Protein 2GSL (pdb70)

Sequence (722 aa):
DFSKDIRDYSGLELAFLGDAIWELEIRKYYLQFGYNIPTLNKYVKAKVNAKYQSLIYKKIINDLDEEFKVIGKRAKNIKTFPRSCTVEYKEATALEAIIGAYLLKKEEEIKKIINIVIKGELSKDIRDYSGLELAFLGDAIWELEIRKYYLQFGYNIPTLNKYVKAKVNAKYQSLIYKKIINDLDEEFKVIGKRAKNTFPRSCTVEYKEATALEAIIGAYLLKKEEEIKKIINIVIKGESKDIRDYSGLELAFLGDAIWELEIRKYYLQFGYNIPTLNKYVKAKVNAKYQSLIYKKIINDLDEEFKVIGKRAKNIKTFPRSCTVEYKEATALEAIIGAYLLKKEEEIKKIINIVIKGELFSKDIRDYSGLELAFLGDAIWELEIRKYYLQFGYNIPTLNKYVKAKVNAKYQSLIYKKIINDLDEEFKVIGKRAKNSNIKPRSCTVEYKEATALEAIIGAYLLKKEEEIKKIINIVIKGSKDIRDYSGLELAFLGDAIWELEIRKYYLQFGYNIPTLNKYVKAKVNAKYQSLIYKKIINDLDEEFKVIGKRAKNSNKTFPRSCTVEYKEATALEAIIGAYLLKKEEEIKKIINIVIKGSKDIRDYSGLELAFLGDAIWELEIRKYYLQFGYNIPTLNKYVKAKVNAKYQSLIYKKIINDLDEEFKVIGKRAKNSNTFPRSCTVEYKEATALEAIIGAYLLKKEEEIKKIINIVIKGELEHHHH

Foldseek 3Di:
DDDACVRDNALQNLLVQLLVVLLVLLLVVLVPPPDDVVVSVVSSCVCSDLLNLLVLLVVPLVPDDPVLVVQLVSQLVDVDADDPDGNSNSNSSSSSSSSSSVVVVVVVVVVVSSCVVCVVVD/DDQVPPDDLQNLLVQLLVVLLVLLLVVLVPPPDDPVVSCVSSVVCSDLLNLLVLQVVPLVPDDPVLVVSLVVQLPPADDPDGNSNSSSSSSSSSSSSVVVVVVPVVVVSSVVVVVVD/DACVPPPALQNLLVQLLVVLLCLLLVVLVPPPDPPVVSVVSSCVCSDLLNLLVLLVVCLVVDDPVLVVSLVSQLVDDPQDDPDDNSNSSSSSSSSSRSNVVVVVVVVVVVSSVVVVVVVD/DADLPRPPALQNLLVQLLVVLLCVLLVLLVPVPDDDVVSVVRSCVCNDLLNLLVLLVPCLVVDDPVLVVSLVRQLVRDDDDDVDHNSNSSNSSSSSSSSSVVVVVVPVNCVSCVVVVPD/DDLVPPCALLNLLVQLLVVLLVLQLVQLVPVPDDDVVSCVSSCVCNDLLNLLVLLVVCLVVDPPVLVVSLVRSLVDDDDADDPDHVSNSSNSSSSSSSSSVVVVCVPVVVVSVVVVNVD/DACVPDQALQNQLVQLLVVLLVLLLVVLVVPDDDVVVSCVRSVVCSDLLNLLVLQVVCLVVDDPVLNCSLVRQLDDDDQDPPDHNSNSNNSSSSSSNSNVVVVVVVVVVVSSCVVCCVPCVVVDD

B-factor: mean 40.02, std 18.58, range [3.84, 97.1]

Structure (mmCIF, N/CA/C/O backbone):
data_2GSL
#
_entry.id   2GSL
#
_cell.length_a   61.304
_cell.length_b   108.751
_cell.length_c   80.495
_cell.angle_alpha   90.00
_cell.angle_beta   108.59
_cell.angle_gamma   90.00
#
_symmetry.space_group_name_H-M   'P 1 21 1'
#
loop_
_entity.id
_entity.type
_entity.pdbx_description
1 polymer 'Hypothetical protein'
2 non-polymer 'MAGNESIUM ION'
3 water water
#
loop_
_atom_site.group_PDB
_atom_site.id
_atom_site.type_symbol
_atom_site.label_atom_id
_atom_site.label_alt_id
_atom_site.label_comp_id
_atom_site.label_asym_id
_atom_site.label_entity_id
_atom_site.label_seq_id
_atom_site.pdbx_PDB_ins_code
_atom_site.Cartn_x
_atom_site.Cartn_y
_atom_site.Cartn_z
_atom_site.occupancy
_atom_site.B_iso_or_equiv
_atom_site.auth_seq_id
_atom_site.auth_comp_id
_atom_site.auth_asym_id
_atom_site.auth_atom_id
_atom_site.pdbx_PDB_model_num
ATOM 1 N N . ASP A 1 5 ? 28.269 110.199 37.437 1.00 89.67 5 ASP A N 1
ATOM 2 C CA . ASP A 1 5 ? 26.868 110.702 37.547 1.00 89.79 5 ASP A CA 1
ATOM 3 C C . ASP A 1 5 ? 26.580 111.634 36.380 1.00 89.97 5 ASP A C 1
ATOM 4 O O . ASP A 1 5 ? 27.498 112.152 35.748 1.00 90.31 5 ASP A O 1
ATOM 9 N N . PHE A 1 6 ? 25.301 111.847 36.098 1.00 90.05 6 PHE A N 1
ATOM 10 C CA . PHE A 1 6 ? 24.899 112.707 34.993 1.00 89.99 6 PHE A CA 1
ATOM 11 C C . PHE A 1 6 ? 24.629 114.134 35.483 1.00 89.35 6 PHE A C 1
ATOM 12 O O . PHE A 1 6 ? 25.100 114.532 36.553 1.00 89.54 6 PHE A O 1
ATOM 20 N N . SER A 1 7 ? 23.872 114.892 34.690 1.00 88.17 7 SER A N 1
ATOM 21 C CA . SER A 1 7 ? 23.508 116.273 35.013 1.00 87.00 7 SER A CA 1
ATOM 22 C C . SER A 1 7 ? 21.988 116.403 35.086 1.00 86.44 7 SER A C 1
ATOM 23 O O . SER A 1 7 ? 21.268 115.436 34.841 1.00 87.08 7 SER A O 1
ATOM 26 N N . LYS A 1 8 ? 21.501 117.597 35.418 1.00 85.48 8 LYS A N 1
ATOM 27 C CA . LYS A 1 8 ? 20.058 117.833 35.517 1.00 84.61 8 LYS A CA 1
ATOM 28 C C . LYS A 1 8 ? 19.394 117.711 34.146 1.00 83.58 8 LYS A C 1
ATOM 29 O O . LYS A 1 8 ? 20.055 117.832 33.114 1.00 83.48 8 LYS A O 1
ATOM 35 N N . ASP A 1 9 ? 18.085 117.468 34.148 1.00 82.70 9 ASP A N 1
ATOM 36 C CA . ASP A 1 9 ? 17.317 117.321 32.915 1.00 81.91 9 ASP A CA 1
ATOM 37 C C . ASP A 1 9 ? 17.402 118.573 32.067 1.00 80.80 9 ASP A C 1
ATOM 38 O O . ASP A 1 9 ? 17.096 118.552 30.874 1.00 80.90 9 ASP A O 1
ATOM 43 N N . ILE A 1 10 ? 17.799 119.670 32.695 1.00 79.70 10 ILE A N 1
ATOM 44 C CA . ILE A 1 10 ? 17.935 120.930 31.990 1.00 78.35 10 ILE A CA 1
ATOM 45 C C . ILE A 1 10 ? 19.381 121.375 32.080 1.00 77.57 10 ILE A C 1
ATOM 46 O O . ILE A 1 10 ? 19.817 122.220 31.304 1.00 79.01 10 ILE A O 1
ATOM 51 N N . ARG A 1 11 ? 20.121 120.796 33.026 1.00 75.86 11 ARG A N 1
ATOM 52 C CA . ARG A 1 11 ? 21.528 121.145 33.230 1.00 73.30 11 ARG A CA 1
ATOM 53 C C . ARG A 1 11 ? 22.286 121.101 31.915 1.00 70.30 11 ARG A C 1
ATOM 54 O O . ARG A 1 11 ? 23.122 121.963 31.639 1.00 69.88 11 ARG A O 1
ATOM 62 N N . ASP A 1 12 ? 21.997 120.088 31.109 1.00 66.59 12 ASP A N 1
ATOM 63 C CA . ASP A 1 12 ? 22.653 119.956 29.818 1.00 63.01 12 ASP A CA 1
ATOM 64 C C . ASP A 1 12 ? 22.061 118.757 29.080 1.00 58.61 12 ASP A C 1
ATOM 65 O O . ASP A 1 12 ? 22.788 117.944 28.511 1.00 59.28 12 ASP A O 1
ATOM 70 N N . TYR A 1 13 ? 20.733 118.647 29.108 1.00 52.59 13 TYR A N 1
ATOM 71 C CA . TYR A 1 13 ? 20.033 117.561 28.415 1.00 46.67 13 TYR A CA 1
ATOM 72 C C . TYR A 1 13 ? 19.031 118.113 27.398 1.00 43.83 13 TYR A C 1
ATOM 73 O O . TYR A 1 13 ? 18.077 118.798 27.762 1.00 43.25 13 TYR A O 1
ATOM 82 N N . SER A 1 14 ? 19.248 117.819 26.121 1.00 40.10 14 SER A N 1
ATOM 83 C CA . SER A 1 14 ? 18.341 118.292 25.082 1.00 37.98 14 SER A CA 1
ATOM 84 C C . SER A 1 14 ? 17.135 117.361 25.029 1.00 38.23 14 SER A C 1
ATOM 85 O O . SER A 1 14 ? 17.213 116.196 25.433 1.00 40.09 14 SER A O 1
ATOM 88 N N . GLY A 1 15 ? 16.020 117.871 24.520 1.00 36.85 15 GLY A N 1
ATOM 89 C CA . GLY A 1 15 ? 14.821 117.057 24.429 1.00 34.05 15 GLY A CA 1
ATOM 90 C C . GLY A 1 15 ? 15.019 115.867 23.512 1.00 31.73 15 GLY A C 1
ATOM 91 O O . GLY A 1 15 ? 14.291 114.880 23.593 1.00 32.43 15 GLY A O 1
ATOM 92 N N . LEU A 1 16 ? 16.022 115.964 22.650 1.00 29.14 16 LEU A N 1
ATOM 93 C CA . LEU A 1 16 ? 16.323 114.914 21.699 1.00 26.48 16 LEU A CA 1
ATOM 94 C C . LEU A 1 16 ? 17.128 113.817 22.355 1.00 25.00 16 LEU A C 1
ATOM 95 O O . LEU A 1 16 ? 17.092 112.665 21.934 1.00 23.10 16 LEU A O 1
ATOM 100 N N . GLU A 1 17 ? 17.887 114.183 23.375 1.00 24.87 17 GLU A N 1
ATOM 101 C CA . GLU A 1 17 ? 18.684 113.195 24.076 1.00 25.69 17 GLU A CA 1
ATOM 102 C C . GLU A 1 17 ? 17.806 112.365 24.988 1.00 24.73 17 GLU A C 1
ATOM 103 O O . GLU A 1 17 ? 17.986 111.155 25.102 1.00 21.45 17 GLU A O 1
ATOM 109 N N . LEU A 1 18 ? 16.851 113.025 25.633 1.00 24.90 18 LEU A N 1
ATOM 110 C CA . LEU A 1 18 ? 15.937 112.333 26.522 1.00 26.07 18 LEU A CA 1
ATOM 111 C C . LEU A 1 18 ? 15.051 111.403 25.705 1.00 25.15 18 LEU A C 1
ATOM 112 O O . LEU A 1 18 ? 14.883 110.233 26.041 1.00 28.13 18 LEU A O 1
ATOM 117 N N . ALA A 1 19 ? 14.487 111.929 24.626 1.00 24.86 19 ALA A N 1
ATOM 118 C CA . ALA A 1 19 ? 13.610 111.150 23.752 1.00 24.59 19 ALA A CA 1
ATOM 119 C C . ALA A 1 19 ? 14.308 109.889 23.242 1.00 22.87 19 ALA A C 1
ATOM 120 O O . ALA A 1 19 ? 13.660 108.888 22.933 1.00 22.81 19 ALA A O 1
ATOM 122 N N . PHE A 1 20 ? 15.633 109.959 23.143 1.00 20.71 20 PHE A N 1
ATOM 123 C CA . PHE A 1 20 ? 16.449 108.844 22.674 1.00 20.19 20 PHE A CA 1
ATOM 124 C C . PHE A 1 20 ? 16.426 107.758 23.740 1.00 20.42 20 PHE A C 1
ATOM 125 O O . PHE A 1 20 ? 16.249 106.571 23.452 1.00 21.89 20 PHE A O 1
ATOM 133 N N . LEU A 1 21 ? 16.618 108.184 24.978 1.00 19.59 21 LEU A N 1
ATOM 134 C CA . LEU A 1 21 ? 16.610 107.280 26.103 1.00 20.05 21 LEU A CA 1
ATOM 135 C C . LEU A 1 21 ? 15.166 106.827 26.319 1.00 18.32 21 LEU A C 1
ATOM 136 O O . LEU A 1 21 ? 14.896 105.635 26.462 1.00 17.30 21 LEU A O 1
ATOM 141 N N . GLY A 1 22 ? 14.244 107.789 26.324 1.00 17.22 22 GLY A N 1
ATOM 142 C CA . GLY A 1 22 ? 12.834 107.481 26.516 1.00 16.64 22 GLY A CA 1
ATOM 143 C C . GLY A 1 22 ? 12.309 106.411 25.574 1.00 15.12 22 GLY A C 1
ATOM 144 O O . GLY A 1 22 ? 11.519 105.565 25.972 1.00 12.11 22 GLY A O 1
ATOM 145 N N . ASP A 1 23 ? 12.757 106.459 24.323 1.00 18.21 23 ASP A N 1
ATOM 146 C CA . ASP A 1 23 ? 12.357 105.508 23.290 1.00 22.12 23 ASP A CA 1
ATOM 147 C C . ASP A 1 23 ? 12.691 104.078 23.714 1.00 22.94 23 ASP A C 1
ATOM 148 O O . ASP A 1 23 ? 11.833 103.189 23.652 1.00 25.65 23 ASP A O 1
ATOM 153 N N . ALA A 1 24 ? 13.936 103.866 24.141 1.00 21.55 24 ALA A N 1
ATOM 154 C CA . ALA A 1 24 ? 14.392 102.555 24.596 1.00 20.95 24 ALA A CA 1
ATOM 155 C C . ALA A 1 24 ? 13.604 102.111 25.826 1.00 20.74 24 ALA A C 1
ATOM 156 O O . ALA A 1 24 ? 13.271 100.925 25.972 1.00 20.78 24 ALA A O 1
ATOM 158 N N . ILE A 1 25 ? 13.291 103.069 26.698 1.00 18.40 25 ILE A N 1
ATOM 159 C CA . ILE A 1 25 ? 12.548 102.788 27.929 1.00 17.11 25 ILE A CA 1
ATOM 160 C C . ILE A 1 25 ? 11.133 102.336 27.583 1.00 17.29 25 ILE A C 1
ATOM 161 O O . ILE A 1 25 ? 10.586 101.414 28.205 1.00 14.48 25 ILE A O 1
ATOM 166 N N . TRP A 1 26 ? 10.545 103.001 26.587 1.00 16.59 26 TRP A N 1
ATOM 167 C CA . TRP A 1 26 ? 9.185 102.695 26.135 1.00 14.65 26 TRP A CA 1
ATOM 168 C C . TRP A 1 26 ? 9.147 101.298 25.538 1.00 13.87 26 TRP A C 1
ATOM 169 O O . TRP A 1 26 ? 8.296 100.489 25.925 1.00 12.69 26 TRP A O 1
ATOM 180 N N . GLU A 1 27 ? 10.063 100.996 24.617 1.00 12.74 27 GLU A N 1
ATOM 181 C CA . GLU A 1 27 ? 10.058 99.659 24.019 1.00 15.09 27 GLU A CA 1
ATOM 182 C C . GLU A 1 27 ? 10.074 98.614 25.118 1.00 16.11 27 GLU A C 1
ATOM 183 O O . GLU A 1 27 ? 9.177 97.774 25.194 1.00 18.06 27 GLU A O 1
ATOM 189 N N . LEU A 1 28 ? 11.081 98.687 25.986 1.00 17.75 28 LEU A N 1
ATOM 190 C CA . LEU A 1 28 ? 11.238 97.730 27.090 1.00 17.82 28 LEU A CA 1
ATOM 191 C C . LEU A 1 28 ? 9.946 97.440 27.834 1.00 17.28 28 LEU A C 1
ATOM 192 O O . LEU A 1 28 ? 9.552 96.287 27.962 1.00 21.02 28 LEU A O 1
ATOM 197 N N . GLU A 1 29 ? 9.298 98.484 28.331 1.00 17.44 29 GLU A N 1
ATOM 198 C CA . GLU A 1 29 ? 8.058 98.312 29.051 1.00 17.83 29 GLU A CA 1
ATOM 199 C C . GLU A 1 29 ? 6.999 97.630 28.185 1.00 19.12 29 GLU A C 1
ATOM 200 O O . GLU A 1 29 ? 6.326 96.709 28.650 1.00 20.74 29 GLU A O 1
ATOM 206 N N . ILE A 1 30 ? 6.858 98.055 26.926 1.00 19.32 30 ILE A N 1
ATOM 207 C CA . ILE A 1 30 ? 5.858 97.450 26.036 1.00 17.08 30 ILE A CA 1
ATOM 208 C C . ILE A 1 30 ? 6.166 95.978 25.762 1.00 17.66 30 ILE A C 1
ATOM 209 O O . ILE A 1 30 ? 5.280 95.130 25.850 1.00 15.99 30 ILE A O 1
ATOM 214 N N . ARG A 1 31 ? 7.413 95.655 25.448 1.00 16.57 31 ARG A N 1
ATOM 215 C CA . ARG A 1 31 ? 7.717 94.261 25.188 1.00 17.67 31 ARG A CA 1
ATOM 216 C C . ARG A 1 31 ? 7.463 93.426 26.435 1.00 20.58 31 ARG A C 1
ATOM 217 O O . ARG A 1 31 ? 6.934 92.309 26.348 1.00 19.35 31 ARG A O 1
ATOM 225 N N . LYS A 1 32 ? 7.814 93.971 27.600 1.00 22.43 32 LYS A N 1
ATOM 226 C CA . LYS A 1 32 ? 7.606 93.260 28.858 1.00 24.51 32 LYS A CA 1
ATOM 227 C C . LYS A 1 32 ? 6.166 92.803 29.052 1.00 25.91 32 LYS A C 1
ATOM 228 O O . LYS A 1 32 ? 5.908 91.624 29.296 1.00 27.04 32 LYS A O 1
ATOM 234 N N . TYR A 1 33 ? 5.237 93.753 28.969 1.00 26.46 33 TYR A N 1
ATOM 235 C CA . TYR A 1 33 ? 3.818 93.467 29.144 1.00 26.86 33 TYR A CA 1
ATOM 236 C C . TYR A 1 33 ? 3.292 92.458 28.136 1.00 26.10 33 TYR A C 1
ATOM 237 O O . TYR A 1 33 ? 2.470 91.625 28.474 1.00 26.14 33 TYR A O 1
ATOM 246 N N . TYR A 1 34 ? 3.753 92.531 26.897 1.00 25.34 34 TYR A N 1
ATOM 247 C CA . TYR A 1 34 ? 3.252 91.612 25.902 1.00 26.12 34 TYR A CA 1
ATOM 248 C C . TYR A 1 34 ? 3.992 90.300 25.907 1.00 26.67 34 TYR A C 1
ATOM 249 O O . TYR A 1 34 ? 3.491 89.312 25.397 1.00 27.83 34 TYR A O 1
ATOM 258 N N . LEU A 1 35 ? 5.173 90.278 26.507 1.00 28.03 35 LEU A N 1
ATOM 259 C CA . LEU A 1 35 ? 5.966 89.062 26.549 1.00 30.85 35 LEU A CA 1
ATOM 260 C C . LEU A 1 35 ? 5.505 88.132 27.662 1.00 33.08 35 LEU A C 1
ATOM 261 O O . LEU A 1 35 ? 6.236 87.229 28.073 1.00 36.17 35 LEU A O 1
ATOM 266 N N . GLN A 1 36 ? 4.289 88.334 28.146 1.00 32.17 36 GLN A N 1
ATOM 267 C CA . GLN A 1 36 ? 3.802 87.512 29.241 1.00 32.61 36 GLN A CA 1
ATOM 268 C C . GLN A 1 36 ? 2.565 86.719 28.861 1.00 33.53 36 GLN A C 1
ATOM 269 O O . GLN A 1 36 ? 2.005 85.985 29.680 1.00 32.78 36 GLN A O 1
ATOM 275 N N . PHE A 1 37 ? 2.136 86.862 27.615 1.00 32.58 37 PHE A N 1
ATOM 276 C CA . PHE A 1 37 ? 0.946 86.172 27.173 1.00 29.99 37 PHE A CA 1
ATOM 277 C C . PHE A 1 37 ? 1.201 84.862 26.469 1.00 29.39 37 PHE A C 1
ATOM 278 O O . PHE A 1 37 ? 0.359 83.976 26.514 1.00 30.72 37 PHE A O 1
ATOM 286 N N . GLY A 1 38 ? 2.355 84.727 25.828 1.00 27.10 38 GLY A N 1
ATOM 287 C CA . GLY A 1 38 ? 2.645 83.486 25.139 1.00 25.42 38 GLY A CA 1
ATOM 288 C C . GLY A 1 38 ? 2.516 83.584 23.628 1.00 25.46 38 GLY A C 1
ATOM 289 O O . GLY A 1 38 ? 2.603 82.581 22.919 1.00 25.89 38 GLY A O 1
ATOM 290 N N . TYR A 1 39 ? 2.310 84.791 23.122 1.00 25.20 39 TYR A N 1
ATOM 291 C CA . TYR A 1 39 ? 2.184 84.981 21.689 1.00 25.19 39 TYR A CA 1
ATOM 292 C C . TYR A 1 39 ? 3.445 84.465 21.010 1.00 27.80 39 TYR A C 1
ATOM 293 O O . TYR A 1 39 ? 4.458 84.214 21.672 1.00 28.89 39 TYR A O 1
ATOM 302 N N . ASN A 1 40 ? 3.365 84.280 19.693 1.00 29.37 40 ASN A N 1
ATOM 303 C CA . ASN A 1 40 ? 4.502 83.832 18.892 1.00 29.89 40 ASN A CA 1
ATOM 304 C C . ASN A 1 40 ? 5.164 85.100 18.378 1.00 29.86 40 ASN A C 1
ATOM 305 O O . ASN A 1 40 ? 4.554 86.168 18.381 1.00 29.37 40 ASN A O 1
ATOM 310 N N . ILE A 1 41 ? 6.401 84.986 17.921 1.00 30.51 41 ILE A N 1
ATOM 311 C CA . ILE A 1 41 ? 7.124 86.165 17.463 1.00 30.93 41 ILE A CA 1
ATOM 312 C C . ILE A 1 41 ? 6.330 87.101 16.559 1.00 29.62 41 ILE A C 1
ATOM 313 O O . ILE A 1 41 ? 6.141 88.274 16.893 1.00 29.44 41 ILE A O 1
ATOM 318 N N . PRO A 1 42 ? 5.841 86.599 15.415 1.00 29.78 42 PRO A N 1
ATOM 319 C CA . PRO A 1 42 ? 5.073 87.457 14.510 1.00 27.55 42 PRO A CA 1
ATOM 320 C C . PRO A 1 42 ? 3.968 88.229 15.221 1.00 26.19 42 PRO A C 1
ATOM 321 O O . PRO A 1 42 ? 3.850 89.440 15.065 1.00 27.76 42 PRO A O 1
ATOM 325 N N . THR A 1 43 ? 3.170 87.534 16.020 1.00 24.79 43 THR A N 1
ATOM 326 C CA . THR A 1 43 ? 2.078 88.178 16.751 1.00 22.99 43 THR A CA 1
ATOM 327 C C . THR A 1 43 ? 2.591 89.157 17.807 1.00 23.56 43 THR A C 1
ATOM 328 O O . THR A 1 43 ? 2.130 90.295 17.894 1.00 23.67 43 THR A O 1
ATOM 332 N N . LEU A 1 44 ? 3.530 88.688 18.623 1.00 24.05 44 LEU A N 1
ATOM 333 C CA . LEU A 1 44 ? 4.144 89.499 19.665 1.00 24.61 44 LEU A CA 1
ATOM 334 C C . LEU A 1 44 ? 4.611 90.837 19.090 1.00 26.31 44 LEU A C 1
ATOM 335 O O . LEU A 1 44 ? 4.250 91.900 19.591 1.00 24.13 44 LEU A O 1
ATOM 340 N N . ASN A 1 45 ? 5.420 90.758 18.036 1.00 28.45 45 ASN A N 1
ATOM 341 C CA . ASN A 1 45 ? 5.958 91.927 17.359 1.00 32.24 45 ASN A CA 1
ATOM 342 C C . ASN A 1 45 ? 4.840 92.853 16.889 1.00 33.54 45 ASN A C 1
ATOM 343 O O . ASN A 1 45 ? 4.930 94.073 17.032 1.00 34.29 45 ASN A O 1
ATOM 348 N N . LYS A 1 46 ? 3.784 92.268 16.334 1.00 35.01 46 LYS A N 1
ATOM 349 C CA . LYS A 1 46 ? 2.640 93.036 15.854 1.00 35.81 46 LYS A CA 1
ATOM 350 C C . LYS A 1 46 ? 2.004 93.891 16.952 1.00 35.08 46 LYS A C 1
ATOM 351 O O . LYS A 1 46 ? 1.681 95.057 16.717 1.00 36.14 46 LYS A O 1
ATOM 357 N N . TYR A 1 47 ? 1.814 93.312 18.137 1.00 34.87 47 TYR A N 1
ATOM 358 C CA . TYR A 1 47 ? 1.219 94.044 19.268 1.00 36.20 47 TYR A CA 1
ATOM 359 C C . TYR A 1 47 ? 2.157 95.123 19.817 1.00 34.09 47 TYR A C 1
ATOM 360 O O . TYR A 1 47 ? 1.704 96.154 20.325 1.00 31.45 47 TYR A O 1
ATOM 369 N N . VAL A 1 48 ? 3.460 94.866 19.725 1.00 31.61 48 VAL A N 1
ATOM 370 C CA . VAL A 1 48 ? 4.459 95.803 20.208 1.00 29.69 48 VAL A CA 1
ATOM 371 C C . VAL A 1 48 ? 4.489 97.043 19.325 1.00 30.26 48 VAL A C 1
ATOM 372 O O . VAL A 1 48 ? 4.399 98.169 19.826 1.00 30.68 48 VAL A O 1
ATOM 376 N N . LYS A 1 49 ? 4.602 96.829 18.014 1.00 28.64 49 LYS A N 1
ATOM 377 C CA . LYS A 1 49 ? 4.650 97.926 17.053 1.00 27.84 49 LYS A CA 1
ATOM 378 C C . LYS A 1 49 ? 3.417 98.801 17.137 1.00 27.60 49 LYS A C 1
ATOM 379 O O . LYS A 1 49 ? 3.456 100.001 16.841 1.00 27.77 49 LYS A O 1
ATOM 385 N N . ALA A 1 50 ? 2.314 98.193 17.540 1.00 25.51 50 ALA A N 1
ATOM 386 C CA . ALA A 1 50 ? 1.073 98.918 17.648 1.00 24.06 50 ALA A CA 1
ATOM 387 C C . ALA A 1 50 ? 1.157 100.008 18.695 1.00 23.58 50 ALA A C 1
ATOM 388 O O . ALA A 1 50 ? 0.618 101.085 18.486 1.00 26.46 50 ALA A O 1
ATOM 390 N N . LYS A 1 51 ? 1.825 99.759 19.817 1.00 23.05 51 LYS A N 1
ATOM 391 C CA . LYS A 1 51 ? 1.889 100.800 20.847 1.00 24.31 51 LYS A CA 1
ATOM 392 C C . LYS A 1 51 ? 3.246 101.463 20.941 1.00 23.18 51 LYS A C 1
ATOM 393 O O . LYS A 1 51 ? 3.524 102.179 21.895 1.00 23.74 51 LYS A O 1
ATOM 399 N N . VAL A 1 52 ? 4.080 101.232 19.945 1.00 23.17 52 VAL A N 1
ATOM 400 C CA . VAL A 1 52 ? 5.410 101.796 19.926 1.00 23.36 52 VAL A CA 1
ATOM 401 C C . VAL A 1 52 ? 5.562 102.886 18.839 1.00 25.16 52 VAL A C 1
ATOM 402 O O . VAL A 1 52 ? 6.579 103.579 18.790 1.00 25.38 52 VAL A O 1
ATOM 406 N N . ASN A 1 53 ? 4.549 103.060 17.989 1.00 25.90 53 ASN A N 1
ATOM 407 C CA . ASN A 1 53 ? 4.625 104.046 16.901 1.00 26.73 53 ASN A CA 1
ATOM 408 C C . ASN A 1 53 ? 4.259 105.469 17.311 1.00 26.89 53 ASN A C 1
ATOM 409 O O . ASN A 1 53 ? 3.593 105.681 18.331 1.00 28.96 53 ASN A O 1
ATOM 414 N N . ALA A 1 54 ? 4.686 106.444 16.508 1.00 26.67 54 ALA A N 1
ATOM 415 C CA . ALA A 1 54 ? 4.417 107.851 16.815 1.00 26.23 54 ALA A CA 1
ATOM 416 C C . ALA A 1 54 ? 2.935 108.173 17.005 1.00 25.71 54 ALA A C 1
ATOM 417 O O . ALA A 1 54 ? 2.576 108.903 17.938 1.00 24.61 54 ALA A O 1
ATOM 419 N N . LYS A 1 55 ? 2.072 107.632 16.148 1.00 25.23 55 LYS A N 1
ATOM 420 C CA . LYS A 1 55 ? 0.641 107.912 16.286 1.00 26.52 55 LYS A CA 1
ATOM 421 C C . LYS A 1 55 ? 0.117 107.548 17.671 1.00 25.31 55 LYS A C 1
ATOM 422 O O . LYS A 1 55 ? -0.635 108.322 18.277 1.00 25.02 55 LYS A O 1
ATOM 428 N N . TYR A 1 56 ? 0.512 106.382 18.179 1.00 23.71 56 TYR A N 1
ATOM 429 C CA . TYR A 1 56 ? 0.047 105.963 19.497 1.00 22.63 56 TYR A CA 1
ATOM 430 C C . TYR A 1 56 ? 0.663 106.802 20.623 1.00 21.72 56 TYR A C 1
ATOM 431 O O . TYR A 1 56 ? -0.058 107.381 21.436 1.00 19.76 56 TYR A O 1
ATOM 440 N N . GLN A 1 57 ? 1.985 106.892 20.682 1.00 22.22 57 GLN A N 1
ATOM 441 C CA . GLN A 1 57 ? 2.582 107.689 21.747 1.00 23.27 57 GLN A CA 1
ATOM 442 C C . GLN A 1 57 ? 1.911 109.066 21.792 1.00 26.45 57 GLN A C 1
ATOM 443 O O . GLN A 1 57 ? 1.732 109.642 22.870 1.00 29.60 57 GLN A O 1
ATOM 449 N N . SER A 1 58 ? 1.524 109.579 20.622 1.00 28.15 58 SER A N 1
ATOM 450 C CA . SER A 1 58 ? 0.864 110.883 20.516 1.00 27.96 58 SER A CA 1
ATOM 451 C C . SER A 1 58 ? -0.475 110.907 21.256 1.00 29.20 58 SER A C 1
ATOM 452 O O . SER A 1 58 ? -0.839 111.912 21.873 1.00 29.16 58 SER A O 1
ATOM 455 N N . LEU A 1 59 ? -1.217 109.809 21.184 1.00 29.84 59 LEU A N 1
ATOM 456 C CA . LEU A 1 59 ? -2.488 109.752 21.885 1.00 31.75 59 LEU A CA 1
ATOM 457 C C . LEU A 1 59 ? -2.169 109.759 23.360 1.00 32.71 59 LEU A C 1
ATOM 458 O O . LEU A 1 59 ? -2.853 110.414 24.146 1.00 33.35 59 LEU A O 1
ATOM 463 N N . ILE A 1 60 ? -1.121 109.031 23.733 1.00 31.35 60 ILE A N 1
ATOM 464 C CA . ILE A 1 60 ? -0.726 108.977 25.125 1.00 32.23 60 ILE A CA 1
ATOM 465 C C . ILE A 1 60 ? -0.423 110.379 25.619 1.00 32.20 60 ILE A C 1
ATOM 466 O O . ILE A 1 60 ? -1.053 110.868 26.557 1.00 32.46 60 ILE A O 1
ATOM 471 N N . TYR A 1 61 ? 0.536 111.035 24.975 1.00 32.64 61 TYR A N 1
ATOM 472 C CA . TYR A 1 61 ? 0.913 112.385 25.376 1.00 32.54 61 TYR A CA 1
ATOM 473 C C . TYR A 1 61 ? -0.319 113.274 25.562 1.00 32.32 61 TYR A C 1
ATOM 474 O O . TYR A 1 61 ? -0.523 113.833 26.630 1.00 30.48 61 TYR A O 1
ATOM 483 N N . LYS A 1 62 ? -1.159 113.374 24.543 1.00 34.09 62 LYS A N 1
ATOM 484 C CA . LYS A 1 62 ? -2.340 114.213 24.651 1.00 36.84 62 LYS A CA 1
ATOM 485 C C . LYS A 1 62 ? -3.315 113.810 25.753 1.00 38.59 62 LYS A C 1
ATOM 486 O O . LYS A 1 62 ? -4.103 114.639 26.211 1.00 40.51 62 LYS A O 1
ATOM 492 N N . LYS A 1 63 ? -3.252 112.558 26.200 1.00 40.02 63 LYS A N 1
ATOM 493 C CA . LYS A 1 63 ? -4.144 112.099 27.262 1.00 41.20 63 LYS A CA 1
ATOM 494 C C . LYS A 1 63 ? -3.569 112.293 28.661 1.00 40.27 63 LYS A C 1
ATOM 495 O O . LYS A 1 63 ? -4.303 112.202 29.644 1.00 41.25 63 LYS A O 1
ATOM 501 N N . ILE A 1 64 ? -2.269 112.566 28.762 1.00 38.57 64 ILE A N 1
ATOM 502 C CA . ILE A 1 64 ? -1.662 112.758 30.077 1.00 36.67 64 ILE A CA 1
ATOM 503 C C . ILE A 1 64 ? -1.111 114.156 30.324 1.00 36.92 64 ILE A C 1
ATOM 504 O O . ILE A 1 64 ? -1.284 114.703 31.406 1.00 38.08 64 ILE A O 1
ATOM 509 N N . ILE A 1 65 ? -0.458 114.721 29.313 1.00 38.05 65 ILE A N 1
ATOM 510 C CA . ILE A 1 65 ? 0.159 116.054 29.366 1.00 39.00 65 ILE A CA 1
ATOM 511 C C . ILE A 1 65 ? -0.435 117.076 30.359 1.00 41.15 65 ILE A C 1
ATOM 512 O O . ILE A 1 65 ? 0.308 117.745 31.088 1.00 41.17 65 ILE A O 1
ATOM 517 N N . ASN A 1 66 ? -1.761 117.196 30.386 1.00 41.72 66 ASN A N 1
ATOM 518 C CA . ASN A 1 66 ? -2.430 118.142 31.275 1.00 42.23 66 ASN A CA 1
ATOM 519 C C . ASN A 1 66 ? -2.433 117.723 32.744 1.00 42.06 66 ASN A C 1
ATOM 520 O O . ASN A 1 66 ? -2.771 118.521 33.614 1.00 42.15 66 ASN A O 1
ATOM 525 N N . ASP A 1 67 ? -2.066 116.482 33.034 1.00 41.72 67 ASP A N 1
ATOM 526 C CA . ASP A 1 67 ? -2.049 116.053 34.423 1.00 42.31 67 ASP A CA 1
ATOM 527 C C . ASP A 1 67 ? -0.647 115.804 34.993 1.00 43.16 67 ASP A C 1
ATOM 528 O O . ASP A 1 67 ? -0.516 115.445 36.160 1.00 44.25 67 ASP A O 1
ATOM 533 N N . LEU A 1 68 ? 0.397 115.999 34.186 1.00 44.88 68 LEU A N 1
ATOM 534 C CA . LEU A 1 68 ? 1.779 115.787 34.641 1.00 46.09 68 LEU A CA 1
ATOM 535 C C . LEU A 1 68 ? 2.334 116.969 35.451 1.00 47.39 68 LEU A C 1
ATOM 536 O O . LEU A 1 68 ? 2.001 118.124 35.187 1.00 47.60 68 LEU A O 1
ATOM 541 N N . ASP A 1 69 ? 3.180 116.679 36.436 1.00 48.73 69 ASP A N 1
ATOM 542 C CA . ASP A 1 69 ? 3.763 117.735 37.256 1.00 51.08 69 ASP A CA 1
ATOM 543 C C . ASP A 1 69 ? 4.366 118.816 36.363 1.00 51.72 69 ASP A C 1
ATOM 544 O O . ASP A 1 69 ? 4.711 118.562 35.206 1.00 52.07 69 ASP A O 1
ATOM 549 N N . GLU A 1 70 ? 4.492 120.019 36.915 1.00 52.13 70 GLU A N 1
ATOM 550 C CA . GLU A 1 70 ? 5.049 121.165 36.202 1.00 52.11 70 GLU A CA 1
ATOM 551 C C . GLU A 1 70 ? 6.370 120.859 35.497 1.00 51.06 70 GLU A C 1
ATOM 552 O O . GLU A 1 70 ? 6.523 121.113 34.296 1.00 49.91 70 GLU A O 1
ATOM 558 N N . GLU A 1 71 ? 7.322 120.326 36.259 1.00 49.25 71 GLU A N 1
ATOM 559 C CA . GLU A 1 71 ? 8.649 119.988 35.743 1.00 47.75 71 GLU A CA 1
ATOM 560 C C . GLU A 1 71 ? 8.611 119.200 34.430 1.00 44.89 71 GLU A C 1
ATOM 561 O O . GLU A 1 71 ? 9.447 119.401 33.543 1.00 44.76 71 GLU A O 1
ATOM 567 N N . PHE A 1 72 ? 7.633 118.310 34.313 1.00 41.30 72 PHE A N 1
ATOM 568 C CA . PHE A 1 72 ? 7.485 117.484 33.130 1.00 36.73 72 PHE A CA 1
ATOM 569 C C . PHE A 1 72 ? 6.789 118.213 32.002 1.00 34.52 72 PHE A C 1
ATOM 570 O O . PHE A 1 72 ? 7.166 118.078 30.838 1.00 33.52 72 PHE A O 1
ATOM 578 N N . LYS A 1 73 ? 5.765 118.982 32.346 1.00 32.77 73 LYS A N 1
ATOM 579 C CA . LYS A 1 73 ? 5.027 119.736 31.347 1.00 32.65 73 LYS A CA 1
ATOM 580 C C . LYS A 1 73 ? 5.996 120.596 30.527 1.00 32.73 73 LYS A C 1
ATOM 581 O O . LYS A 1 73 ? 5.838 120.739 29.311 1.00 32.00 73 LYS A O 1
ATOM 587 N N . VAL A 1 74 ? 7.000 121.157 31.208 1.00 32.56 74 VAL A N 1
ATOM 588 C CA . VAL A 1 74 ? 8.023 121.999 30.584 1.00 31.71 74 VAL A CA 1
ATOM 589 C C . VAL A 1 74 ? 8.810 121.183 29.557 1.00 32.89 74 VAL A C 1
ATOM 590 O O . VAL A 1 74 ? 8.909 121.561 28.382 1.00 31.70 74 VAL A O 1
ATOM 594 N N . ILE A 1 75 ? 9.367 120.063 30.016 1.00 33.62 75 ILE A N 1
ATOM 595 C CA . ILE A 1 75 ? 10.145 119.174 29.163 1.00 34.78 75 ILE A CA 1
ATOM 596 C C . ILE A 1 75 ? 9.325 118.774 27.946 1.00 37.32 75 ILE A C 1
ATOM 597 O O . ILE A 1 75 ? 9.801 118.838 26.808 1.00 38.52 75 ILE A O 1
ATOM 602 N N . GLY A 1 76 ? 8.083 118.375 28.191 1.00 38.37 76 GLY A N 1
ATOM 603 C CA . GLY A 1 76 ? 7.218 117.984 27.100 1.00 39.82 76 GLY A CA 1
ATOM 604 C C . GLY A 1 76 ? 7.074 119.085 26.070 1.00 41.05 76 GLY A C 1
ATOM 605 O O . GLY A 1 76 ? 7.237 118.848 24.873 1.00 40.41 76 GLY A O 1
ATOM 606 N N . LYS A 1 77 ? 6.791 120.298 26.538 1.00 43.12 77 LYS A N 1
ATOM 607 C CA . LYS A 1 77 ? 6.594 121.447 25.653 1.00 44.10 77 LYS A CA 1
ATOM 608 C C . LYS A 1 77 ? 7.806 121.801 24.800 1.00 43.51 77 LYS A C 1
ATOM 609 O O . LYS A 1 77 ? 7.691 121.868 23.577 1.00 43.29 77 LYS A O 1
ATOM 615 N N . ARG A 1 78 ? 8.957 122.034 25.432 1.00 43.33 78 ARG A N 1
ATOM 616 C CA . ARG A 1 78 ? 10.158 122.394 24.682 1.00 43.57 78 ARG A CA 1
ATOM 617 C C . ARG A 1 78 ? 10.517 121.306 23.696 1.00 43.61 78 ARG A C 1
ATOM 618 O O . ARG A 1 78 ? 11.117 121.571 22.656 1.00 43.43 78 ARG A O 1
ATOM 626 N N . ALA A 1 79 ? 10.137 120.077 24.034 1.00 44.75 79 ALA A N 1
ATOM 627 C CA . ALA A 1 79 ? 10.405 118.916 23.189 1.00 44.73 79 ALA A CA 1
ATOM 628 C C . ALA A 1 79 ? 9.536 118.926 21.927 1.00 44.50 79 ALA A C 1
ATOM 629 O O . ALA A 1 79 ? 9.971 118.467 20.875 1.00 43.62 79 ALA A O 1
ATOM 631 N N . LYS A 1 80 ? 8.315 119.450 22.032 1.00 44.72 80 LYS A N 1
ATOM 632 C CA . LYS A 1 80 ? 7.423 119.505 20.882 1.00 46.04 80 LYS A CA 1
ATOM 633 C C . LYS A 1 80 ? 7.987 120.404 19.795 1.00 46.68 80 LYS A C 1
ATOM 634 O O . LYS A 1 80 ? 8.136 119.978 18.648 1.00 47.16 80 LYS A O 1
ATOM 640 N N . ASN A 1 81 ? 8.304 121.645 20.153 1.00 46.83 81 ASN A N 1
ATOM 641 C CA . ASN A 1 81 ? 8.854 122.594 19.185 1.00 45.99 81 ASN A CA 1
ATOM 642 C C . ASN A 1 81 ? 10.376 122.625 19.192 1.00 44.37 81 ASN A C 1
ATOM 643 O O . ASN A 1 81 ? 11.021 121.921 18.414 1.00 42.76 81 ASN A O 1
ATOM 648 N N . ILE A 1 84 ? 10.958 120.314 12.539 1.00 77.02 84 ILE A N 1
ATOM 649 C CA . ILE A 1 84 ? 11.795 119.119 12.496 1.00 77.14 84 ILE A CA 1
ATOM 650 C C . ILE A 1 84 ? 12.440 118.942 11.114 1.00 77.02 84 ILE A C 1
ATOM 651 O O . ILE A 1 84 ? 13.413 118.201 10.965 1.00 77.41 84 ILE A O 1
ATOM 656 N N . LYS A 1 85 ? 11.900 119.630 10.111 1.00 76.40 85 LYS A N 1
ATOM 657 C CA . LYS A 1 85 ? 12.432 119.563 8.749 1.00 76.12 85 LYS A CA 1
ATOM 658 C C . LYS A 1 85 ? 12.531 118.119 8.239 1.00 76.00 85 LYS A C 1
ATOM 659 O O . LYS A 1 85 ? 13.278 117.828 7.302 1.00 75.08 85 LYS A O 1
ATOM 665 N N . THR A 1 86 ? 11.770 117.222 8.863 1.00 76.73 86 THR A N 1
ATOM 666 C CA . THR A 1 86 ? 11.755 115.801 8.502 1.00 76.97 86 THR A CA 1
ATOM 667 C C . THR A 1 86 ? 10.312 115.284 8.410 1.00 76.16 86 THR A C 1
ATOM 668 O O . THR A 1 86 ? 9.826 114.639 9.344 1.00 77.18 86 THR A O 1
ATOM 672 N N . PHE A 1 87 ? 9.630 115.563 7.298 1.00 73.86 87 PHE A N 1
ATOM 673 C CA . PHE A 1 87 ? 8.245 115.115 7.113 1.00 71.94 87 PHE A CA 1
ATOM 674 C C . PHE A 1 87 ? 8.073 113.654 7.523 1.00 71.08 87 PHE A C 1
ATOM 675 O O . PHE A 1 87 ? 8.580 112.752 6.855 1.00 70.94 87 PHE A O 1
ATOM 683 N N . PRO A 1 88 ? 7.348 113.404 8.629 1.00 70.34 88 PRO A N 1
ATOM 684 C CA . PRO A 1 88 ? 7.118 112.040 9.116 1.00 69.34 88 PRO A CA 1
ATOM 685 C C . PRO A 1 88 ? 6.419 111.192 8.065 1.00 68.94 88 PRO A C 1
ATOM 686 O O . PRO A 1 88 ? 5.762 111.722 7.169 1.00 69.06 88 PRO A O 1
ATOM 690 N N . ARG A 1 89 ? 6.561 109.877 8.174 1.00 68.94 89 ARG A N 1
ATOM 691 C CA . ARG A 1 89 ? 5.940 108.981 7.210 1.00 68.66 89 ARG A CA 1
ATOM 692 C C . ARG A 1 89 ? 4.522 108.561 7.592 1.00 67.24 89 ARG A C 1
ATOM 693 O O . ARG A 1 89 ? 3.548 108.983 6.962 1.00 67.92 89 ARG A O 1
ATOM 701 N N . SER A 1 90 ? 4.413 107.738 8.632 1.00 64.33 90 SER A N 1
ATOM 702 C CA . SER A 1 90 ? 3.121 107.216 9.071 1.00 61.37 90 SER A CA 1
ATOM 703 C C . SER A 1 90 ? 2.254 108.189 9.847 1.00 58.78 90 SER A C 1
ATOM 704 O O . SER A 1 90 ? 1.079 107.912 10.090 1.00 58.61 90 SER A O 1
ATOM 707 N N . CYS A 1 91 ? 2.820 109.321 10.242 1.00 55.07 91 CYS A N 1
ATOM 708 C CA . CYS A 1 91 ? 2.053 110.291 11.007 1.00 51.71 91 CYS A CA 1
ATOM 709 C C . CYS A 1 91 ? 2.264 111.716 10.514 1.00 51.04 91 CYS A C 1
ATOM 710 O O . CYS A 1 91 ? 2.825 111.929 9.442 1.00 50.79 91 CYS A O 1
ATOM 713 N N . THR A 1 92 ? 1.800 112.688 11.297 1.00 50.70 92 THR A N 1
ATOM 714 C CA . THR A 1 92 ? 1.941 114.098 10.946 1.00 51.14 92 THR A CA 1
ATOM 715 C C . THR A 1 92 ? 3.031 114.758 11.779 1.00 51.55 92 THR A C 1
ATOM 716 O O . THR A 1 92 ? 3.518 114.186 12.756 1.00 51.27 92 THR A O 1
ATOM 720 N N . VAL A 1 93 ? 3.402 115.973 11.394 1.00 51.75 93 VAL A N 1
ATOM 721 C CA . VAL A 1 93 ? 4.424 116.709 12.120 1.00 52.35 93 VAL A CA 1
ATOM 722 C C . VAL A 1 93 ? 4.053 116.803 13.601 1.00 53.20 93 VAL A C 1
ATOM 723 O O . VAL A 1 93 ? 4.846 116.443 14.470 1.00 52.95 93 VAL A O 1
ATOM 735 N N . GLU A 1 95 ? 2.022 115.005 15.460 1.00 46.85 95 GLU A N 1
ATOM 736 C CA . GLU A 1 95 ? 2.040 113.707 16.122 1.00 42.80 95 GLU A CA 1
ATOM 737 C C . GLU A 1 95 ? 3.456 113.227 16.409 1.00 40.16 95 GLU A C 1
ATOM 738 O O . GLU A 1 95 ? 3.744 112.687 17.484 1.00 37.98 95 GLU A O 1
ATOM 744 N N . TYR A 1 96 ? 4.341 113.435 15.445 1.00 37.03 96 TYR A N 1
ATOM 745 C CA . TYR A 1 96 ? 5.725 113.024 15.594 1.00 34.55 96 TYR A CA 1
ATOM 746 C C . TYR A 1 96 ? 6.346 113.803 16.757 1.00 34.49 96 TYR A C 1
ATOM 747 O O . TYR A 1 96 ? 7.019 113.231 17.615 1.00 33.27 96 TYR A O 1
ATOM 756 N N . LYS A 1 97 ? 6.100 115.109 16.786 1.00 33.15 97 LYS A N 1
ATOM 757 C CA . LYS A 1 97 ? 6.624 115.950 17.844 1.00 33.14 97 LYS A CA 1
ATOM 758 C C . LYS A 1 97 ? 6.117 115.461 19.204 1.00 33.09 97 LYS A C 1
ATOM 759 O O . LYS A 1 97 ? 6.908 115.211 20.115 1.00 34.03 97 LYS A O 1
ATOM 765 N N . GLU A 1 98 ? 4.807 115.305 19.341 1.00 32.10 98 GLU A N 1
ATOM 766 C CA . GLU A 1 98 ? 4.242 114.839 20.598 1.00 32.10 98 GLU A CA 1
ATOM 767 C C . GLU A 1 98 ? 4.771 113.455 20.950 1.00 31.83 98 GLU A C 1
ATOM 768 O O . GLU A 1 98 ? 4.803 113.073 22.116 1.00 31.62 98 GLU A O 1
ATOM 774 N N . ALA A 1 99 ? 5.206 112.715 19.937 1.00 30.61 99 ALA A N 1
ATOM 775 C CA . ALA A 1 99 ? 5.752 111.388 20.161 1.00 29.40 99 ALA A CA 1
ATOM 776 C C . ALA A 1 99 ? 7.123 111.513 20.819 1.00 28.85 99 ALA A C 1
ATOM 777 O O . ALA A 1 99 ? 7.520 110.693 21.657 1.00 28.85 99 ALA A O 1
ATOM 779 N N . THR A 1 100 ? 7.849 112.546 20.414 1.00 29.05 100 THR A N 1
ATOM 780 C CA . THR A 1 100 ? 9.175 112.833 20.946 1.00 27.03 100 THR A CA 1
ATOM 781 C C . THR A 1 100 ? 9.041 113.458 22.327 1.00 25.47 100 THR A C 1
ATOM 782 O O . THR A 1 100 ? 9.812 113.170 23.234 1.00 24.15 100 THR A O 1
ATOM 786 N N . ALA A 1 101 ? 8.052 114.326 22.470 1.00 24.22 101 ALA A N 1
ATOM 787 C CA . ALA A 1 101 ? 7.821 114.980 23.736 1.00 24.57 101 ALA A CA 1
ATOM 788 C C . ALA A 1 101 ? 7.495 113.904 24.766 1.00 24.47 101 ALA A C 1
ATOM 789 O O . ALA A 1 101 ? 7.941 113.969 25.916 1.00 23.56 101 ALA A O 1
ATOM 791 N N . LEU A 1 102 ? 6.711 112.914 24.345 1.00 22.83 102 LEU A N 1
ATOM 792 C CA . LEU A 1 102 ? 6.337 111.819 25.229 1.00 21.62 102 LEU A CA 1
ATOM 793 C C . LEU A 1 102 ? 7.587 111.016 25.602 1.00 21.34 102 LEU A C 1
ATOM 794 O O . LEU A 1 102 ? 7.808 110.727 26.777 1.00 23.13 102 LEU A O 1
ATOM 799 N N . GLU A 1 103 ? 8.421 110.675 24.624 1.00 19.56 103 GLU A N 1
ATOM 800 C CA . GLU A 1 103 ? 9.631 109.911 24.933 1.00 20.35 103 GLU A CA 1
ATOM 801 C C . GLU A 1 103 ? 10.632 110.758 25.719 1.00 21.42 103 GLU A C 1
ATOM 802 O O . GLU A 1 103 ? 11.539 110.230 26.360 1.00 23.43 103 GLU A O 1
ATOM 808 N N . ALA A 1 104 ? 10.465 112.072 25.662 1.00 20.92 104 ALA A N 1
ATOM 809 C CA . ALA A 1 104 ? 11.357 112.970 26.365 1.00 20.79 104 ALA A CA 1
ATOM 810 C C . ALA A 1 104 ? 10.977 112.944 27.833 1.00 20.37 104 ALA A C 1
ATOM 811 O O . ALA A 1 104 ? 11.836 112.863 28.708 1.00 19.03 104 ALA A O 1
ATOM 813 N N . ILE A 1 105 ? 9.680 113.014 28.100 1.00 22.21 105 ILE A N 1
ATOM 814 C CA . ILE A 1 105 ? 9.189 112.972 29.469 1.00 23.15 105 ILE A CA 1
ATOM 815 C C . ILE A 1 105 ? 9.535 111.618 30.099 1.00 24.74 105 ILE A C 1
ATOM 816 O O . ILE A 1 105 ? 10.061 111.570 31.204 1.00 26.34 105 ILE A O 1
ATOM 821 N N . ILE A 1 106 ? 9.247 110.529 29.391 1.00 24.19 106 ILE A N 1
ATOM 822 C CA . ILE A 1 106 ? 9.554 109.201 29.899 1.00 24.87 106 ILE A CA 1
ATOM 823 C C . ILE A 1 106 ? 11.053 109.145 30.195 1.00 25.10 106 ILE A C 1
ATOM 824 O O . ILE A 1 106 ? 11.469 108.683 31.255 1.00 25.45 106 ILE A O 1
ATOM 829 N N . GLY A 1 107 ? 11.864 109.619 29.258 1.00 25.48 107 GLY A N 1
ATOM 830 C CA . GLY A 1 107 ? 13.300 109.600 29.460 1.00 26.73 107 GLY A CA 1
ATOM 831 C C . GLY A 1 107 ? 13.708 110.363 30.705 1.00 29.37 107 GLY A C 1
ATOM 832 O O . GLY A 1 107 ? 14.589 109.925 31.453 1.00 32.21 107 GLY A O 1
ATOM 833 N N . ALA A 1 108 ? 13.059 111.500 30.938 1.00 28.79 108 ALA A N 1
ATOM 834 C CA . ALA A 1 108 ? 13.368 112.336 32.089 1.00 29.18 108 ALA A CA 1
ATOM 835 C C . ALA A 1 108 ? 12.996 111.666 33.413 1.00 30.75 108 ALA A C 1
ATOM 836 O O . ALA A 1 108 ? 13.802 111.614 34.334 1.00 30.40 108 ALA A O 1
ATOM 846 N N . TYR A 1 110 ? 12.800 108.670 34.190 1.00 33.11 110 TYR A N 1
ATOM 847 C CA . TYR A 1 110 ? 13.757 107.626 34.498 1.00 32.02 110 TYR A CA 1
ATOM 848 C C . TYR A 1 110 ? 14.996 108.230 35.179 1.00 33.10 110 TYR A C 1
ATOM 849 O O . TYR A 1 110 ? 15.306 107.901 36.324 1.00 34.45 110 TYR A O 1
ATOM 858 N N . LEU A 1 111 ? 15.696 109.116 34.474 1.00 34.30 111 LEU A N 1
ATOM 859 C CA . LEU A 1 111 ? 16.884 109.773 35.018 1.00 34.38 111 LEU A CA 1
ATOM 860 C C . LEU A 1 111 ? 16.651 110.385 36.408 1.00 36.44 111 LEU A C 1
ATOM 861 O O . LEU A 1 111 ? 17.596 110.573 37.174 1.00 36.62 111 LEU A O 1
ATOM 866 N N . LEU A 1 112 ? 15.399 110.700 36.727 1.00 37.86 112 LEU A N 1
ATOM 867 C CA . LEU A 1 112 ? 15.071 111.266 38.030 1.00 39.82 112 LEU A CA 1
ATOM 868 C C . LEU A 1 112 ? 14.547 110.196 38.964 1.00 41.68 112 LEU A C 1
ATOM 869 O O . LEU A 1 112 ? 13.752 110.484 39.856 1.00 42.55 112 LEU A O 1
ATOM 874 N N . LYS A 1 113 ? 14.978 108.959 38.755 1.00 43.81 113 LYS A N 1
ATOM 875 C CA . LYS A 1 113 ? 14.534 107.857 39.601 1.00 46.40 113 LYS A CA 1
ATOM 876 C C . LYS A 1 113 ? 13.015 107.811 39.809 1.00 47.38 113 LYS A C 1
ATOM 877 O O . LYS A 1 113 ? 12.535 107.147 40.728 1.00 48.75 113 LYS A O 1
ATOM 883 N N . LYS A 1 114 ? 12.263 108.511 38.961 1.00 47.42 114 LYS A N 1
ATOM 884 C CA . LYS A 1 114 ? 10.809 108.521 39.068 1.00 47.10 114 LYS A CA 1
ATOM 885 C C . LYS A 1 114 ? 10.167 107.382 38.265 1.00 48.12 114 LYS A C 1
ATOM 886 O O . LYS A 1 114 ? 9.143 107.565 37.601 1.00 48.47 114 LYS A O 1
ATOM 892 N N . GLU A 1 115 ? 10.771 106.200 38.354 1.00 48.56 115 GLU A N 1
ATOM 893 C CA . GLU A 1 115 ? 10.287 105.026 37.644 1.00 50.14 115 GLU A CA 1
ATOM 894 C C . GLU A 1 115 ? 8.863 104.659 38.060 1.00 50.11 115 GLU A C 1
ATOM 895 O O . GLU A 1 115 ? 8.201 103.858 37.399 1.00 50.95 115 GLU A O 1
ATOM 901 N N . GLU A 1 116 ? 8.379 105.237 39.151 1.00 49.68 116 GLU A N 1
ATOM 902 C CA . GLU A 1 116 ? 7.020 104.931 39.586 1.00 49.67 116 GLU A CA 1
ATOM 903 C C . GLU A 1 116 ? 6.026 105.759 38.783 1.00 48.10 116 GLU A C 1
ATOM 904 O O . GLU A 1 116 ? 4.856 105.399 38.651 1.00 47.44 116 GLU A O 1
ATOM 910 N N . GLU A 1 117 ? 6.507 106.880 38.257 1.00 47.62 117 GLU A N 1
ATOM 911 C CA . GLU A 1 117 ? 5.682 107.776 37.458 1.00 46.64 117 GLU A CA 1
ATOM 912 C C . GLU A 1 117 ? 5.530 107.181 36.060 1.00 45.12 117 GLU A C 1
ATOM 913 O O . GLU A 1 117 ? 4.537 107.420 35.371 1.00 44.87 117 GLU A O 1
ATOM 919 N N . ILE A 1 118 ? 6.523 106.395 35.655 1.00 42.71 118 ILE A N 1
ATOM 920 C CA . ILE A 1 118 ? 6.505 105.750 34.353 1.00 41.10 118 ILE A CA 1
ATOM 921 C C . ILE A 1 118 ? 5.473 104.627 34.337 1.00 43.37 118 ILE A C 1
ATOM 922 O O . ILE A 1 118 ? 4.721 104.478 33.367 1.00 44.24 118 ILE A O 1
ATOM 927 N N . LYS A 1 119 ? 5.430 103.846 35.418 1.00 43.58 119 LYS A N 1
ATOM 928 C CA . LYS A 1 119 ? 4.484 102.737 35.529 1.00 42.83 119 LYS A CA 1
ATOM 929 C C . LYS A 1 119 ? 3.039 103.216 35.459 1.00 42.02 119 LYS A C 1
ATOM 930 O O . LYS A 1 119 ? 2.168 102.520 34.941 1.00 41.20 119 LYS A O 1
ATOM 936 N N . LYS A 1 120 ? 2.779 104.410 35.968 1.00 41.39 120 LYS A N 1
ATOM 937 C CA . LYS A 1 120 ? 1.418 104.917 35.954 1.00 41.63 120 LYS A CA 1
ATOM 938 C C . LYS A 1 120 ? 0.971 105.230 34.522 1.00 41.53 120 LYS A C 1
ATOM 939 O O . LYS A 1 120 ? -0.194 105.048 34.173 1.00 41.27 120 LYS A O 1
ATOM 945 N N . ILE A 1 121 ? 1.908 105.691 33.697 1.00 40.57 121 ILE A N 1
ATOM 946 C CA . ILE A 1 121 ? 1.629 106.009 32.299 1.00 38.95 121 ILE A CA 1
ATOM 947 C C . ILE A 1 121 ? 1.506 104.698 31.527 1.00 38.11 121 ILE A C 1
ATOM 948 O O . ILE A 1 121 ? 0.642 104.543 30.666 1.00 36.67 121 ILE A O 1
ATOM 953 N N . ILE A 1 122 ? 2.383 103.752 31.838 1.00 37.88 122 ILE A N 1
ATOM 954 C CA . ILE A 1 122 ? 2.338 102.465 31.171 1.00 37.70 122 ILE A CA 1
ATOM 955 C C . ILE A 1 122 ? 1.025 101.760 31.517 1.00 39.11 122 ILE A C 1
ATOM 956 O O . ILE A 1 122 ? 0.493 101.016 30.702 1.00 38.46 122 ILE A O 1
ATOM 961 N N . ASN A 1 123 ? 0.500 102.001 32.716 1.00 40.69 123 ASN A N 1
ATOM 962 C CA . ASN A 1 123 ? -0.754 101.383 33.119 1.00 42.77 123 ASN A CA 1
ATOM 963 C C . ASN A 1 123 ? -1.938 101.915 32.323 1.00 45.44 123 ASN A C 1
ATOM 964 O O . ASN A 1 123 ? -2.964 101.242 32.208 1.00 46.88 123 ASN A O 1
ATOM 969 N N . ILE A 1 124 ? -1.816 103.118 31.773 1.00 47.21 124 ILE A N 1
ATOM 970 C CA . ILE A 1 124 ? -2.918 103.662 30.991 1.00 48.74 124 ILE A CA 1
ATOM 971 C C . ILE A 1 124 ? -2.777 103.190 29.544 1.00 49.26 124 ILE A C 1
ATOM 972 O O . ILE A 1 124 ? -3.653 103.416 28.712 1.00 49.13 124 ILE A O 1
ATOM 977 N N . VAL A 1 125 ? -1.670 102.514 29.256 1.00 50.19 125 VAL A N 1
ATOM 978 C CA . VAL A 1 125 ? -1.427 101.997 27.918 1.00 52.26 125 VAL A CA 1
ATOM 979 C C . VAL A 1 125 ? -2.094 100.632 27.777 1.00 55.15 125 VAL A C 1
ATOM 980 O O . VAL A 1 125 ? -2.608 100.297 26.712 1.00 54.72 125 VAL A O 1
ATOM 984 N N . ILE A 1 126 ? -2.095 99.847 28.852 1.00 58.16 126 ILE A N 1
ATOM 985 C CA . ILE A 1 126 ? -2.710 98.530 28.793 1.00 62.37 126 ILE A CA 1
ATOM 986 C C . ILE A 1 126 ? -4.109 98.528 29.395 1.00 64.90 126 ILE A C 1
ATOM 987 O O . ILE A 1 126 ? -4.889 97.612 29.137 1.00 65.98 126 ILE A O 1
ATOM 992 N N . LYS A 1 127 ? -4.430 99.539 30.202 1.00 66.87 127 LYS A N 1
ATOM 993 C CA . LYS A 1 127 ? -5.760 99.614 30.797 1.00 68.31 127 LYS A CA 1
ATOM 994 C C . LYS A 1 127 ? -6.719 99.937 29.671 1.00 68.79 127 LYS A C 1
ATOM 995 O O . LYS A 1 127 ? -7.849 99.459 29.646 1.00 68.92 127 LYS A O 1
ATOM 1001 N N . GLY A 1 128 ? -6.253 100.759 28.738 1.00 69.88 128 GLY A N 1
ATOM 1002 C CA . GLY A 1 128 ? -7.076 101.127 27.605 1.00 71.96 128 GLY A CA 1
ATOM 1003 C C . GLY A 1 128 ? -6.963 100.049 26.548 1.00 73.33 128 GLY A C 1
ATOM 1004 O O . GLY A 1 128 ? -7.431 100.214 25.421 1.00 73.12 128 GLY A O 1
ATOM 1005 N N . GLU A 1 129 ? -6.336 98.937 26.925 1.00 74.77 129 GLU A N 1
ATOM 1006 C CA . GLU A 1 129 ? -6.143 97.807 26.023 1.00 77.13 129 GLU A CA 1
ATOM 1007 C C . GLU A 1 129 ? -6.999 96.620 26.469 1.00 77.86 129 GLU A C 1
ATOM 1008 O O . GLU A 1 129 ? -7.121 95.624 25.750 1.00 78.06 129 GLU A O 1
ATOM 1014 N N . LEU A 1 130 ? -7.580 96.739 27.665 1.00 78.25 130 LEU A N 1
ATOM 1015 C CA . LEU A 1 130 ? -8.442 95.703 28.242 1.00 78.27 130 LEU A CA 1
ATOM 1016 C C . LEU A 1 130 ? -9.610 96.338 29.029 1.00 78.32 130 LEU A C 1
ATOM 1017 O O . LEU A 1 130 ? -9.801 95.988 30.216 1.00 78.38 130 LEU A O 1
ATOM 1022 N N . SER B 1 7 ? 5.252 81.413 36.032 1.00 88.32 7 SER B N 1
ATOM 1023 C CA . SER B 1 7 ? 6.061 82.487 35.385 1.00 87.99 7 SER B CA 1
ATOM 1024 C C . SER B 1 7 ? 7.542 82.206 35.577 1.00 87.92 7 SER B C 1
ATOM 1025 O O . SER B 1 7 ? 8.376 83.084 35.363 1.00 87.89 7 SER B O 1
ATOM 1028 N N . LYS B 1 8 ? 7.866 80.981 35.982 1.00 88.03 8 LYS B N 1
ATOM 1029 C CA . LYS B 1 8 ? 9.256 80.605 36.212 1.00 88.33 8 LYS B CA 1
ATOM 1030 C C . LYS B 1 8 ? 10.094 80.780 34.946 1.00 88.14 8 LYS B C 1
ATOM 1031 O O . LYS B 1 8 ? 9.556 80.925 33.846 1.00 88.01 8 LYS B O 1
ATOM 1037 N N . ASP B 1 9 ? 11.412 80.769 35.123 1.00 87.52 9 ASP B N 1
ATOM 1038 C CA . ASP B 1 9 ? 12.361 80.944 34.032 1.00 86.46 9 ASP B CA 1
ATOM 1039 C C . ASP B 1 9 ? 11.952 80.234 32.749 1.00 85.77 9 ASP B C 1
ATOM 1040 O O . ASP B 1 9 ? 11.145 80.748 31.974 1.00 85.78 9 ASP B O 1
ATOM 1045 N N . ILE B 1 10 ? 12.517 79.053 32.526 1.00 84.90 10 ILE B N 1
ATOM 1046 C CA . ILE B 1 10 ? 12.216 78.280 31.327 1.00 83.61 10 ILE B CA 1
ATOM 1047 C C . ILE B 1 10 ? 10.789 77.752 31.347 1.00 81.52 10 ILE B C 1
ATOM 1048 O O . ILE B 1 10 ? 10.352 77.086 30.408 1.00 80.06 10 ILE B O 1
ATOM 1053 N N . ARG B 1 11 ? 10.065 78.069 32.417 1.00 79.94 11 ARG B N 1
ATOM 1054 C CA . ARG B 1 11 ? 8.689 77.616 32.575 1.00 79.00 11 ARG B CA 1
ATOM 1055 C C . ARG B 1 11 ? 7.804 77.953 31.385 1.00 77.45 11 ARG B C 1
ATOM 1056 O O . ARG B 1 11 ? 7.166 77.070 30.803 1.00 77.09 11 ARG B O 1
ATOM 1064 N N . ASP B 1 12 ? 7.770 79.229 31.020 1.00 74.80 12 ASP B N 1
ATOM 1065 C CA . ASP B 1 12 ? 6.936 79.665 29.908 1.00 71.59 12 ASP B CA 1
ATOM 1066 C C . ASP B 1 12 ? 7.713 80.502 28.881 1.00 68.08 12 ASP B C 1
ATOM 1067 O O . ASP B 1 12 ? 7.177 80.877 27.831 1.00 68.32 12 ASP B O 1
ATOM 1072 N N . TYR B 1 13 ? 8.985 80.766 29.177 1.00 62.05 13 TYR B N 1
ATOM 1073 C CA . TYR B 1 13 ? 9.827 81.569 28.298 1.00 55.45 13 TYR B CA 1
ATOM 1074 C C . TYR B 1 13 ? 10.776 80.776 27.415 1.00 52.96 13 TYR B C 1
ATOM 1075 O O . TYR B 1 13 ? 11.542 79.942 27.893 1.00 53.77 13 TYR B O 1
ATOM 1084 N N . SER B 1 14 ? 10.732 81.042 26.116 1.00 48.70 14 SER B N 1
ATOM 1085 C CA . SER B 1 14 ? 11.601 80.340 25.186 1.00 45.86 14 SER B CA 1
ATOM 1086 C C . SER B 1 14 ? 12.838 81.161 24.884 1.00 44.04 14 SER B C 1
ATOM 1087 O O . SER B 1 14 ? 12.981 82.292 25.348 1.00 44.26 14 SER B O 1
ATOM 1090 N N . GLY B 1 15 ? 13.730 80.584 24.093 1.00 42.92 15 GLY B N 1
ATOM 1091 C CA . GLY B 1 15 ? 14.951 81.278 23.741 1.00 40.64 15 GLY B CA 1
ATOM 1092 C C . GLY B 1 15 ? 14.686 82.633 23.129 1.00 38.11 15 GLY B C 1
ATOM 1093 O O . GLY B 1 15 ? 15.174 83.653 23.615 1.00 38.79 15 GLY B O 1
ATOM 1094 N N . LEU B 1 16 ? 13.904 82.640 22.059 1.00 36.03 16 LEU B N 1
ATOM 1095 C CA . LEU B 1 16 ? 13.586 83.872 21.381 1.00 34.51 16 LEU B CA 1
ATOM 1096 C C . LEU B 1 16 ? 12.820 84.849 22.253 1.00 32.62 16 LEU B C 1
ATOM 1097 O O . LEU B 1 16 ? 13.057 86.048 22.187 1.00 32.12 16 LEU B O 1
ATOM 1102 N N . GLU B 1 17 ? 11.898 84.357 23.067 1.00 31.74 17 GLU B N 1
ATOM 1103 C CA . GLU B 1 17 ? 11.143 85.270 23.916 1.00 32.78 17 GLU B CA 1
ATOM 1104 C C . GLU B 1 17 ? 12.073 85.936 24.924 1.00 32.25 17 GLU B C 1
ATOM 1105 O O . GLU B 1 17 ? 11.896 87.105 25.267 1.00 31.91 17 GLU B O 1
ATOM 1111 N N . LEU B 1 18 ? 13.064 85.197 25.400 1.00 30.38 18 LEU B N 1
ATOM 1112 C CA . LEU B 1 18 ? 13.988 85.761 26.368 1.00 29.12 18 LEU B CA 1
ATOM 1113 C C . LEU B 1 18 ? 14.905 86.769 25.675 1.00 27.42 18 LEU B C 1
ATOM 1114 O O . LEU B 1 18 ? 15.251 87.812 26.236 1.00 27.25 18 LEU B O 1
ATOM 1119 N N . ALA B 1 19 ? 15.281 86.456 24.443 1.00 24.94 19 ALA B N 1
ATOM 1120 C CA . ALA B 1 19 ? 16.162 87.318 23.670 1.00 23.10 19 ALA B CA 1
ATOM 1121 C C . ALA B 1 19 ? 15.447 88.624 23.335 1.00 23.08 19 ALA B C 1
ATOM 1122 O O . ALA B 1 19 ? 16.055 89.692 23.331 1.00 25.25 19 ALA B O 1
ATOM 1124 N N . PHE B 1 20 ? 14.151 88.525 23.052 1.00 21.66 20 PHE B N 1
ATOM 1125 C CA . PHE B 1 20 ? 13.332 89.683 22.719 1.00 18.35 20 PHE B CA 1
ATOM 1126 C C . PHE B 1 20 ? 13.443 90.705 23.866 1.00 18.26 20 PHE B C 1
ATOM 1127 O O . PHE B 1 20 ? 13.711 91.890 23.651 1.00 18.86 20 PHE B O 1
ATOM 1135 N N . LEU B 1 21 ? 13.248 90.242 25.089 1.00 17.97 21 LEU B N 1
ATOM 1136 C CA . LEU B 1 21 ? 13.343 91.131 26.230 1.00 19.55 21 LEU B CA 1
ATOM 1137 C C . LEU B 1 21 ? 14.789 91.629 26.429 1.00 18.91 21 LEU B C 1
ATOM 1138 O O . LEU B 1 21 ? 15.024 92.831 26.572 1.00 18.43 21 LEU B O 1
ATOM 1143 N N . GLY B 1 22 ? 15.750 90.706 26.401 1.00 17.08 22 GLY B N 1
ATOM 1144 C CA . GLY B 1 22 ? 17.147 91.066 26.587 1.00 17.21 22 GLY B CA 1
ATOM 1145 C C . GLY B 1 22 ? 17.709 92.110 25.635 1.00 19.55 22 GLY B C 1
ATOM 1146 O O . GLY B 1 22 ? 18.572 92.919 26.013 1.00 18.45 22 GLY B O 1
ATOM 1147 N N . ASP B 1 23 ? 17.234 92.077 24.389 1.00 20.46 23 ASP B N 1
ATOM 1148 C CA . ASP B 1 23 ? 17.654 93.018 23.339 1.00 19.96 23 ASP B CA 1
ATOM 1149 C C . ASP B 1 23 ? 17.242 94.422 23.758 1.00 19.05 23 ASP B C 1
ATOM 1150 O O . ASP B 1 23 ? 18.009 95.369 23.657 1.00 19.34 23 ASP B O 1
ATOM 1155 N N . ALA B 1 24 ? 16.023 94.547 24.250 1.00 19.04 24 ALA B N 1
ATOM 1156 C CA . ALA B 1 24 ? 15.549 95.847 24.643 1.00 19.25 24 ALA B CA 1
ATOM 1157 C C . ALA B 1 24 ? 16.325 96.338 25.866 1.00 20.52 24 ALA B C 1
ATOM 1158 O O . ALA B 1 24 ? 16.686 97.518 25.943 1.00 18.83 24 ALA B O 1
ATOM 1160 N N . ILE B 1 25 ? 16.588 95.435 26.812 1.00 21.03 25 ILE B N 1
ATOM 1161 C CA . ILE B 1 25 ? 17.333 95.757 28.042 1.00 20.68 25 ILE B CA 1
ATOM 1162 C C . ILE B 1 25 ? 18.728 96.238 27.639 1.00 19.77 25 ILE B C 1
ATOM 1163 O O . ILE B 1 25 ? 19.162 97.340 27.991 1.00 19.54 25 ILE B O 1
ATOM 1168 N N . TRP B 1 26 ? 19.418 95.416 26.868 1.00 19.02 26 TRP B N 1
ATOM 1169 C CA . TRP B 1 26 ? 20.740 95.784 26.395 1.00 20.17 26 TRP B CA 1
ATOM 1170 C C . TRP B 1 26 ? 20.738 97.178 25.759 1.00 20.67 26 TRP B C 1
ATOM 1171 O O . TRP B 1 26 ? 21.536 98.031 26.145 1.00 21.54 26 TRP B O 1
ATOM 1182 N N . GLU B 1 27 ? 19.849 97.429 24.800 1.00 19.90 27 GLU B N 1
ATOM 1183 C CA . GLU B 1 27 ? 19.819 98.752 24.171 1.00 20.99 27 GLU B CA 1
ATOM 1184 C C . GLU B 1 27 ? 19.678 99.880 25.174 1.00 19.25 27 GLU B C 1
ATOM 1185 O O . GLU B 1 27 ? 20.374 100.887 25.072 1.00 19.46 27 GLU B O 1
ATOM 1191 N N . LEU B 1 28 ? 18.779 99.716 26.140 1.00 18.94 28 LEU B N 1
ATOM 1192 C CA . LEU B 1 28 ? 18.563 100.747 27.159 1.00 20.80 28 LEU B CA 1
ATOM 1193 C C . LEU B 1 28 ? 19.863 101.076 27.908 1.00 22.28 28 LEU B C 1
ATOM 1194 O O . LEU B 1 28 ? 20.195 102.249 28.071 1.00 21.51 28 LEU B O 1
ATOM 1199 N N . GLU B 1 29 ? 20.593 100.039 28.339 1.00 22.86 29 GLU B N 1
ATOM 1200 C CA . GLU B 1 29 ? 21.860 100.223 29.050 1.00 22.57 29 GLU B CA 1
ATOM 1201 C C . GLU B 1 29 ? 22.892 100.907 28.151 1.00 23.11 29 GLU B C 1
ATOM 1202 O O . GLU B 1 29 ? 23.538 101.874 28.565 1.00 25.49 29 GLU B O 1
ATOM 1208 N N . ILE B 1 30 ? 23.066 100.417 26.927 1.00 22.04 30 ILE B N 1
ATOM 1209 C CA . ILE B 1 30 ? 24.052 101.042 26.059 1.00 21.35 30 ILE B CA 1
ATOM 1210 C C . ILE B 1 30 ? 23.674 102.486 25.802 1.00 21.02 30 ILE B C 1
ATOM 1211 O O . ILE B 1 30 ? 24.534 103.355 25.745 1.00 22.03 30 ILE B O 1
ATOM 1216 N N . ARG B 1 31 ? 22.385 102.759 25.680 1.00 21.96 31 ARG B N 1
ATOM 1217 C CA . ARG B 1 31 ? 21.951 104.129 25.432 1.00 22.95 31 ARG B CA 1
ATOM 1218 C C . ARG B 1 31 ? 22.166 105.023 26.635 1.00 23.76 31 ARG B C 1
ATOM 1219 O O . ARG B 1 31 ? 22.586 106.168 26.488 1.00 23.79 31 ARG B O 1
ATOM 1227 N N . LYS B 1 32 ? 21.872 104.506 27.823 1.00 24.07 32 LYS B N 1
ATOM 1228 C CA . LYS B 1 32 ? 22.069 105.277 29.042 1.00 23.79 32 LYS B CA 1
ATOM 1229 C C . LYS B 1 32 ? 23.528 105.679 29.194 1.00 23.96 32 LYS B C 1
ATOM 1230 O O . LYS B 1 32 ? 23.829 106.826 29.521 1.00 24.16 32 LYS B O 1
ATOM 1236 N N . TYR B 1 33 ? 24.431 104.734 28.954 1.00 23.03 33 TYR B N 1
ATOM 1237 C CA . TYR B 1 33 ? 25.853 105.015 29.092 1.00 24.80 33 TYR B CA 1
ATOM 1238 C C . TYR B 1 33 ? 26.406 106.062 28.126 1.00 24.76 33 TYR B C 1
ATOM 1239 O O . TYR B 1 33 ? 27.150 106.937 28.548 1.00 26.56 33 TYR B O 1
ATOM 1248 N N . TYR B 1 34 ? 26.061 105.991 26.845 1.00 23.40 34 TYR B N 1
ATOM 1249 C CA . TYR B 1 34 ? 26.604 106.968 25.910 1.00 22.99 34 TYR B CA 1
ATOM 1250 C C . TYR B 1 34 ? 25.846 108.269 25.904 1.00 23.75 34 TYR B C 1
ATOM 1251 O O . TYR B 1 34 ? 26.332 109.273 25.387 1.00 26.32 34 TYR B O 1
ATOM 1260 N N . LEU B 1 35 ? 24.661 108.264 26.491 1.00 24.30 35 LEU B N 1
ATOM 1261 C CA . LEU B 1 35 ? 23.855 109.466 26.510 1.00 27.53 35 LEU B CA 1
ATOM 1262 C C . LEU B 1 35 ? 24.246 110.381 27.661 1.00 29.63 35 LEU B C 1
ATOM 1263 O O . LEU B 1 35 ? 23.418 111.131 28.185 1.00 32.98 35 LEU B O 1
ATOM 1268 N N . GLN B 1 36 ? 25.510 110.338 28.056 1.00 29.64 36 GLN B N 1
ATOM 1269 C CA . GLN B 1 36 ? 25.947 111.172 29.168 1.00 30.13 36 GLN B CA 1
ATOM 1270 C C . GLN B 1 36 ? 27.212 111.957 28.833 1.00 28.64 36 GLN B C 1
ATOM 1271 O O . GLN B 1 36 ? 27.679 112.746 29.640 1.00 26.78 36 GLN B O 1
ATOM 1277 N N . PHE B 1 37 ? 27.742 111.744 27.632 1.00 27.56 37 PHE B N 1
ATOM 1278 C CA . PHE B 1 37 ? 28.942 112.424 27.192 1.00 25.85 37 PHE B CA 1
ATOM 1279 C C . PHE B 1 37 ? 28.645 113.603 26.273 1.00 24.51 37 PHE B C 1
ATOM 1280 O O . PHE B 1 37 ? 29.539 114.125 25.613 1.00 24.85 37 PHE B O 1
ATOM 1288 N N . GLY B 1 38 ? 27.393 114.028 26.225 1.00 22.56 38 GLY B N 1
ATOM 1289 C CA . GLY B 1 38 ? 27.055 115.150 25.373 1.00 22.87 38 GLY B CA 1
ATOM 1290 C C . GLY B 1 38 ? 27.406 114.957 23.907 1.00 24.20 38 GLY B C 1
ATOM 1291 O O . GLY B 1 38 ? 27.653 115.933 23.184 1.00 23.49 38 GLY B O 1
ATOM 1292 N N . TYR B 1 39 ? 27.458 113.705 23.457 1.00 23.04 39 TYR B N 1
ATOM 1293 C CA . TYR B 1 39 ? 27.744 113.454 22.048 1.00 22.35 39 TYR B CA 1
ATOM 1294 C C . TYR B 1 39 ? 26.568 113.947 21.223 1.00 21.81 39 TYR B C 1
ATOM 1295 O O . TYR B 1 39 ? 25.454 114.050 21.724 1.00 22.33 39 TYR B O 1
ATOM 1304 N N . ASN B 1 40 ? 26.820 114.271 19.962 1.00 22.65 40 ASN B N 1
ATOM 1305 C CA . ASN B 1 40 ? 25.763 114.731 19.076 1.00 21.01 40 ASN B CA 1
ATOM 1306 C C . ASN B 1 40 ? 25.039 113.498 18.507 1.00 21.86 40 ASN B C 1
ATOM 1307 O O . ASN B 1 40 ? 25.588 112.391 18.476 1.00 19.95 40 ASN B O 1
ATOM 1312 N N . ILE B 1 41 ? 23.800 113.692 18.080 1.00 23.80 41 ILE B N 1
ATOM 1313 C CA . ILE B 1 41 ? 22.989 112.614 17.522 1.00 23.42 41 ILE B CA 1
ATOM 1314 C C . ILE B 1 41 ? 23.772 111.698 16.577 1.00 24.55 41 ILE B C 1
ATOM 1315 O O . ILE B 1 41 ? 23.860 110.494 16.800 1.00 25.94 41 ILE B O 1
ATOM 1320 N N . PRO B 1 42 ? 24.362 112.246 15.514 1.00 24.51 42 PRO B N 1
ATOM 1321 C CA . PRO B 1 42 ? 25.092 111.327 14.643 1.00 25.39 42 PRO B CA 1
ATOM 1322 C C . PRO B 1 42 ? 26.169 110.477 15.330 1.00 24.86 42 PRO B C 1
ATOM 1323 O O . PRO B 1 42 ? 26.282 109.287 15.051 1.00 28.15 42 PRO B O 1
ATOM 1327 N N . THR B 1 43 ? 26.951 111.064 16.229 1.00 23.54 43 THR B N 1
ATOM 1328 C CA . THR B 1 43 ? 28.013 110.315 16.915 1.00 20.93 43 THR B CA 1
ATOM 1329 C C . THR B 1 43 ? 27.424 109.398 17.979 1.00 19.03 43 THR B C 1
ATOM 1330 O O . THR B 1 43 ? 27.867 108.276 18.151 1.00 18.31 43 THR B O 1
ATOM 1334 N N . LEU B 1 44 ? 26.419 109.888 18.692 1.00 19.78 44 LEU B N 1
ATOM 1335 C CA . LEU B 1 44 ? 25.752 109.093 19.711 1.00 22.02 44 LEU B CA 1
ATOM 1336 C C . LEU B 1 44 ? 25.265 107.773 19.104 1.00 25.48 44 LEU B C 1
ATOM 1337 O O . LEU B 1 44 ? 25.358 106.729 19.733 1.00 27.23 44 LEU B O 1
ATOM 1342 N N . ASN B 1 45 ? 24.753 107.826 17.877 1.00 28.58 45 ASN B N 1
ATOM 1343 C CA . ASN B 1 45 ? 24.259 106.634 17.209 1.00 29.80 45 ASN B CA 1
ATOM 1344 C C . ASN B 1 45 ? 25.380 105.697 16.819 1.00 29.20 45 ASN B C 1
ATOM 1345 O O . ASN B 1 45 ? 25.234 104.481 16.894 1.00 30.48 45 ASN B O 1
ATOM 1350 N N . LYS B 1 46 ? 26.503 106.255 16.394 1.00 27.69 46 LYS B N 1
ATOM 1351 C CA . LYS B 1 46 ? 27.629 105.424 15.979 1.00 27.80 46 LYS B CA 1
ATOM 1352 C C . LYS B 1 46 ? 28.221 104.597 17.133 1.00 28.56 46 LYS B C 1
ATOM 1353 O O . LYS B 1 46 ? 28.526 103.406 16.978 1.00 28.67 46 LYS B O 1
ATOM 1359 N N . TYR B 1 47 ? 28.365 105.229 18.291 1.00 28.25 47 TYR B N 1
ATOM 1360 C CA . TYR B 1 47 ? 28.920 104.567 19.459 1.00 28.57 47 TYR B CA 1
ATOM 1361 C C . TYR B 1 47 ? 28.023 103.481 20.008 1.00 27.89 47 TYR B C 1
ATOM 1362 O O . TYR B 1 47 ? 28.508 102.438 20.453 1.00 27.72 47 TYR B O 1
ATOM 1371 N N . VAL B 1 48 ? 26.718 103.734 19.985 1.00 28.20 48 VAL B N 1
ATOM 1372 C CA . VAL B 1 48 ? 25.749 102.763 20.481 1.00 28.12 48 VAL B CA 1
ATOM 1373 C C . VAL B 1 48 ? 25.629 101.600 19.515 1.00 27.64 48 VAL B C 1
ATOM 1374 O O . VAL B 1 48 ? 25.632 100.439 19.927 1.00 25.98 48 VAL B O 1
ATOM 1378 N N . LYS B 1 49 ? 25.546 101.924 18.228 1.00 27.93 49 LYS B N 1
ATOM 1379 C CA . LYS B 1 49 ? 25.432 100.915 17.194 1.00 28.02 49 LYS B CA 1
ATOM 1380 C C . LYS B 1 49 ? 26.636 99.983 17.148 1.00 28.58 49 LYS B C 1
ATOM 1381 O O . LYS B 1 49 ? 26.537 98.862 16.645 1.00 31.67 49 LYS B O 1
ATOM 1387 N N . ALA B 1 50 ? 27.763 100.420 17.698 1.00 26.81 50 ALA B N 1
ATOM 1388 C CA . ALA B 1 50 ? 28.970 99.594 17.699 1.00 25.16 50 ALA B CA 1
ATOM 1389 C C . ALA B 1 50 ? 28.946 98.594 18.844 1.00 24.85 50 ALA B C 1
ATOM 1390 O O . ALA B 1 50 ? 29.740 97.666 18.882 1.00 24.73 50 ALA B O 1
ATOM 1392 N N . LYS B 1 51 ? 28.033 98.785 19.783 1.00 27.35 51 LYS B N 1
ATOM 1393 C CA . LYS B 1 51 ? 27.942 97.888 20.926 1.00 29.80 51 LYS B CA 1
ATOM 1394 C C . LYS B 1 51 ? 26.616 97.113 20.959 1.00 31.10 51 LYS B C 1
ATOM 1395 O O . LYS B 1 51 ? 26.449 96.186 21.752 1.00 32.25 51 LYS B O 1
ATOM 1401 N N . VAL B 1 52 ? 25.687 97.485 20.081 1.00 31.41 52 VAL B N 1
ATOM 1402 C CA . VAL B 1 52 ? 24.375 96.851 20.022 1.00 30.31 52 VAL B CA 1
ATOM 1403 C C . VAL B 1 52 ? 24.313 95.720 18.976 1.00 30.66 52 VAL B C 1
ATOM 1404 O O . VAL B 1 52 ? 23.397 94.893 18.999 1.00 28.84 52 VAL B O 1
ATOM 1408 N N . ASN B 1 53 ? 25.304 95.657 18.083 1.00 31.23 53 ASN B N 1
ATOM 1409 C CA . ASN B 1 53 ? 25.325 94.628 17.028 1.00 32.50 53 ASN B CA 1
ATOM 1410 C C . ASN B 1 53 ? 25.689 93.236 17.517 1.00 33.84 53 ASN B C 1
ATOM 1411 O O . ASN B 1 53 ? 26.353 93.073 18.536 1.00 36.05 53 ASN B O 1
ATOM 1416 N N . ALA B 1 54 ? 25.272 92.225 16.771 1.00 35.40 54 ALA B N 1
ATOM 1417 C CA . ALA B 1 54 ? 25.549 90.854 17.171 1.00 36.73 54 ALA B CA 1
ATOM 1418 C C . ALA B 1 54 ? 27.034 90.482 17.159 1.00 38.04 54 ALA B C 1
ATOM 1419 O O . ALA B 1 54 ? 27.492 89.725 18.014 1.00 38.78 54 ALA B O 1
ATOM 1421 N N . LYS B 1 55 ? 27.785 91.008 16.197 1.00 38.65 55 LYS B N 1
ATOM 1422 C CA . LYS B 1 55 ? 29.208 90.703 16.099 1.00 38.93 55 LYS B CA 1
ATOM 1423 C C . LYS B 1 55 ? 29.920 91.028 17.416 1.00 39.40 55 LYS B C 1
ATOM 1424 O O . LYS B 1 55 ? 30.770 90.263 17.877 1.00 41.34 55 LYS B O 1
ATOM 1430 N N . TYR B 1 56 ? 29.559 92.153 18.024 1.00 37.93 56 TYR B N 1
ATOM 1431 C CA . TYR B 1 56 ? 30.155 92.575 19.287 1.00 37.37 56 TYR B CA 1
ATOM 1432 C C . TYR B 1 56 ? 29.521 91.843 20.455 1.00 38.38 56 TYR B C 1
ATOM 1433 O O . TYR B 1 56 ? 30.203 91.448 21.406 1.00 37.91 56 TYR B O 1
ATOM 1442 N N . GLN B 1 57 ? 28.203 91.686 20.391 1.00 39.14 57 GLN B N 1
ATOM 1443 C CA . GLN B 1 57 ? 27.471 90.981 21.437 1.00 39.12 57 GLN B CA 1
ATOM 1444 C C . GLN B 1 57 ? 28.089 89.593 21.658 1.00 40.94 57 GLN B C 1
ATOM 1445 O O . GLN B 1 57 ? 28.142 89.101 22.787 1.00 40.78 57 GLN B O 1
ATOM 1451 N N . SER B 1 58 ? 28.570 88.980 20.576 1.00 42.07 58 SER B N 1
ATOM 14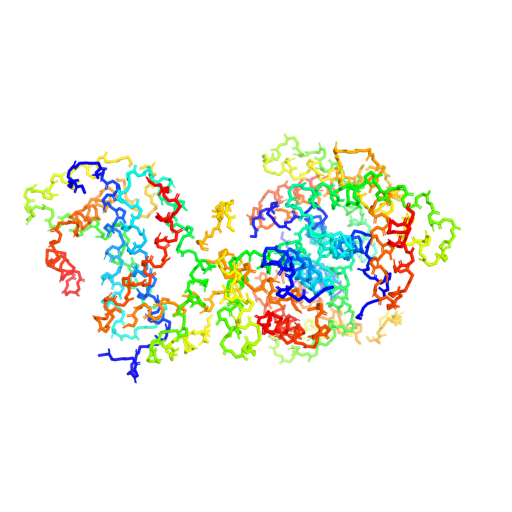52 C CA . SER B 1 58 ? 29.188 87.654 20.638 1.00 43.11 58 SER B CA 1
ATOM 1453 C C . SER B 1 58 ? 30.416 87.604 21.544 1.00 43.89 58 SER B C 1
ATOM 1454 O O . SER B 1 58 ? 30.527 86.717 22.400 1.00 44.31 58 SER B O 1
ATOM 1457 N N . LEU B 1 59 ? 31.335 88.550 21.353 1.00 42.89 59 LEU B N 1
ATOM 1458 C CA . LEU B 1 59 ? 32.553 88.581 22.147 1.00 43.06 59 LEU B CA 1
ATOM 1459 C C . LEU B 1 59 ? 32.247 88.785 23.634 1.00 43.73 59 LEU B C 1
ATOM 1460 O O . LEU B 1 59 ? 32.935 88.240 24.500 1.00 45.31 59 LEU B O 1
ATOM 1465 N N . ILE B 1 60 ? 31.202 89.552 23.921 1.00 43.28 60 ILE B N 1
ATOM 1466 C CA . ILE B 1 60 ? 30.779 89.807 25.292 1.00 43.75 60 ILE B CA 1
ATOM 1467 C C . ILE B 1 60 ? 30.339 88.485 25.913 1.00 44.11 60 ILE B C 1
ATOM 1468 O O . ILE B 1 60 ? 30.506 88.261 27.110 1.00 44.75 60 ILE B O 1
ATOM 1473 N N . TYR B 1 61 ? 29.762 87.615 25.093 1.00 45.12 61 TYR B N 1
ATOM 1474 C CA . TYR B 1 61 ? 29.287 86.318 25.570 1.00 45.73 61 TYR B CA 1
ATOM 1475 C C . TYR B 1 61 ? 30.471 85.406 25.865 1.00 46.68 61 TYR B C 1
ATOM 1476 O O . TYR B 1 61 ? 30.633 84.938 26.993 1.00 46.04 61 TYR B O 1
ATOM 1485 N N . LYS B 1 62 ? 31.304 85.179 24.853 1.00 47.11 62 LYS B N 1
ATOM 1486 C CA . LYS B 1 62 ? 32.483 84.329 24.984 1.00 47.59 62 LYS B CA 1
ATOM 1487 C C . LYS B 1 62 ? 33.389 84.864 26.086 1.00 49.09 62 LYS B C 1
ATOM 1488 O O . LYS B 1 62 ? 34.335 84.200 26.512 1.00 49.86 62 LYS B O 1
ATOM 1494 N N . LYS B 1 63 ? 33.077 86.070 26.541 1.00 50.57 63 LYS B N 1
ATOM 1495 C CA . LYS B 1 63 ? 33.845 86.754 27.573 1.00 52.48 63 LYS B CA 1
ATOM 1496 C C . LYS B 1 63 ? 33.288 86.537 28.983 1.00 53.57 63 LYS B C 1
ATOM 1497 O O . LYS B 1 63 ? 33.922 86.918 29.964 1.00 54.43 63 LYS B O 1
ATOM 1503 N N . ILE B 1 64 ? 32.110 85.933 29.098 1.00 53.64 64 ILE B N 1
ATOM 1504 C CA . ILE B 1 64 ? 31.533 85.733 30.420 1.00 54.18 64 ILE B CA 1
ATOM 1505 C C . ILE B 1 64 ? 30.810 84.406 30.620 1.00 55.41 64 ILE B C 1
ATOM 1506 O O . ILE B 1 64 ? 30.605 83.974 31.753 1.00 57.05 64 ILE B O 1
ATOM 1511 N N . ILE B 1 65 ? 30.427 83.764 29.523 1.00 55.95 65 ILE B N 1
ATOM 1512 C CA . ILE B 1 65 ? 29.704 82.495 29.571 1.00 55.63 65 ILE B CA 1
ATOM 1513 C C . ILE B 1 65 ? 30.296 81.470 30.542 1.00 57.04 65 ILE B C 1
ATOM 1514 O O . ILE B 1 65 ? 29.564 80.830 31.300 1.00 56.48 65 ILE B O 1
ATOM 1519 N N . ASN B 1 66 ? 31.618 81.332 30.525 1.00 58.51 66 ASN B N 1
ATOM 1520 C CA . ASN B 1 66 ? 32.312 80.370 31.376 1.00 59.15 66 ASN B CA 1
ATOM 1521 C C . ASN B 1 66 ? 32.310 80.715 32.873 1.00 59.13 66 ASN B C 1
ATOM 1522 O O . ASN B 1 66 ? 32.856 79.969 33.682 1.00 58.94 66 ASN B O 1
ATOM 1527 N N . ASP B 1 67 ? 31.688 81.826 33.250 1.00 59.74 67 ASP B N 1
ATOM 1528 C CA . ASP B 1 67 ? 31.661 82.209 34.659 1.00 61.40 67 ASP B CA 1
ATOM 1529 C C . ASP B 1 67 ? 30.264 82.367 35.243 1.00 62.02 67 ASP B C 1
ATOM 1530 O O . ASP B 1 67 ? 30.063 82.164 36.441 1.00 62.20 67 ASP B O 1
ATOM 1535 N N . LEU B 1 68 ? 29.306 82.738 34.399 1.00 62.10 68 LEU B N 1
ATOM 1536 C CA . LEU B 1 68 ? 27.924 82.934 34.832 1.00 61.77 68 LEU B CA 1
ATOM 1537 C C . LEU B 1 68 ? 27.329 81.710 35.546 1.00 61.75 68 LEU B C 1
ATOM 1538 O O . LEU B 1 68 ? 27.779 80.581 35.347 1.00 61.48 68 LEU B O 1
ATOM 1543 N N . ASP B 1 69 ? 26.325 81.950 36.386 1.00 61.11 69 ASP B N 1
ATOM 1544 C CA . ASP B 1 69 ? 25.658 80.888 37.136 1.00 60.86 69 ASP B CA 1
ATOM 1545 C C . ASP B 1 69 ? 25.144 79.789 36.211 1.00 60.97 69 ASP B C 1
ATOM 1546 O O . ASP B 1 69 ? 24.859 80.032 35.035 1.00 61.31 69 ASP B O 1
ATOM 1551 N N . GLU B 1 70 ? 25.012 78.585 36.762 1.00 60.48 70 GLU B N 1
ATOM 1552 C CA . GLU B 1 70 ? 24.523 77.426 36.019 1.00 59.80 70 GLU B CA 1
ATOM 1553 C C . GLU B 1 70 ? 23.270 77.757 35.207 1.00 58.47 70 GLU B C 1
ATOM 1554 O O . GLU B 1 70 ? 23.272 77.662 33.977 1.00 59.14 70 GLU B O 1
ATOM 1560 N N . GLU B 1 71 ? 22.199 78.129 35.905 1.00 55.76 71 GLU B N 1
ATOM 1561 C CA . GLU B 1 71 ? 20.925 78.466 35.265 1.00 53.77 71 GLU B CA 1
ATOM 1562 C C . GLU B 1 71 ? 21.120 79.283 33.993 1.00 50.87 71 GLU B C 1
ATOM 1563 O O . GLU B 1 71 ? 20.525 78.997 32.955 1.00 50.75 71 GLU B O 1
ATOM 1569 N N . PHE B 1 72 ? 21.973 80.290 34.087 1.00 46.76 72 PHE B N 1
ATOM 1570 C CA . PHE B 1 72 ? 22.249 81.166 32.970 1.00 43.53 72 PHE B CA 1
ATOM 1571 C C . PHE B 1 72 ? 23.085 80.479 31.910 1.00 42.77 72 PHE B C 1
ATOM 1572 O O . PHE B 1 72 ? 22.977 80.788 30.721 1.00 42.32 72 PHE B O 1
ATOM 1580 N N . LYS B 1 73 ? 23.925 79.545 32.336 1.00 41.67 73 LYS B N 1
ATOM 1581 C CA . LYS B 1 73 ? 24.767 78.827 31.391 1.00 40.95 73 LYS B CA 1
ATOM 1582 C C . LYS B 1 73 ? 23.888 77.937 30.522 1.00 39.88 73 LYS B C 1
ATOM 1583 O O . LYS B 1 73 ? 24.185 77.721 29.349 1.00 39.05 73 LYS B O 1
ATOM 1589 N N . VAL B 1 74 ? 22.803 77.427 31.104 1.00 39.61 74 VAL B N 1
ATOM 1590 C CA . VAL B 1 74 ? 21.871 76.568 30.374 1.00 40.17 74 VAL B CA 1
ATOM 1591 C C . VAL B 1 74 ? 21.061 77.401 29.390 1.00 41.50 74 VAL B C 1
ATOM 1592 O O . VAL B 1 74 ? 20.844 76.993 28.242 1.00 42.19 74 VAL B O 1
ATOM 1596 N N . ILE B 1 75 ? 20.601 78.564 29.853 1.00 40.96 75 ILE B N 1
ATOM 1597 C CA . ILE B 1 75 ? 19.826 79.462 29.008 1.00 41.16 75 ILE B CA 1
ATOM 1598 C C . ILE B 1 75 ? 20.621 79.793 27.758 1.00 42.37 75 ILE B C 1
ATOM 1599 O O . ILE B 1 75 ? 20.131 79.648 26.639 1.00 43.36 75 ILE B O 1
ATOM 1604 N N . GLY B 1 76 ? 21.854 80.240 27.953 1.00 42.12 76 GLY B N 1
ATOM 1605 C CA . GLY B 1 76 ? 22.680 80.575 26.814 1.00 44.30 76 GLY B CA 1
ATOM 1606 C C . GLY B 1 76 ? 22.894 79.383 25.906 1.00 45.78 76 GLY B C 1
ATOM 1607 O O . GLY B 1 76 ? 22.804 79.500 24.684 1.00 45.52 76 GLY B O 1
ATOM 1608 N N . LYS B 1 77 ? 23.174 78.232 26.513 1.00 48.10 77 LYS B N 1
ATOM 1609 C CA . LYS B 1 77 ? 23.423 77.002 25.770 1.00 49.71 77 LYS B CA 1
ATOM 1610 C C . LYS B 1 77 ? 22.364 76.735 24.710 1.00 50.40 77 LYS B C 1
ATOM 1611 O O . LYS B 1 77 ? 22.654 76.761 23.508 1.00 50.43 77 LYS B O 1
ATOM 1617 N N . ARG B 1 78 ? 21.141 76.466 25.156 1.00 50.51 78 ARG B N 1
ATOM 1618 C CA . ARG B 1 78 ? 20.057 76.186 24.228 1.00 51.61 78 ARG B CA 1
ATOM 1619 C C . ARG B 1 78 ? 19.821 77.340 23.266 1.00 52.72 78 ARG B C 1
ATOM 1620 O O . ARG B 1 78 ? 19.370 77.132 22.139 1.00 52.53 78 ARG B O 1
ATOM 1628 N N . ALA B 1 79 ? 20.151 78.554 23.705 1.00 54.04 79 ALA B N 1
ATOM 1629 C CA . ALA B 1 79 ? 19.979 79.743 22.873 1.00 54.23 79 ALA B CA 1
ATOM 1630 C C . ALA B 1 79 ? 20.808 79.665 21.583 1.00 54.29 79 ALA B C 1
ATOM 1631 O O . ALA B 1 79 ? 20.465 80.297 20.586 1.00 54.66 79 ALA B O 1
ATOM 1633 N N . LYS B 1 80 ? 21.891 78.891 21.598 1.00 54.51 80 LYS B N 1
ATOM 1634 C CA . LYS B 1 80 ? 22.723 78.749 20.409 1.00 55.76 80 LYS B CA 1
ATOM 1635 C C . LYS B 1 80 ? 22.195 77.635 19.503 1.00 57.30 80 LYS B C 1
ATOM 1636 O O . LYS B 1 80 ? 22.963 76.795 19.029 1.00 58.30 80 LYS B O 1
ATOM 1642 N N . ASN B 1 81 ? 20.882 77.638 19.271 1.00 58.26 81 ASN B N 1
ATOM 1643 C CA . ASN B 1 81 ? 20.212 76.643 18.427 1.00 57.41 81 ASN B CA 1
ATOM 1644 C C . ASN B 1 81 ? 18.864 77.159 17.960 1.00 56.29 81 ASN B C 1
ATOM 1645 O O . ASN B 1 81 ? 18.075 77.643 18.770 1.00 54.20 81 ASN B O 1
ATOM 1650 N N . THR B 1 86 ? 18.553 80.942 7.897 1.00 68.28 86 THR B N 1
ATOM 1651 C CA . THR B 1 86 ? 18.556 82.371 7.610 1.00 68.84 86 THR B CA 1
ATOM 1652 C C . THR B 1 86 ? 19.921 82.983 7.908 1.00 69.11 86 THR B C 1
ATOM 1653 O O . THR B 1 86 ? 20.096 83.638 8.936 1.00 69.95 86 THR B O 1
ATOM 1657 N N . PHE B 1 87 ? 20.881 82.771 7.009 1.00 69.24 87 PHE B N 1
ATOM 1658 C CA . PHE B 1 87 ? 22.238 83.297 7.176 1.00 69.49 87 PHE B CA 1
ATOM 1659 C C . PHE B 1 87 ? 22.264 84.751 7.643 1.00 70.15 87 PHE B C 1
ATOM 1660 O O . PHE B 1 87 ? 21.555 85.603 7.107 1.00 69.65 87 PHE B O 1
ATOM 1668 N N . PRO B 1 88 ? 23.098 85.051 8.654 1.00 71.06 88 PRO B N 1
ATOM 1669 C CA . PRO B 1 88 ? 23.222 86.407 9.198 1.00 70.81 88 PRO B CA 1
ATOM 1670 C C . PRO B 1 88 ? 23.749 87.385 8.152 1.00 70.42 88 PRO B C 1
ATOM 1671 O O . PRO B 1 88 ? 24.560 87.027 7.296 1.00 70.34 88 PRO B O 1
ATOM 1675 N N . ARG B 1 89 ? 23.276 88.622 8.232 1.00 70.26 89 ARG B N 1
ATOM 1676 C CA . ARG B 1 89 ? 23.655 89.668 7.296 1.00 69.60 89 ARG B CA 1
ATOM 1677 C C . ARG B 1 89 ? 25.104 90.097 7.460 1.00 68.57 89 ARG B C 1
ATOM 1678 O O . ARG B 1 89 ? 25.897 89.989 6.526 1.00 68.53 89 ARG B O 1
ATOM 1686 N N . SER B 1 90 ? 25.459 90.577 8.646 1.00 66.96 90 SER B N 1
ATOM 1687 C CA . SER B 1 90 ? 26.827 91.011 8.868 1.00 65.46 90 SER B CA 1
ATOM 1688 C C . SER B 1 90 ? 27.535 90.345 10.040 1.00 64.09 90 SER B C 1
ATOM 1689 O O . SER B 1 90 ? 28.014 91.026 10.949 1.00 64.88 90 SER B O 1
ATOM 1692 N N . CYS B 1 91 ? 27.586 89.017 10.020 1.00 61.58 91 CYS B N 1
ATOM 1693 C CA . CYS B 1 91 ? 28.278 88.246 11.052 1.00 59.04 91 CYS B CA 1
ATOM 1694 C C . CYS B 1 91 ? 28.209 86.748 10.762 1.00 58.74 91 CYS B C 1
ATOM 1695 O O . CYS B 1 91 ? 27.568 86.319 9.801 1.00 57.53 91 CYS B O 1
ATOM 1698 N N . THR B 1 92 ? 28.894 85.956 11.577 1.00 58.16 92 THR B N 1
ATOM 1699 C CA . THR B 1 92 ? 28.892 84.517 11.387 1.00 57.87 92 THR B CA 1
ATOM 1700 C C . THR B 1 92 ? 27.661 83.931 12.035 1.00 58.08 92 THR B C 1
ATOM 1701 O O . THR B 1 92 ? 27.141 84.477 13.006 1.00 58.90 92 THR B O 1
ATOM 1705 N N . VAL B 1 93 ? 27.191 82.816 11.491 1.00 58.15 93 VAL B N 1
ATOM 1706 C CA . VAL B 1 93 ? 26.025 82.150 12.041 1.00 58.16 93 VAL B CA 1
ATOM 1707 C C . VAL B 1 93 ? 26.314 81.907 13.520 1.00 58.45 93 VAL B C 1
ATOM 1708 O O . VAL B 1 93 ? 25.423 82.001 14.364 1.00 56.78 93 VAL B O 1
ATOM 1720 N N . GLU B 1 95 ? 28.136 83.750 15.544 1.00 57.50 95 GLU B N 1
ATOM 1721 C CA . GLU B 1 95 ? 28.059 84.989 16.299 1.00 54.15 95 GLU B CA 1
ATOM 1722 C C . GLU B 1 95 ? 26.621 85.418 16.535 1.00 51.64 95 GLU B C 1
ATOM 1723 O O . GLU B 1 95 ? 26.282 85.907 17.614 1.00 50.39 95 GLU B O 1
ATOM 1729 N N . TYR B 1 96 ? 25.770 85.229 15.535 1.00 48.40 96 TYR B N 1
ATOM 1730 C CA . TYR B 1 96 ? 24.379 85.617 15.685 1.00 46.62 96 TYR B CA 1
ATOM 1731 C C . TYR B 1 96 ? 23.718 84.803 16.798 1.00 45.02 96 TYR B C 1
ATOM 1732 O O . TYR B 1 96 ? 22.904 85.330 17.560 1.00 43.62 96 TYR B O 1
ATOM 1741 N N . LYS B 1 97 ? 24.075 83.524 16.891 1.00 43.52 97 LYS B N 1
ATOM 1742 C CA . LYS B 1 97 ? 23.523 82.643 17.920 1.00 43.17 97 LYS B CA 1
ATOM 1743 C C . LYS B 1 97 ? 23.987 83.053 19.318 1.00 42.22 97 LYS B C 1
ATOM 1744 O O . LYS B 1 97 ? 23.181 83.186 20.241 1.00 42.20 97 LYS B O 1
ATOM 1750 N N . GLU B 1 98 ? 25.289 83.241 19.482 1.00 42.06 98 GLU B N 1
ATOM 1751 C CA . GLU B 1 98 ? 25.814 83.643 20.777 1.00 42.09 98 GLU B CA 1
ATOM 1752 C C . GLU B 1 98 ? 25.192 84.984 21.155 1.00 40.62 98 GLU B C 1
ATOM 1753 O O . GLU B 1 98 ? 24.876 85.220 22.321 1.00 41.28 98 GLU B O 1
ATOM 1759 N N . ALA B 1 99 ? 24.996 85.856 20.168 1.00 38.25 99 ALA B N 1
ATOM 1760 C CA . ALA B 1 99 ? 24.388 87.157 20.439 1.00 36.83 99 ALA B CA 1
ATOM 1761 C C . ALA B 1 99 ? 23.001 86.971 21.057 1.00 36.04 99 ALA B C 1
ATOM 1762 O O . ALA B 1 99 ? 22.619 87.685 21.988 1.00 37.80 99 ALA B O 1
ATOM 1764 N N . THR B 1 100 ? 22.257 86.000 20.536 1.00 33.71 100 THR B N 1
ATOM 1765 C CA . THR B 1 100 ? 20.919 85.688 21.028 1.00 29.30 100 THR B CA 1
ATOM 1766 C C . THR B 1 100 ? 21.055 85.142 22.440 1.00 27.83 100 THR B C 1
ATOM 1767 O O . THR B 1 100 ? 20.267 85.459 23.335 1.00 25.61 100 THR B O 1
ATOM 1771 N N . ALA B 1 101 ? 22.081 84.319 22.612 1.00 27.82 101 ALA B N 1
ATOM 1772 C CA . ALA B 1 101 ? 22.396 83.696 23.886 1.00 29.12 101 ALA B CA 1
ATOM 1773 C C . ALA B 1 101 ? 22.611 84.782 24.912 1.00 28.59 101 ALA B C 1
ATOM 1774 O O . ALA B 1 101 ? 22.153 84.682 26.050 1.00 28.35 101 ALA B O 1
ATOM 1776 N N . LEU B 1 102 ? 23.318 85.822 24.497 1.00 28.62 102 LEU B N 1
ATOM 1777 C CA . LEU B 1 102 ? 23.592 86.943 25.375 1.00 29.83 102 LEU B CA 1
ATOM 1778 C C . LEU B 1 102 ? 22.289 87.666 25.720 1.00 30.06 102 LEU B C 1
ATOM 1779 O O . LEU B 1 102 ? 21.986 87.858 26.895 1.00 31.55 102 LEU B O 1
ATOM 1784 N N . GLU B 1 103 ? 21.502 88.053 24.716 1.00 30.88 103 GLU B N 1
ATOM 1785 C CA . GLU B 1 103 ? 20.254 88.786 24.987 1.00 30.95 103 GLU B CA 1
ATOM 1786 C C . GLU B 1 103 ? 19.280 87.931 25.791 1.00 30.29 103 GLU B C 1
ATOM 1787 O O . GLU B 1 103 ? 18.577 88.424 26.678 1.00 29.57 103 GLU B O 1
ATOM 1793 N N . ALA B 1 104 ? 19.257 86.641 25.476 1.00 30.38 104 ALA B N 1
ATOM 1794 C CA . ALA B 1 104 ? 18.396 85.701 26.166 1.00 29.43 104 ALA B CA 1
ATOM 1795 C C . ALA B 1 104 ? 18.782 85.642 27.645 1.00 29.06 104 ALA B C 1
ATOM 1796 O O . ALA B 1 104 ? 17.919 85.666 28.525 1.00 29.21 104 ALA B O 1
ATOM 1798 N N . ILE B 1 105 ? 20.080 85.585 27.925 1.00 28.66 105 ILE B N 1
ATOM 1799 C CA . ILE B 1 105 ? 20.551 85.538 29.312 1.00 29.46 105 ILE B CA 1
ATOM 1800 C C . ILE B 1 105 ? 20.192 86.818 30.078 1.00 28.88 105 ILE B C 1
ATOM 1801 O O . ILE B 1 105 ? 19.675 86.753 31.200 1.00 28.17 105 ILE B O 1
ATOM 1806 N N . ILE B 1 106 ? 20.480 87.971 29.465 1.00 28.35 106 ILE B N 1
ATOM 1807 C CA . ILE B 1 106 ? 20.181 89.291 30.041 1.00 26.52 106 ILE B CA 1
ATOM 1808 C C . ILE B 1 106 ? 18.693 89.319 30.372 1.00 27.73 106 ILE B C 1
ATOM 1809 O O . ILE B 1 106 ? 18.295 89.628 31.500 1.00 27.19 106 ILE B O 1
ATOM 1814 N N . GLY B 1 107 ? 17.874 88.981 29.377 1.00 28.01 107 GLY B N 1
ATOM 1815 C CA . GLY B 1 107 ? 16.439 88.967 29.576 1.00 28.78 107 GLY B CA 1
ATOM 1816 C C . GLY B 1 107 ? 16.058 88.155 30.795 1.00 29.28 107 GLY B C 1
ATOM 1817 O O . GLY B 1 107 ? 15.165 88.547 31.545 1.00 29.17 107 GLY B O 1
ATOM 1818 N N . ALA B 1 108 ? 16.736 87.023 30.989 1.00 30.70 108 ALA B N 1
ATOM 1819 C CA . ALA B 1 108 ? 16.479 86.135 32.127 1.00 32.44 108 ALA B CA 1
ATOM 1820 C C . ALA B 1 108 ? 16.864 86.770 33.466 1.00 33.47 108 ALA B C 1
ATOM 1821 O O . ALA B 1 108 ? 16.074 86.772 34.416 1.00 33.35 108 ALA B O 1
ATOM 1831 N N . TYR B 1 110 ? 17.128 89.822 34.241 1.00 38.28 110 TYR B N 1
ATOM 1832 C CA . TYR B 1 110 ? 16.160 90.884 34.503 1.00 38.83 110 TYR B CA 1
ATOM 1833 C C . TYR B 1 110 ? 14.887 90.328 35.139 1.00 38.74 110 TYR B C 1
ATOM 1834 O O . TYR B 1 110 ? 14.433 90.834 36.162 1.00 40.41 110 TYR B O 1
ATOM 1843 N N . LEU B 1 111 ? 14.321 89.286 34.535 1.00 39.55 111 LEU B N 1
ATOM 1844 C CA . LEU B 1 111 ? 13.096 88.666 35.039 1.00 40.51 111 LEU B CA 1
ATOM 1845 C C . LEU B 1 111 ? 13.252 88.095 36.441 1.00 41.89 111 LEU B C 1
ATOM 1846 O O . LEU B 1 111 ? 12.334 88.177 37.257 1.00 41.84 111 LEU B O 1
ATOM 1851 N N . LEU B 1 112 ? 14.416 87.506 36.702 1.00 43.55 112 LEU B N 1
ATOM 1852 C CA . LEU B 1 112 ? 14.718 86.918 37.997 1.00 44.75 112 LEU B CA 1
ATOM 1853 C C . LEU B 1 112 ? 15.147 88.004 38.983 1.00 46.84 112 LEU B C 1
ATOM 1854 O O . LEU B 1 112 ? 15.684 87.706 40.050 1.00 47.98 112 LEU B O 1
ATOM 1859 N N . LYS B 1 113 ? 14.913 89.261 38.623 1.00 48.09 113 LYS B N 1
ATOM 1860 C CA . LYS B 1 113 ? 15.285 90.384 39.474 1.00 50.11 113 LYS B CA 1
ATOM 1861 C C . LYS B 1 113 ? 16.787 90.383 39.735 1.00 51.26 113 LYS B C 1
ATOM 1862 O O . LYS B 1 113 ? 17.310 91.273 40.408 1.00 52.07 113 LYS B O 1
ATOM 1868 N N . LYS B 1 114 ? 17.482 89.386 39.197 1.00 52.13 114 LYS B N 1
ATOM 1869 C CA . LYS B 1 114 ? 18.928 89.272 39.365 1.00 52.98 114 LYS B CA 1
ATOM 1870 C C . LYS B 1 114 ? 19.604 90.419 38.623 1.00 53.58 114 LYS B C 1
ATOM 1871 O O . LYS B 1 114 ? 20.601 90.220 37.930 1.00 52.60 114 LYS B O 1
ATOM 1877 N N . GLU B 1 115 ? 19.054 91.620 38.780 1.00 55.46 115 GLU B N 1
ATOM 1878 C CA . GLU B 1 115 ? 19.572 92.809 38.113 1.00 57.60 115 GLU B CA 1
ATOM 1879 C C . GLU B 1 115 ? 20.877 93.331 38.695 1.00 57.85 115 GLU B C 1
ATOM 1880 O O . GLU B 1 115 ? 21.027 94.527 38.939 1.00 58.34 115 GLU B O 1
ATOM 1886 N N . GLU B 1 116 ? 21.827 92.429 38.908 1.00 58.25 116 GLU B N 1
ATOM 1887 C CA . GLU B 1 116 ? 23.120 92.812 39.448 1.00 57.79 116 GLU B CA 1
ATOM 1888 C C . GLU B 1 116 ? 24.189 92.130 38.618 1.00 56.72 116 GLU B C 1
ATOM 1889 O O . GLU B 1 116 ? 25.298 92.644 38.466 1.00 57.18 116 GLU B O 1
ATOM 1895 N N . GLU B 1 117 ? 23.844 90.960 38.087 1.00 55.25 117 GLU B N 1
ATOM 1896 C CA . GLU B 1 117 ? 24.755 90.202 37.236 1.00 52.81 117 GLU B CA 1
ATOM 1897 C C . GLU B 1 117 ? 24.782 90.914 35.900 1.00 49.68 117 GLU B C 1
ATOM 1898 O O . GLU B 1 117 ? 25.645 90.666 35.062 1.00 48.57 117 GLU B O 1
ATOM 1904 N N . ILE B 1 118 ? 23.809 91.800 35.722 1.00 46.92 118 ILE B N 1
ATOM 1905 C CA . ILE B 1 118 ? 23.683 92.582 34.509 1.00 44.71 118 ILE B CA 1
ATOM 1906 C C . ILE B 1 118 ? 24.659 93.744 34.600 1.00 44.89 118 ILE B C 1
ATOM 1907 O O . ILE B 1 118 ? 25.488 93.952 33.706 1.00 44.27 118 ILE B O 1
ATOM 1912 N N . LYS B 1 119 ? 24.581 94.489 35.697 1.00 43.95 119 LYS B N 1
ATOM 1913 C CA . LYS B 1 119 ? 25.482 95.614 35.879 1.00 43.24 119 LYS B CA 1
ATOM 1914 C C . LYS B 1 119 ? 26.923 95.154 35.759 1.00 42.69 119 LYS B C 1
ATOM 1915 O O . LYS B 1 119 ? 27.784 95.906 35.314 1.00 44.07 119 LYS B O 1
ATOM 1921 N N . LYS B 1 120 ? 27.183 93.912 36.146 1.00 42.58 120 LYS B N 1
ATOM 1922 C CA . LYS B 1 120 ? 28.534 93.371 36.071 1.00 42.58 120 LYS B CA 1
ATOM 1923 C C . LYS B 1 120 ? 28.925 93.045 34.628 1.00 42.28 120 LYS B C 1
ATOM 1924 O O . LYS B 1 120 ? 30.108 92.996 34.298 1.00 40.88 120 LYS B O 1
ATOM 1930 N N . ILE B 1 121 ? 27.929 92.817 33.772 1.00 42.74 121 ILE B N 1
ATOM 1931 C CA . ILE B 1 121 ? 28.180 92.522 32.361 1.00 42.96 121 ILE B CA 1
ATOM 1932 C C . ILE B 1 121 ? 28.326 93.850 31.614 1.00 43.11 121 ILE B C 1
ATOM 1933 O O . ILE B 1 121 ? 29.143 93.985 30.694 1.00 41.55 121 ILE B O 1
ATOM 1938 N N . ILE B 1 122 ? 27.529 94.832 32.024 1.00 42.84 122 ILE B N 1
ATOM 1939 C CA . ILE B 1 122 ? 27.579 96.148 31.406 1.00 44.16 122 ILE B CA 1
ATOM 1940 C C . ILE B 1 122 ? 28.922 96.810 31.716 1.00 44.36 122 ILE B C 1
ATOM 1941 O O . ILE B 1 122 ? 29.537 97.408 30.836 1.00 42.26 122 ILE B O 1
ATOM 1946 N N . ASN B 1 123 ? 29.378 96.687 32.964 1.00 45.77 123 ASN B N 1
ATOM 1947 C CA . ASN B 1 123 ? 30.652 97.274 33.371 1.00 46.80 123 ASN B CA 1
ATOM 1948 C C . ASN B 1 123 ? 31.803 96.754 32.518 1.00 47.67 123 ASN B C 1
ATOM 1949 O O . ASN B 1 123 ? 32.786 97.462 32.295 1.00 49.00 123 ASN B O 1
ATOM 1954 N N . ILE B 1 124 ? 31.678 95.521 32.036 1.00 48.67 124 ILE B N 1
ATOM 1955 C CA . ILE B 1 124 ? 32.710 94.929 31.187 1.00 49.71 124 ILE B CA 1
ATOM 1956 C C . ILE B 1 124 ? 32.643 95.567 29.799 1.00 50.80 124 ILE B C 1
ATOM 1957 O O . ILE B 1 124 ? 33.644 95.640 29.079 1.00 50.82 124 ILE B O 1
ATOM 1962 N N . VAL B 1 125 ? 31.460 96.042 29.431 1.00 51.92 125 VAL B N 1
ATOM 1963 C CA . VAL B 1 125 ? 31.294 96.669 28.130 1.00 53.71 125 VAL B CA 1
ATOM 1964 C C . VAL B 1 125 ? 31.837 98.095 28.159 1.00 55.14 125 VAL B C 1
ATOM 1965 O O . VAL B 1 125 ? 32.351 98.584 27.150 1.00 54.89 125 VAL B O 1
ATOM 1969 N N . ILE B 1 126 ? 31.729 98.756 29.313 1.00 56.01 126 ILE B N 1
ATOM 1970 C CA . ILE B 1 126 ? 32.216 100.123 29.437 1.00 57.65 126 ILE B CA 1
ATOM 1971 C C . ILE B 1 126 ? 33.734 100.169 29.591 1.00 59.56 126 ILE B C 1
ATOM 1972 O O . ILE B 1 126 ? 34.372 101.111 29.129 1.00 59.78 126 ILE B O 1
ATOM 1977 N N . LYS B 1 127 ? 34.311 99.149 30.226 1.00 61.66 127 LYS B N 1
ATOM 1978 C CA . LYS B 1 127 ? 35.761 99.089 30.429 1.00 63.45 127 LYS B CA 1
ATOM 1979 C C . LYS B 1 127 ? 36.491 98.646 29.160 1.00 64.76 127 LYS B C 1
ATOM 1980 O O . LYS B 1 127 ? 37.550 98.022 29.222 1.00 64.03 127 LYS B O 1
ATOM 1986 N N . GLY B 1 128 ? 35.912 98.974 28.010 1.00 66.81 128 GLY B N 1
ATOM 1987 C CA . GLY B 1 128 ? 36.517 98.618 26.739 1.00 68.85 128 GLY B CA 1
ATOM 1988 C C . GLY B 1 128 ? 36.356 99.727 25.706 1.00 70.63 128 GLY B C 1
ATOM 1989 O O . GLY B 1 128 ? 37.081 99.764 24.708 1.00 72.02 128 GLY B O 1
ATOM 1990 N N . GLU B 1 129 ? 35.408 100.635 25.949 1.00 70.42 129 GLU B N 1
ATOM 1991 C CA . GLU B 1 129 ? 35.134 101.754 25.042 1.00 69.97 129 GLU B CA 1
ATOM 1992 C C . GLU B 1 129 ? 34.072 102.702 25.625 1.00 70.34 129 GLU B C 1
ATOM 1993 O O . GLU B 1 129 ? 34.329 103.928 25.687 1.00 69.74 129 GLU B O 1
ATOM 1999 N N . SER C 1 7 ? -25.453 53.841 10.467 1.00 59.25 7 SER C N 1
ATOM 2000 C CA . SER C 1 7 ? -26.359 53.119 11.402 1.00 60.35 7 SER C CA 1
ATOM 2001 C C . SER C 1 7 ? -26.807 53.996 12.563 1.00 61.44 7 SER C C 1
ATOM 2002 O O . SER C 1 7 ? -26.120 54.946 12.938 1.00 61.95 7 SER C O 1
ATOM 2005 N N . LYS C 1 8 ? -27.962 53.666 13.133 1.00 63.16 8 LYS C N 1
ATOM 2006 C CA . LYS C 1 8 ? -28.512 54.422 14.254 1.00 65.59 8 LYS C CA 1
ATOM 2007 C C . LYS C 1 8 ? -27.562 54.390 15.454 1.00 66.67 8 LYS C C 1
ATOM 2008 O O . LYS C 1 8 ? -26.578 53.653 15.458 1.00 66.20 8 LYS C O 1
ATOM 2014 N N . ASP C 1 9 ? -27.857 55.196 16.469 1.00 68.15 9 ASP C N 1
ATOM 2015 C CA . ASP C 1 9 ? -27.025 55.247 17.663 1.00 70.43 9 ASP C CA 1
ATOM 2016 C C . ASP C 1 9 ? -27.194 53.998 18.502 1.00 71.93 9 ASP C C 1
ATOM 2017 O O . ASP C 1 9 ? -26.277 53.182 18.607 1.00 72.72 9 ASP C O 1
ATOM 2022 N N . ILE C 1 10 ? -28.372 53.845 19.095 1.00 73.21 10 ILE C N 1
ATOM 2023 C CA . ILE C 1 10 ? -28.651 52.676 19.918 1.00 74.29 10 ILE C CA 1
ATOM 2024 C C . ILE C 1 10 ? -28.512 51.382 19.107 1.00 74.70 10 ILE C C 1
ATOM 2025 O O . ILE C 1 10 ? -28.665 50.283 19.648 1.00 75.76 10 ILE C O 1
ATOM 2030 N N . ARG C 1 11 ? -28.226 51.517 17.811 1.00 74.31 11 ARG C N 1
ATOM 2031 C CA . ARG C 1 11 ? -28.068 50.363 16.923 1.00 72.72 11 ARG C CA 1
ATOM 2032 C C . ARG C 1 11 ? -26.910 49.514 17.417 1.00 71.03 11 ARG C C 1
ATOM 2033 O O . ARG C 1 11 ? -27.106 48.513 18.115 1.00 71.52 11 ARG C O 1
ATOM 2041 N N . ASP C 1 12 ? -25.700 49.923 17.032 1.00 67.59 12 ASP C N 1
ATOM 2042 C CA . ASP C 1 12 ? -24.470 49.239 17.434 1.00 63.02 12 ASP C CA 1
ATOM 2043 C C . ASP C 1 12 ? -23.420 50.250 17.911 1.00 58.02 12 ASP C C 1
ATOM 2044 O O . ASP C 1 12 ? -22.263 49.884 18.151 1.00 58.26 12 ASP C O 1
ATOM 2049 N N . TYR C 1 13 ? -23.833 51.515 18.045 1.00 51.23 13 TYR C N 1
ATOM 2050 C CA . TYR C 1 13 ? -22.954 52.594 18.521 1.00 42.86 13 TYR C CA 1
ATOM 2051 C C . TYR C 1 13 ? -22.987 52.653 20.044 1.00 38.73 13 TYR C C 1
ATOM 2052 O O . TYR C 1 13 ? -23.830 53.332 20.629 1.00 37.43 13 TYR C O 1
ATOM 2061 N N . SER C 1 14 ? -22.073 51.941 20.688 1.00 34.26 14 SER C N 1
ATOM 2062 C CA . SER C 1 14 ? -22.024 51.941 22.143 1.00 31.12 14 SER C CA 1
ATOM 2063 C C . SER C 1 14 ? -21.558 53.306 22.624 1.00 28.75 14 SER C C 1
ATOM 2064 O O . SER C 1 14 ? -21.131 54.140 21.825 1.00 27.32 14 SER C O 1
ATOM 2067 N N . GLY C 1 15 ? -21.633 53.518 23.935 1.00 27.94 15 GLY C N 1
ATOM 2068 C CA . GLY C 1 15 ? -21.217 54.784 24.518 1.00 25.93 15 GLY C CA 1
ATOM 2069 C C . GLY C 1 15 ? -19.725 55.005 24.368 1.00 24.90 15 GLY C C 1
ATOM 2070 O O . GLY C 1 15 ? -19.251 56.126 24.238 1.00 25.28 15 GLY C O 1
ATOM 2071 N N . LEU C 1 16 ? -18.970 53.924 24.370 1.00 24.07 16 LEU C N 1
ATOM 2072 C CA . LEU C 1 16 ? -17.548 54.062 24.236 1.00 25.66 16 LEU C CA 1
ATOM 2073 C C . LEU C 1 16 ? -17.156 54.440 22.814 1.00 26.53 16 LEU C C 1
ATOM 2074 O O . LEU C 1 16 ? -16.081 54.995 22.577 1.00 28.70 16 LEU C O 1
ATOM 2079 N N . GLU C 1 17 ? -18.017 54.138 21.854 1.00 26.82 17 GLU C N 1
ATOM 2080 C CA . GLU C 1 17 ? -17.714 54.484 20.471 1.00 25.18 17 GLU C CA 1
ATOM 2081 C C . GLU C 1 17 ? -18.136 55.917 20.171 1.00 22.53 17 GLU C C 1
A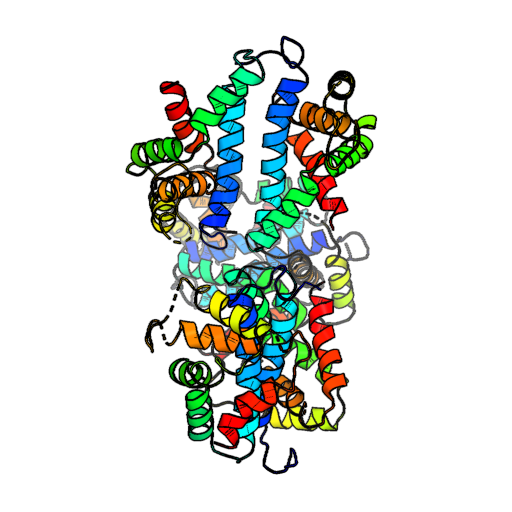TOM 2082 O O . GLU C 1 17 ? -17.431 56.650 19.482 1.00 20.68 17 GLU C O 1
ATOM 2088 N N . LEU C 1 18 ? -19.287 56.318 20.691 1.00 19.55 18 LEU C N 1
ATOM 2089 C CA . LEU C 1 18 ? -19.746 57.669 20.467 1.00 18.94 18 LEU C CA 1
ATOM 2090 C C . LEU C 1 18 ? -18.757 58.634 21.109 1.00 19.66 18 LEU C C 1
ATOM 2091 O O . LEU C 1 18 ? -18.427 59.669 20.520 1.00 20.63 18 LEU C O 1
ATOM 2096 N N . ALA C 1 19 ? -18.271 58.291 22.307 1.00 19.39 19 ALA C N 1
ATOM 2097 C CA . ALA C 1 19 ? -17.319 59.143 23.035 1.00 16.35 19 ALA C CA 1
ATOM 2098 C C . ALA C 1 19 ? -16.008 59.280 22.283 1.00 14.10 19 ALA C C 1
ATOM 2099 O O . ALA C 1 19 ? -15.401 60.349 22.270 1.00 11.95 19 ALA C O 1
ATOM 2101 N N . PHE C 1 20 ? -15.601 58.188 21.638 1.00 14.74 20 PHE C N 1
ATOM 2102 C CA . PHE C 1 20 ? -14.369 58.135 20.849 1.00 14.41 20 PHE C CA 1
ATOM 2103 C C . PHE C 1 20 ? -14.493 59.177 19.753 1.00 16.39 20 PHE C C 1
ATOM 2104 O O . PHE C 1 20 ? -13.534 59.896 19.446 1.00 16.80 20 PHE C O 1
ATOM 2112 N N . LEU C 1 21 ? -15.691 59.258 19.173 1.00 17.42 21 LEU C N 1
ATOM 2113 C CA . LEU C 1 21 ? -15.968 60.230 18.120 1.00 17.25 21 LEU C CA 1
ATOM 2114 C C . LEU C 1 21 ? -15.979 61.626 18.736 1.00 16.42 21 LEU C C 1
ATOM 2115 O O . LEU C 1 21 ? -15.422 62.575 18.174 1.00 16.65 21 LEU C O 1
ATOM 2120 N N . GLY C 1 22 ? -16.623 61.743 19.892 1.00 15.86 22 GLY C N 1
ATOM 2121 C CA . GLY C 1 22 ? -16.703 63.027 20.577 1.00 17.74 22 GLY C CA 1
ATOM 2122 C C . GLY C 1 22 ? -15.345 63.586 20.969 1.00 18.68 22 GLY C C 1
ATOM 2123 O O . GLY C 1 22 ? -15.081 64.786 20.823 1.00 16.75 22 GLY C O 1
ATOM 2124 N N . ASP C 1 23 ? -14.476 62.710 21.465 1.00 17.93 23 ASP C N 1
ATOM 2125 C CA . ASP C 1 23 ? -13.143 63.126 21.857 1.00 18.63 23 ASP C CA 1
ATOM 2126 C C . ASP C 1 23 ? -12.506 63.898 20.694 1.00 16.53 23 ASP C C 1
ATOM 2127 O O . ASP C 1 23 ? -11.866 64.928 20.897 1.00 17.48 23 ASP C O 1
ATOM 2132 N N . ALA C 1 24 ? -12.697 63.414 19.473 1.00 13.58 24 ALA C N 1
ATOM 2133 C CA . ALA C 1 24 ? -12.116 64.097 18.319 1.00 14.02 24 ALA C CA 1
ATOM 2134 C C . ALA C 1 24 ? -12.889 65.368 17.950 1.00 14.11 24 ALA C C 1
ATOM 2135 O O . ALA C 1 24 ? -12.297 66.342 17.496 1.00 14.23 24 ALA C O 1
ATOM 2137 N N . ILE C 1 25 ? -14.201 65.379 18.156 1.00 13.95 25 ILE C N 1
ATOM 2138 C CA . ILE C 1 25 ? -14.980 66.572 17.819 1.00 14.27 25 ILE C CA 1
ATOM 2139 C C . ILE C 1 25 ? -14.643 67.685 18.811 1.00 15.09 25 ILE C C 1
ATOM 2140 O O . ILE C 1 25 ? -14.559 68.854 18.440 1.00 14.68 25 ILE C O 1
ATOM 2145 N N . TRP C 1 26 ? -14.455 67.301 20.070 1.00 16.89 26 TRP C N 1
ATOM 2146 C CA . TRP C 1 26 ? -14.122 68.231 21.136 1.00 16.74 26 TRP C CA 1
ATOM 2147 C C . TRP C 1 26 ? -12.717 68.785 20.842 1.00 18.44 26 TRP C C 1
ATOM 2148 O O . TRP C 1 26 ? -12.512 70.004 20.858 1.00 20.27 26 TRP C O 1
ATOM 2159 N N . GLU C 1 27 ? -11.752 67.920 20.538 1.00 18.29 27 GLU C N 1
ATOM 2160 C CA . GLU C 1 27 ? -10.399 68.413 20.223 1.00 20.54 27 GLU C CA 1
ATOM 2161 C C . GLU C 1 27 ? -10.373 69.451 19.101 1.00 20.00 27 GLU C C 1
ATOM 2162 O O . GLU C 1 27 ? -9.643 70.440 19.176 1.00 18.67 27 GLU C O 1
ATOM 2168 N N . LEU C 1 28 ? -11.152 69.207 18.049 1.00 19.26 28 LEU C N 1
ATOM 2169 C CA . LEU C 1 28 ? -11.164 70.114 16.919 1.00 18.55 28 LEU C CA 1
ATOM 2170 C C . LEU C 1 28 ? -11.676 71.486 17.334 1.00 18.75 28 LEU C C 1
ATOM 2171 O O . LEU C 1 28 ? -11.052 72.503 17.039 1.00 18.39 28 LEU C O 1
ATOM 2176 N N . GLU C 1 29 ? -12.798 71.504 18.041 1.00 17.19 29 GLU C N 1
ATOM 2177 C CA . GLU C 1 29 ? -13.382 72.748 18.482 1.00 16.50 29 GLU C CA 1
ATOM 2178 C C . GLU C 1 29 ? -12.428 73.559 19.366 1.00 18.05 29 GLU C C 1
ATOM 2179 O O . GLU C 1 29 ? -12.146 74.716 19.063 1.00 18.47 29 GLU C O 1
ATOM 2185 N N . ILE C 1 30 ? -11.917 72.968 20.446 1.00 17.29 30 ILE C N 1
ATOM 2186 C CA . ILE C 1 30 ? -11.010 73.696 21.334 1.00 14.97 30 ILE C CA 1
ATOM 2187 C C . ILE C 1 30 ? -9.772 74.191 20.584 1.00 16.09 30 ILE C C 1
ATOM 2188 O O . ILE C 1 30 ? -9.363 75.342 20.762 1.00 16.15 30 ILE C O 1
ATOM 2193 N N . ARG C 1 31 ? -9.184 73.343 19.741 1.00 14.60 31 ARG C N 1
ATOM 2194 C CA . ARG C 1 31 ? -8.012 73.763 18.976 1.00 16.26 31 ARG C CA 1
ATOM 2195 C C . ARG C 1 31 ? -8.387 74.893 18.016 1.00 18.89 31 ARG C C 1
ATOM 2196 O O . ARG C 1 31 ? -7.674 75.890 17.897 1.00 18.35 31 ARG C O 1
ATOM 2204 N N . LYS C 1 32 ? -9.509 74.730 17.325 1.00 22.51 32 LYS C N 1
ATOM 2205 C CA . LYS C 1 32 ? -9.953 75.734 16.370 1.00 25.60 32 LYS C CA 1
ATOM 2206 C C . LYS C 1 32 ? -10.132 77.087 17.044 1.00 25.21 32 LYS C C 1
ATOM 2207 O O . LYS C 1 32 ? -9.818 78.115 16.456 1.00 27.21 32 LYS C O 1
ATOM 2213 N N . TYR C 1 33 ? -10.612 77.084 18.282 1.00 23.13 33 TYR C N 1
ATOM 2214 C CA . TYR C 1 33 ? -10.828 78.325 19.008 1.00 23.44 33 TYR C CA 1
ATOM 2215 C C . TYR C 1 33 ? -9.554 79.054 19.467 1.00 24.60 33 TYR C C 1
ATOM 2216 O O . TYR C 1 33 ? -9.398 80.249 19.219 1.00 25.07 33 TYR C O 1
ATOM 2225 N N . TYR C 1 34 ? -8.650 78.346 20.133 1.00 22.53 34 TYR C N 1
ATOM 2226 C CA . TYR C 1 34 ? -7.438 78.976 20.619 1.00 21.52 34 TYR C CA 1
ATOM 2227 C C . TYR C 1 34 ? -6.419 79.268 19.539 1.00 21.72 34 TYR C C 1
ATOM 2228 O O . TYR C 1 34 ? -5.434 79.974 19.770 1.00 22.93 34 TYR C O 1
ATOM 2237 N N . LEU C 1 35 ? -6.636 78.736 18.351 1.00 21.67 35 LEU C N 1
ATOM 2238 C CA . LEU C 1 35 ? -5.668 78.962 17.293 1.00 23.41 35 LEU C CA 1
ATOM 2239 C C . LEU C 1 35 ? -5.901 80.305 16.584 1.00 24.79 35 LEU C C 1
ATOM 2240 O O . LEU C 1 35 ? -5.328 80.562 15.528 1.00 26.83 35 LEU C O 1
ATOM 2245 N N . GLN C 1 36 ? -6.723 81.169 17.171 1.00 25.67 36 GLN C N 1
ATOM 2246 C CA . GLN C 1 36 ? -7.019 82.463 16.559 1.00 28.11 36 GLN C CA 1
ATOM 2247 C C . GLN C 1 36 ? -6.380 83.630 17.309 1.00 28.42 36 GLN C C 1
ATOM 2248 O O . GLN C 1 36 ? -6.603 84.802 16.984 1.00 28.10 36 GLN C O 1
ATOM 2254 N N . PHE C 1 37 ? -5.567 83.310 18.303 1.00 28.17 37 PHE C N 1
ATOM 2255 C CA . PHE C 1 37 ? -4.953 84.352 19.108 1.00 27.90 37 PHE C CA 1
ATOM 2256 C C . PHE C 1 37 ? -3.491 84.616 18.786 1.00 29.24 37 PHE C C 1
ATOM 2257 O O . PHE C 1 37 ? -2.968 85.685 19.105 1.00 32.34 37 PHE C O 1
ATOM 2265 N N . GLY C 1 38 ? -2.842 83.667 18.122 1.00 29.22 38 GLY C N 1
ATOM 2266 C CA . GLY C 1 38 ? -1.443 83.847 17.783 1.00 29.48 38 GLY C CA 1
ATOM 2267 C C . GLY C 1 38 ? -0.513 83.372 18.886 1.00 31.14 38 GLY C C 1
ATOM 2268 O O . GLY C 1 38 ? 0.600 83.887 19.031 1.00 30.54 38 GLY C O 1
ATOM 2269 N N . TYR C 1 39 ? -0.966 82.392 19.669 1.00 31.16 39 TYR C N 1
ATOM 2270 C CA . TYR C 1 39 ? -0.157 81.830 20.751 1.00 31.06 39 TYR C CA 1
ATOM 2271 C C . TYR C 1 39 ? 0.907 80.916 20.150 1.00 31.34 39 TYR C C 1
ATOM 2272 O O . TYR C 1 39 ? 0.685 80.318 19.096 1.00 31.33 39 TYR C O 1
ATOM 2281 N N . ASN C 1 40 ? 2.062 80.809 20.806 1.00 32.05 40 ASN C N 1
ATOM 2282 C CA . ASN C 1 40 ? 3.118 79.921 20.312 1.00 32.74 40 ASN C CA 1
ATOM 2283 C C . ASN C 1 40 ? 2.718 78.475 20.605 1.00 31.23 40 ASN C C 1
ATOM 2284 O O . ASN C 1 40 ? 1.966 78.212 21.538 1.00 30.33 40 ASN C O 1
ATOM 2289 N N . ILE C 1 41 ? 3.222 77.545 19.805 1.00 32.01 41 ILE C N 1
ATOM 2290 C CA . ILE C 1 41 ? 2.875 76.141 19.961 1.00 34.18 41 ILE C CA 1
ATOM 2291 C C . ILE C 1 41 ? 2.813 75.659 21.413 1.00 35.45 41 ILE C C 1
ATOM 2292 O O . ILE C 1 41 ? 1.838 75.017 21.816 1.00 36.91 41 ILE C O 1
ATOM 2297 N N . PRO C 1 42 ? 3.841 75.958 22.219 1.00 34.92 42 PRO C N 1
ATOM 2298 C CA . PRO C 1 42 ? 3.829 75.520 23.617 1.00 33.23 42 PRO C CA 1
ATOM 2299 C C . PRO C 1 42 ? 2.694 76.091 24.455 1.00 30.73 42 PRO C C 1
ATOM 2300 O O . PRO C 1 42 ? 2.141 75.402 25.302 1.00 32.92 42 PRO C O 1
ATOM 2304 N N . THR C 1 43 ? 2.344 77.347 24.228 1.00 27.08 43 THR C N 1
ATOM 2305 C CA . THR C 1 43 ? 1.271 77.954 25.004 1.00 24.73 43 THR C CA 1
ATOM 2306 C C . THR C 1 43 ? -0.089 77.471 24.486 1.00 25.68 43 THR C C 1
ATOM 2307 O O . THR C 1 43 ? -1.003 77.182 25.268 1.00 22.66 43 THR C O 1
ATOM 2311 N N . LEU C 1 44 ? -0.213 77.400 23.161 1.00 26.38 44 LEU C N 1
ATOM 2312 C CA . LEU C 1 44 ? -1.439 76.941 22.523 1.00 24.46 44 LEU C CA 1
ATOM 2313 C C . LEU C 1 44 ? -1.825 75.614 23.164 1.00 24.67 44 LEU C C 1
ATOM 2314 O O . LEU C 1 44 ? -2.970 75.394 23.542 1.00 23.46 44 LEU C O 1
ATOM 2319 N N . ASN C 1 45 ? -0.851 74.733 23.302 1.00 24.80 45 ASN C N 1
ATOM 2320 C CA . ASN C 1 45 ? -1.121 73.452 23.897 1.00 26.46 45 ASN C CA 1
ATOM 2321 C C . ASN C 1 45 ? -1.679 73.539 25.301 1.00 28.56 45 ASN C C 1
ATOM 2322 O O . ASN C 1 45 ? -2.666 72.878 25.615 1.00 31.53 45 ASN C O 1
ATOM 2327 N N . LYS C 1 46 ? -1.074 74.362 26.150 1.00 28.67 46 LYS C N 1
ATOM 2328 C CA . LYS C 1 46 ? -1.561 74.479 27.514 1.00 26.81 46 LYS C CA 1
ATOM 2329 C C . LYS C 1 46 ? -3.042 74.896 27.543 1.00 25.74 46 LYS C C 1
ATOM 2330 O O . LYS C 1 46 ? -3.831 74.296 28.267 1.00 24.74 46 LYS C O 1
ATOM 2336 N N . TYR C 1 47 ? -3.431 75.903 26.759 1.00 24.11 47 TYR C N 1
ATOM 2337 C CA . TYR C 1 47 ? -4.827 76.325 26.763 1.00 24.33 47 TYR C CA 1
ATOM 2338 C C . TYR C 1 47 ? -5.760 75.219 26.299 1.00 24.71 47 TYR C C 1
ATOM 2339 O O . TYR C 1 47 ? -6.814 75.000 26.896 1.00 24.32 47 TYR C O 1
ATOM 2348 N N . VAL C 1 48 ? -5.393 74.525 25.227 1.00 25.01 48 VAL C N 1
ATOM 2349 C CA . VAL C 1 48 ? -6.258 73.466 24.742 1.00 25.03 48 VAL C CA 1
ATOM 2350 C C . VAL C 1 48 ? -6.312 72.328 25.759 1.00 24.02 48 VAL C C 1
ATOM 2351 O O . VAL C 1 48 ? -7.394 71.891 26.132 1.00 22.70 48 VAL C O 1
ATOM 2355 N N . LYS C 1 49 ? -5.157 71.867 26.222 1.00 23.78 49 LYS C N 1
ATOM 2356 C CA . LYS C 1 49 ? -5.154 70.807 27.206 1.00 26.14 49 LYS C CA 1
ATOM 2357 C C . LYS C 1 49 ? -5.948 71.218 28.442 1.00 25.37 49 LYS C C 1
ATOM 2358 O O . LYS C 1 49 ? -6.529 70.385 29.132 1.00 27.85 49 LYS C O 1
ATOM 2364 N N . ALA C 1 50 ? -6.009 72.504 28.727 1.00 24.96 50 ALA C N 1
ATOM 2365 C CA . ALA C 1 50 ? -6.756 72.928 29.900 1.00 25.09 50 ALA C CA 1
ATOM 2366 C C . ALA C 1 50 ? -8.253 72.770 29.695 1.00 25.08 50 ALA C C 1
ATOM 2367 O O . ALA C 1 50 ? -9.017 72.874 30.645 1.00 26.07 50 ALA C O 1
ATOM 2369 N N . LYS C 1 51 ? -8.664 72.520 28.454 1.00 26.55 51 LYS C N 1
ATOM 2370 C CA . LYS C 1 51 ? -10.079 72.397 28.112 1.00 26.67 51 LYS C CA 1
ATOM 2371 C C . LYS C 1 51 ? -10.453 71.028 27.554 1.00 25.53 51 LYS C C 1
ATOM 2372 O O . LYS C 1 51 ? -11.608 70.767 27.209 1.00 26.25 51 LYS C O 1
ATOM 2378 N N . VAL C 1 52 ? -9.466 70.152 27.494 1.00 23.86 52 VAL C N 1
ATOM 2379 C CA . VAL C 1 52 ? -9.666 68.815 26.983 1.00 23.09 52 VAL C CA 1
ATOM 2380 C C . VAL C 1 52 ? -9.576 67.759 28.085 1.00 22.86 52 VAL C C 1
ATOM 2381 O O . VAL C 1 52 ? -10.017 66.630 27.895 1.00 23.25 52 VAL C O 1
ATOM 2385 N N . ASN C 1 53 ? -9.024 68.126 29.238 1.00 21.52 53 ASN C N 1
ATOM 2386 C CA . ASN C 1 53 ? -8.874 67.177 30.342 1.00 21.56 53 ASN C CA 1
ATOM 2387 C C . ASN C 1 53 ? -10.223 66.675 30.872 1.00 20.13 53 ASN C C 1
ATOM 2388 O O . ASN C 1 53 ? -11.215 67.399 30.846 1.00 19.46 53 ASN C O 1
ATOM 2393 N N . ALA C 1 54 ? -10.262 65.435 31.347 1.00 20.38 54 ALA C N 1
ATOM 2394 C CA . ALA C 1 54 ? -11.510 64.875 31.858 1.00 22.50 54 ALA C CA 1
ATOM 2395 C C . ALA C 1 54 ? -12.177 65.757 32.906 1.00 24.26 54 ALA C C 1
ATOM 2396 O O . ALA C 1 54 ? -13.409 65.835 32.962 1.00 24.70 54 ALA C O 1
ATOM 2398 N N . LYS C 1 55 ? -11.376 66.426 33.734 1.00 26.61 55 LYS C N 1
ATOM 2399 C CA . LYS C 1 55 ? -11.922 67.297 34.785 1.00 26.72 55 LYS C CA 1
ATOM 2400 C C . LYS C 1 55 ? -12.792 68.405 34.205 1.00 23.87 55 LYS C C 1
ATOM 2401 O O . LYS C 1 55 ? -13.902 68.620 34.674 1.00 21.57 55 LYS C O 1
ATOM 2407 N N . TYR C 1 56 ? -12.303 69.094 33.178 1.00 24.73 56 TYR C N 1
ATOM 2408 C CA . TYR C 1 56 ? -13.099 70.163 32.592 1.00 27.29 56 TYR C CA 1
ATOM 2409 C C . TYR C 1 56 ? -14.341 69.662 31.853 1.00 27.44 56 TYR C C 1
ATOM 2410 O O . TYR C 1 56 ? -15.379 70.327 31.861 1.00 27.85 56 TYR C O 1
ATOM 2419 N N . GLN C 1 57 ? -14.246 68.501 31.212 1.00 26.37 57 GLN C N 1
ATOM 2420 C CA . GLN C 1 57 ? -15.404 67.962 30.510 1.00 25.75 57 GLN C CA 1
ATOM 2421 C C . GLN C 1 57 ? -16.426 67.625 31.574 1.00 24.13 57 GLN C C 1
ATOM 2422 O O . GLN C 1 57 ? -17.627 67.816 31.388 1.00 25.46 57 GLN C O 1
ATOM 2428 N N . SER C 1 58 ? -15.938 67.129 32.703 1.00 22.87 58 SER C N 1
ATOM 2429 C CA . SER C 1 58 ? -16.822 66.766 33.798 1.00 23.42 58 SER C CA 1
ATOM 2430 C C . SER C 1 58 ? -17.737 67.933 34.134 1.00 24.14 58 SER C C 1
ATOM 2431 O O . SER C 1 58 ? -18.963 67.800 34.174 1.00 23.61 58 SER C O 1
ATOM 2434 N N . LEU C 1 59 ? -17.130 69.081 34.384 1.00 24.23 59 LEU C N 1
ATOM 2435 C CA . LEU C 1 59 ? -17.902 70.255 34.710 1.00 26.77 59 LEU C CA 1
ATOM 2436 C C . LEU C 1 59 ? -18.960 70.543 33.644 1.00 28.81 59 LEU C C 1
ATOM 2437 O O . LEU C 1 59 ? -20.152 70.550 33.950 1.00 30.89 59 LEU C O 1
ATOM 2442 N N . ILE C 1 60 ? -18.529 70.761 32.402 1.00 27.43 60 ILE C N 1
ATOM 2443 C CA . ILE C 1 60 ? -19.457 71.074 31.323 1.00 27.28 60 ILE C CA 1
ATOM 2444 C C . ILE C 1 60 ? -20.675 70.168 31.322 1.00 28.89 60 ILE C C 1
ATOM 2445 O O . ILE C 1 60 ? -21.819 70.625 31.130 1.00 28.05 60 ILE C O 1
ATOM 2450 N N . TYR C 1 61 ? -20.427 68.881 31.539 1.00 28.76 61 TYR C N 1
ATOM 2451 C CA . TYR C 1 61 ? -21.495 67.895 31.567 1.00 29.34 61 TYR C CA 1
ATOM 2452 C C . TYR C 1 61 ? -22.500 68.263 32.646 1.00 29.81 61 TYR C C 1
ATOM 2453 O O . TYR C 1 61 ? -23.664 68.509 32.358 1.00 30.96 61 TYR C O 1
ATOM 2462 N N . LYS C 1 62 ? -22.047 68.310 33.892 1.00 31.87 62 LYS C N 1
ATOM 2463 C CA . LYS C 1 62 ? -22.937 68.646 35.005 1.00 33.53 62 LYS C CA 1
ATOM 2464 C C . LYS C 1 62 ? -23.666 69.959 34.745 1.00 33.45 62 LYS C C 1
ATOM 2465 O O . LYS C 1 62 ? -24.783 70.182 35.226 1.00 33.59 62 LYS C O 1
ATOM 2471 N N . LYS C 1 63 ? -23.028 70.816 33.964 1.00 32.88 63 LYS C N 1
ATOM 2472 C CA . LYS C 1 63 ? -23.591 72.108 33.642 1.00 34.85 63 LYS C CA 1
ATOM 2473 C C . LYS C 1 63 ? -24.727 72.024 32.609 1.00 36.18 63 LYS C C 1
ATOM 2474 O O . LYS C 1 63 ? -25.780 72.643 32.782 1.00 35.08 63 LYS C O 1
ATOM 2480 N N . ILE C 1 64 ? -24.531 71.240 31.553 1.00 36.52 64 ILE C N 1
ATOM 2481 C CA . ILE C 1 64 ? -25.548 71.131 30.515 1.00 37.11 64 ILE C CA 1
ATOM 2482 C C . ILE C 1 64 ? -26.504 69.931 30.590 1.00 39.45 64 ILE C C 1
ATOM 2483 O O . ILE C 1 64 ? -27.659 70.032 30.173 1.00 39.58 64 ILE C O 1
ATOM 2488 N N . ILE C 1 65 ? -26.044 68.801 31.122 1.00 41.25 65 ILE C N 1
ATOM 2489 C CA . ILE C 1 65 ? -26.886 67.608 31.178 1.00 42.30 65 ILE C CA 1
ATOM 2490 C C . ILE C 1 65 ? -28.295 67.861 31.702 1.00 45.14 65 ILE C C 1
ATOM 2491 O O . ILE C 1 65 ? -29.240 67.171 31.329 1.00 46.88 65 ILE C O 1
ATOM 2496 N N . ASN C 1 66 ? -28.456 68.860 32.551 1.00 47.94 66 ASN C N 1
ATOM 2497 C CA . ASN C 1 66 ? -29.772 69.135 33.103 1.00 50.46 66 ASN C CA 1
ATOM 2498 C C . ASN C 1 66 ? -30.780 69.682 32.103 1.00 51.61 66 ASN C C 1
ATOM 2499 O O . ASN C 1 66 ? -31.948 69.298 32.126 1.00 51.22 66 ASN C O 1
ATOM 2504 N N . ASP C 1 67 ? -30.322 70.564 31.220 1.00 52.82 67 ASP C N 1
ATOM 2505 C CA . ASP C 1 67 ? -31.185 71.167 30.208 1.00 53.65 67 ASP C CA 1
ATOM 2506 C C . ASP C 1 67 ? -31.105 70.480 28.842 1.00 53.83 67 ASP C C 1
ATOM 2507 O O . ASP C 1 67 ? -31.730 70.930 27.890 1.00 54.00 67 ASP C O 1
ATOM 2512 N N . LEU C 1 68 ? -30.331 69.405 28.743 1.00 54.19 68 LEU C N 1
ATOM 2513 C CA . LEU C 1 68 ? -30.180 68.674 27.487 1.00 53.97 68 LEU C CA 1
ATOM 2514 C C . LEU C 1 68 ? -31.412 67.807 27.225 1.00 54.79 68 LEU C C 1
ATOM 2515 O O . LEU C 1 68 ? -31.990 67.258 28.159 1.00 56.38 68 LEU C O 1
ATOM 2520 N N . ASP C 1 69 ? -31.807 67.672 25.961 1.00 54.50 69 ASP C N 1
ATOM 2521 C CA . ASP C 1 69 ? -32.973 66.858 25.605 1.00 54.43 69 ASP C CA 1
ATOM 2522 C C . ASP C 1 69 ? -32.860 65.402 26.048 1.00 53.79 69 ASP C C 1
ATOM 2523 O O . ASP C 1 69 ? -31.786 64.801 25.959 1.00 54.20 69 ASP C O 1
ATOM 2528 N N . GLU C 1 70 ? -33.978 64.835 26.502 1.00 51.63 70 GLU C N 1
ATOM 2529 C CA . GLU C 1 70 ? -34.004 63.445 26.958 1.00 50.40 70 GLU C CA 1
ATOM 2530 C C . GLU C 1 70 ? -33.178 62.528 26.079 1.00 49.03 70 GLU C C 1
ATOM 2531 O O . GLU C 1 70 ? -32.359 61.746 26.575 1.00 48.59 70 GLU C O 1
ATOM 2537 N N . GLU C 1 71 ? -33.393 62.622 24.773 1.00 46.92 71 GLU C N 1
ATOM 2538 C CA . GLU C 1 71 ? -32.661 61.790 23.831 1.00 45.48 71 GLU C CA 1
ATOM 2539 C C . GLU C 1 71 ? -31.175 61.669 24.232 1.00 43.60 71 GLU C C 1
ATOM 2540 O O . GLU C 1 71 ? -30.622 60.567 24.249 1.00 41.45 71 GLU C O 1
ATOM 2546 N N . PHE C 1 72 ? -30.550 62.798 24.584 1.00 41.16 72 PHE C N 1
ATOM 2547 C CA . PHE C 1 72 ? -29.136 62.831 24.982 1.00 37.84 72 PHE C CA 1
ATOM 2548 C C . PHE C 1 72 ? -28.921 62.438 26.444 1.00 38.19 72 PHE C C 1
ATOM 2549 O O . PHE C 1 72 ? -27.933 61.779 26.778 1.00 37.81 72 PHE C O 1
ATOM 2557 N N . LYS C 1 73 ? -29.839 62.843 27.317 1.00 37.73 73 LYS C N 1
ATOM 2558 C CA . LYS C 1 73 ? -29.739 62.460 28.714 1.00 37.33 73 LYS C CA 1
ATOM 2559 C C . LYS C 1 73 ? -29.581 60.943 28.742 1.00 37.35 73 LYS C C 1
ATOM 2560 O O . LYS C 1 73 ? -28.822 60.407 29.553 1.00 39.47 73 LYS C O 1
ATOM 2566 N N . VAL C 1 74 ? -30.307 60.259 27.851 1.00 35.66 74 VAL C N 1
ATOM 2567 C CA . VAL C 1 74 ? -30.268 58.793 27.756 1.00 34.31 74 VAL C CA 1
ATOM 2568 C C . VAL C 1 74 ? -28.864 58.357 27.337 1.00 34.46 74 VAL C C 1
ATOM 2569 O O . VAL C 1 74 ? -28.229 57.551 28.017 1.00 34.57 74 VAL C O 1
ATOM 2573 N N . ILE C 1 75 ? -28.392 58.904 26.218 1.00 34.05 75 ILE C N 1
ATOM 2574 C CA . ILE C 1 75 ? -27.069 58.602 25.701 1.00 33.75 75 ILE C CA 1
ATOM 2575 C C . ILE C 1 75 ? -26.043 58.873 26.787 1.00 35.37 75 ILE C C 1
ATOM 2576 O O . ILE C 1 75 ? -25.228 58.014 27.135 1.00 35.63 75 ILE C O 1
ATOM 2581 N N . GLY C 1 76 ? -26.098 60.083 27.326 1.00 36.08 76 GLY C N 1
ATOM 2582 C CA . GLY C 1 76 ? -25.175 60.462 28.373 1.00 36.23 76 GLY C CA 1
ATOM 2583 C C . GLY C 1 76 ? -25.180 59.481 29.524 1.00 36.63 76 GLY C C 1
ATOM 2584 O O . GLY C 1 76 ? -24.124 59.084 30.009 1.00 37.12 76 GLY C O 1
ATOM 2585 N N . LYS C 1 77 ? -26.362 59.067 29.958 1.00 36.95 77 LYS C N 1
ATOM 2586 C CA . LYS C 1 77 ? -26.435 58.154 31.087 1.00 37.36 77 LYS C CA 1
ATOM 2587 C C . LYS C 1 77 ? -25.849 56.790 30.768 1.00 35.86 77 LYS C C 1
ATOM 2588 O O . LYS C 1 77 ? -24.993 56.292 31.500 1.00 36.88 77 LYS C O 1
ATOM 2594 N N . ARG C 1 78 ? -26.294 56.180 29.677 1.00 33.57 78 ARG C N 1
ATOM 2595 C CA . ARG C 1 78 ? -25.767 54.874 29.337 1.00 32.55 78 ARG C CA 1
ATOM 2596 C C . ARG C 1 78 ? -24.289 54.981 28.984 1.00 32.21 78 ARG C C 1
ATOM 2597 O O . ARG C 1 78 ? -23.608 53.969 28.790 1.00 31.58 78 ARG C O 1
ATOM 2605 N N . ALA C 1 79 ? -23.781 56.209 28.913 1.00 32.39 79 ALA C N 1
ATOM 2606 C CA . ALA C 1 79 ? -22.363 56.403 28.613 1.00 32.14 79 ALA C CA 1
ATOM 2607 C C . ALA C 1 79 ? -21.558 56.338 29.912 1.00 31.52 79 ALA C C 1
ATOM 2608 O O . ALA C 1 79 ? -20.448 55.810 29.935 1.00 31.04 79 ALA C O 1
ATOM 2610 N N . LYS C 1 80 ? -22.133 56.854 30.991 1.00 31.25 80 LYS C N 1
ATOM 2611 C CA . LYS C 1 80 ? -21.464 56.832 32.276 1.00 32.71 80 LYS C CA 1
ATOM 2612 C C . LYS C 1 80 ? -21.283 55.402 32.760 1.00 35.12 80 LYS C C 1
ATOM 2613 O O . LYS C 1 80 ? -20.528 55.156 33.696 1.00 37.22 80 LYS C O 1
ATOM 2619 N N . ASN C 1 81 ? -21.963 54.452 32.119 1.00 36.96 81 ASN C N 1
ATOM 2620 C CA . ASN C 1 81 ? -21.846 53.048 32.515 1.00 36.84 81 ASN C CA 1
ATOM 2621 C C . ASN C 1 81 ? -21.467 52.143 31.355 1.00 36.23 81 ASN C C 1
ATOM 2622 O O . ASN C 1 81 ? -20.278 51.873 31.137 1.00 36.14 81 ASN C O 1
ATOM 2627 N N . ILE C 1 84 ? -14.173 53.641 31.250 1.00 78.98 84 ILE C N 1
ATOM 2628 C CA . ILE C 1 84 ? -14.157 52.406 32.023 1.00 78.65 84 ILE C CA 1
ATOM 2629 C C . ILE C 1 84 ? -12.838 51.664 31.802 1.00 79.25 84 ILE C C 1
ATOM 2630 O O . ILE C 1 84 ? -11.960 52.143 31.081 1.00 79.55 84 ILE C O 1
ATOM 2635 N N . LYS C 1 85 ? -12.709 50.497 32.425 1.00 79.73 85 LYS C N 1
ATOM 2636 C CA . LYS C 1 85 ? -11.501 49.680 32.319 1.00 80.65 85 LYS C CA 1
ATOM 2637 C C . LYS C 1 85 ? -10.299 50.457 32.853 1.00 81.39 85 LYS C C 1
ATOM 2638 O O . LYS C 1 85 ? -10.010 50.433 34.050 1.00 81.40 85 LYS C O 1
ATOM 2644 N N . THR C 1 86 ? -9.605 51.146 31.953 1.00 82.01 86 THR C N 1
ATOM 2645 C CA . THR C 1 86 ? -8.437 51.939 32.314 1.00 82.29 86 THR C CA 1
ATOM 2646 C C . THR C 1 86 ? -8.829 53.049 33.291 1.00 81.90 86 THR C C 1
ATOM 2647 O O . THR C 1 86 ? -9.259 54.128 32.884 1.00 81.58 86 THR C O 1
ATOM 2651 N N . PHE C 1 87 ? -8.671 52.764 34.581 1.00 82.05 87 PHE C N 1
ATOM 2652 C CA . PHE C 1 87 ? -9.010 53.698 35.659 1.00 81.63 87 PHE C CA 1
ATOM 2653 C C . PHE C 1 87 ? -8.546 55.143 35.397 1.00 80.24 87 PHE C C 1
ATOM 2654 O O . PHE C 1 87 ? -7.468 55.373 34.852 1.00 80.16 87 PHE C O 1
ATOM 2662 N N . PRO C 1 88 ? -9.360 56.138 35.797 1.00 78.76 88 PRO C N 1
ATOM 2663 C CA . PRO C 1 88 ? -9.012 57.553 35.595 1.00 76.90 88 PRO C CA 1
ATOM 2664 C C . PRO C 1 88 ? -7.727 57.945 36.325 1.00 74.47 88 PRO C C 1
ATOM 2665 O O . PRO C 1 88 ? -7.733 58.120 37.542 1.00 75.27 88 PRO C O 1
ATOM 2669 N N . ARG C 1 89 ? -6.631 58.101 35.589 1.00 71.03 89 ARG C N 1
ATOM 2670 C CA . ARG C 1 89 ? -5.355 58.454 36.215 1.00 67.13 89 ARG C CA 1
ATOM 2671 C C . ARG C 1 89 ? -5.368 59.714 37.100 1.00 63.40 89 ARG C C 1
ATOM 2672 O O . ARG C 1 89 ? -5.218 59.623 38.323 1.00 62.21 89 ARG C O 1
ATOM 2680 N N . SER C 1 90 ? -5.558 60.877 36.480 1.00 58.69 90 SER C N 1
ATOM 2681 C CA . SER C 1 90 ? -5.551 62.146 37.193 1.00 53.19 90 SER C CA 1
ATOM 2682 C C . SER C 1 90 ? -6.915 62.796 37.358 1.00 49.08 90 SER C C 1
ATOM 2683 O O . SER C 1 90 ? -7.114 63.942 36.960 1.00 48.47 90 SER C O 1
ATOM 2686 N N . CYS C 1 91 ? -7.854 62.070 37.944 1.00 44.93 91 CYS C N 1
ATOM 2687 C CA . CYS C 1 91 ? -9.188 62.606 38.180 1.00 40.20 91 CYS C CA 1
ATOM 2688 C C . CYS C 1 91 ? -10.080 61.551 38.808 1.00 38.44 91 CYS C C 1
ATOM 2689 O O . CYS C 1 91 ? -9.785 60.352 38.771 1.00 35.68 91 CYS C O 1
ATOM 2692 N N . THR C 1 92 ? -11.180 62.023 39.379 1.00 38.10 92 THR C N 1
ATOM 2693 C CA . THR C 1 92 ? -12.162 61.175 40.031 1.00 38.27 92 THR C CA 1
ATOM 2694 C C . THR C 1 92 ? -12.800 60.216 39.037 1.00 38.24 92 THR C C 1
ATOM 2695 O O . THR C 1 92 ? -12.826 60.474 37.833 1.00 39.35 92 THR C O 1
ATOM 2699 N N . VAL C 1 93 ? -13.288 59.094 39.546 1.00 38.17 93 VAL C N 1
ATOM 2700 C CA . VAL C 1 93 ? -13.932 58.108 38.703 1.00 38.54 93 VAL C CA 1
ATOM 2701 C C . VAL C 1 93 ? -15.160 58.725 38.052 1.00 38.88 93 VAL C C 1
ATOM 2702 O O . VAL C 1 93 ? -15.366 58.610 36.842 1.00 39.71 93 VAL C O 1
ATOM 2714 N N . GLU C 1 95 ? -15.771 61.799 37.440 1.00 35.42 95 GLU C N 1
ATOM 2715 C CA . GLU C 1 95 ? -15.361 62.796 36.468 1.00 34.90 95 GLU C CA 1
ATOM 2716 C C . GLU C 1 95 ? -14.997 62.145 35.130 1.00 33.88 95 GLU C C 1
ATOM 2717 O O . GLU C 1 95 ? -15.396 62.624 34.067 1.00 33.72 95 GLU C O 1
ATOM 2723 N N . TYR C 1 96 ? -14.253 61.049 35.170 1.00 32.36 96 TYR C N 1
ATOM 2724 C CA . TYR C 1 96 ? -13.899 60.381 33.928 1.00 32.12 96 TYR C CA 1
ATOM 2725 C C . TYR C 1 96 ? -15.178 59.856 33.254 1.00 30.96 96 TYR C C 1
ATOM 2726 O O . TYR C 1 96 ? -15.292 59.863 32.028 1.00 29.60 96 TYR C O 1
ATOM 2735 N N . LYS C 1 97 ? -16.140 59.414 34.057 1.00 30.19 97 LYS C N 1
ATOM 2736 C CA . LYS C 1 97 ? -17.396 58.924 33.511 1.00 30.68 97 LYS C CA 1
ATOM 2737 C C . LYS C 1 97 ? -18.196 60.087 32.921 1.00 30.46 97 LYS C C 1
ATOM 2738 O O . LYS C 1 97 ? -18.686 60.012 31.786 1.00 31.06 97 LYS C O 1
ATOM 2744 N N . GLU C 1 98 ? -18.333 61.162 33.688 1.00 26.99 98 GLU C N 1
ATOM 2745 C CA . GLU C 1 98 ? -19.089 62.302 33.208 1.00 26.80 98 GLU C CA 1
ATOM 2746 C C . GLU C 1 98 ? -18.411 62.887 31.983 1.00 26.28 98 GLU C C 1
ATOM 2747 O O . GLU C 1 98 ? -19.067 63.438 31.097 1.00 25.11 98 GLU C O 1
ATOM 2753 N N . ALA C 1 99 ? -17.091 62.742 31.926 1.00 24.76 99 ALA C N 1
ATOM 2754 C CA . ALA C 1 99 ? -16.325 63.244 30.799 1.00 22.14 99 ALA C CA 1
ATOM 2755 C C . ALA C 1 99 ? -16.647 62.375 29.587 1.00 24.03 99 ALA C C 1
ATOM 2756 O O . ALA C 1 99 ? -16.850 62.869 28.470 1.00 24.34 99 ALA C O 1
ATOM 2758 N N . THR C 1 100 ? -16.698 61.072 29.817 1.00 23.00 100 THR C N 1
ATOM 2759 C CA . THR C 1 100 ? -17.000 60.145 28.748 1.00 24.54 100 THR C CA 1
ATOM 2760 C C . THR C 1 100 ? -18.435 60.347 28.248 1.00 25.03 100 THR C C 1
ATOM 2761 O O . THR C 1 100 ? -18.719 60.171 27.068 1.00 25.05 100 THR C O 1
ATOM 2765 N N . ALA C 1 101 ? -19.329 60.746 29.142 1.00 24.22 101 ALA C N 1
ATOM 2766 C CA . ALA C 1 101 ? -20.714 60.953 28.760 1.00 23.73 101 ALA C CA 1
ATOM 2767 C C . ALA C 1 101 ? -20.863 62.215 27.934 1.00 24.63 101 ALA C C 1
ATOM 2768 O O . ALA C 1 101 ? -21.680 62.277 27.011 1.00 25.85 101 ALA C O 1
ATOM 2770 N N . LEU C 1 102 ? -20.091 63.233 28.286 1.00 23.49 102 LEU C N 1
ATOM 2771 C CA . LEU C 1 102 ? -20.146 64.487 27.565 1.00 22.02 102 LEU C CA 1
ATOM 2772 C C . LEU C 1 102 ? -19.625 64.234 26.142 1.00 20.51 102 LEU C C 1
ATOM 2773 O O . LEU C 1 102 ? -20.167 64.751 25.174 1.00 20.57 102 LEU C O 1
ATOM 2778 N N . GLU C 1 103 ? -18.588 63.414 26.026 1.00 17.85 103 GLU C N 1
ATOM 2779 C CA . GLU C 1 103 ? -18.024 63.113 24.727 1.00 16.79 103 GLU C CA 1
ATOM 2780 C C . GLU C 1 103 ? -19.009 62.290 23.882 1.00 16.89 103 GLU C C 1
ATOM 2781 O O . GLU C 1 103 ? -19.155 62.538 22.682 1.00 16.04 103 GLU C O 1
ATOM 2787 N N . ALA C 1 104 ? -19.702 61.341 24.514 1.00 15.34 104 ALA C N 1
ATOM 2788 C CA . ALA C 1 104 ? -20.664 60.480 23.815 1.00 16.49 104 ALA C CA 1
ATOM 2789 C C . ALA C 1 104 ? -21.840 61.291 23.276 1.00 16.92 104 ALA C C 1
ATOM 2790 O O . ALA C 1 104 ? -22.391 61.008 22.200 1.00 14.51 104 ALA C O 1
ATOM 2792 N N . ILE C 1 105 ? -22.219 62.305 24.039 1.00 17.27 105 ILE C N 1
ATOM 2793 C CA . ILE C 1 105 ? -23.301 63.171 23.640 1.00 18.56 105 ILE C CA 1
ATOM 2794 C C . ILE C 1 105 ? -22.866 64.014 22.437 1.00 20.74 105 ILE C C 1
ATOM 2795 O O . ILE C 1 105 ? -23.639 64.201 21.494 1.00 19.78 105 ILE C O 1
ATOM 2800 N N . ILE C 1 106 ? -21.630 64.512 22.467 1.00 21.20 106 ILE C N 1
ATOM 2801 C CA . ILE C 1 106 ? -21.135 65.310 21.354 1.00 23.43 106 ILE C CA 1
ATOM 2802 C C . ILE C 1 106 ? -21.198 64.465 20.077 1.00 25.66 106 ILE C C 1
ATOM 2803 O O . ILE C 1 106 ? -21.869 64.830 19.110 1.00 26.30 106 ILE C O 1
ATOM 2808 N N . GLY C 1 107 ? -20.510 63.329 20.082 1.00 27.10 107 GLY C N 1
ATOM 2809 C CA . GLY C 1 107 ? -20.529 62.458 18.923 1.00 28.30 107 GLY C CA 1
ATOM 2810 C C . GLY C 1 107 ? -21.948 62.164 18.465 1.00 29.80 107 GLY C C 1
ATOM 2811 O O . GLY C 1 107 ? -22.242 62.152 17.261 1.00 29.10 107 GLY C O 1
ATOM 2812 N N . ALA C 1 108 ? -22.842 61.929 19.417 1.00 28.75 108 ALA C N 1
ATOM 2813 C CA . ALA C 1 108 ? -24.219 61.646 19.055 1.00 28.41 108 ALA C CA 1
ATOM 2814 C C . ALA C 1 108 ? -24.807 62.848 18.326 1.00 28.37 108 ALA C C 1
ATOM 2815 O O . ALA C 1 108 ? -25.506 62.690 17.336 1.00 29.16 108 ALA C O 1
ATOM 2825 N N . TYR C 1 110 ? -23.182 65.124 16.620 1.00 28.51 110 TYR C N 1
ATOM 2826 C CA . TYR C 1 110 ? -22.547 65.215 15.314 1.00 27.90 110 TYR C CA 1
ATOM 2827 C C . TYR C 1 110 ? -23.259 64.268 14.327 1.00 29.27 110 TYR C C 1
ATOM 2828 O O . TYR C 1 110 ? -23.785 64.704 13.308 1.00 30.30 110 TYR C O 1
ATOM 2837 N N . LEU C 1 111 ? -23.292 62.978 14.644 1.00 29.93 111 LEU C N 1
ATOM 2838 C CA . LEU C 1 111 ? -23.927 62.009 13.770 1.00 29.27 111 LEU C CA 1
ATOM 2839 C C . LEU C 1 111 ? -25.377 62.381 13.463 1.00 31.97 111 LEU C C 1
ATOM 2840 O O . LEU C 1 111 ? -25.902 62.027 12.404 1.00 32.83 111 LEU C O 1
ATOM 2845 N N . LEU C 1 112 ? -26.026 63.101 14.376 1.00 33.20 112 LEU C N 1
ATOM 2846 C CA . LEU C 1 112 ? -27.416 63.508 14.171 1.00 33.42 112 LEU C CA 1
ATOM 2847 C C . LEU C 1 112 ? -27.496 64.884 13.525 1.00 34.28 112 LEU C C 1
ATOM 2848 O O . LEU C 1 112 ? -28.547 65.533 13.535 1.00 33.69 112 LEU C O 1
ATOM 2853 N N . LYS C 1 113 ? -26.378 65.327 12.961 1.00 35.22 113 LYS C N 1
ATOM 2854 C CA . LYS C 1 113 ? -26.320 66.627 12.298 1.00 38.39 113 LYS C CA 1
ATOM 2855 C C . LYS C 1 113 ? -26.740 67.783 13.197 1.00 39.39 113 LYS C C 1
ATOM 2856 O O . LYS C 1 113 ? -26.885 68.906 12.720 1.00 40.45 113 LYS C O 1
ATOM 2862 N N . LYS C 1 114 ? -26.943 67.511 14.484 1.00 40.18 114 LYS C N 1
ATOM 2863 C CA . LYS C 1 114 ? -27.337 68.547 15.443 1.00 41.28 114 LYS C CA 1
ATOM 2864 C C . LYS C 1 114 ? -26.161 69.478 15.731 1.00 42.67 114 LYS C C 1
ATOM 2865 O O . LYS C 1 114 ? -26.041 70.014 16.830 1.00 42.56 114 LYS C O 1
ATOM 2871 N N . GLU C 1 115 ? -25.294 69.664 14.744 1.00 44.51 115 GLU C N 1
ATOM 2872 C CA . GLU C 1 115 ? -24.123 70.505 14.910 1.00 46.46 115 GLU C CA 1
ATOM 2873 C C . GLU C 1 115 ? -24.444 71.865 15.494 1.00 47.30 115 GLU C C 1
ATOM 2874 O O . GLU C 1 115 ? -23.550 72.582 15.944 1.00 48.12 115 GLU C O 1
ATOM 2880 N N . GLU C 1 116 ? -25.723 72.213 15.512 1.00 47.13 116 GLU C N 1
ATOM 2881 C CA . GLU C 1 116 ? -26.118 73.494 16.063 1.00 47.87 116 GLU C CA 1
ATOM 2882 C C . GLU C 1 116 ? -26.059 73.441 17.582 1.00 47.24 116 GLU C C 1
ATOM 2883 O O . GLU C 1 116 ? -25.789 74.444 18.237 1.00 48.07 116 GLU C O 1
ATOM 2889 N N . GLU C 1 117 ? -26.314 72.269 18.145 1.00 46.64 117 GLU C N 1
ATOM 2890 C CA . GLU C 1 117 ? -26.284 72.120 19.592 1.00 45.24 117 GLU C CA 1
ATOM 2891 C C . GLU C 1 117 ? -24.851 72.042 20.078 1.00 43.84 117 GLU C C 1
ATOM 2892 O O . GLU C 1 117 ? -24.569 72.332 21.241 1.00 44.56 117 GLU C O 1
ATOM 2898 N N . ILE C 1 118 ? -23.947 71.643 19.185 1.00 41.17 118 ILE C N 1
ATOM 2899 C CA . ILE C 1 118 ? -22.532 71.521 19.533 1.00 38.11 118 ILE C CA 1
ATOM 2900 C C . ILE C 1 118 ? -21.956 72.910 19.788 1.00 37.80 118 ILE C C 1
ATOM 2901 O O . ILE C 1 118 ? -21.178 73.108 20.725 1.00 37.12 118 ILE C O 1
ATOM 2906 N N . LYS C 1 119 ? -22.370 73.869 18.964 1.00 37.94 119 LYS C N 1
ATOM 2907 C CA . LYS C 1 119 ? -21.919 75.246 19.096 1.00 39.06 119 LYS C CA 1
ATOM 2908 C C . LYS C 1 119 ? -22.406 75.836 20.413 1.00 38.78 119 LYS C C 1
ATOM 2909 O O . LYS C 1 119 ? -21.712 76.644 21.030 1.00 38.90 119 LYS C O 1
ATOM 2915 N N . LYS C 1 120 ? -23.604 75.432 20.835 1.00 37.89 120 LYS C N 1
ATOM 2916 C CA . LYS C 1 120 ? -24.178 75.918 22.089 1.00 37.94 120 LYS C CA 1
ATOM 2917 C C . LYS C 1 120 ? -23.267 75.500 23.240 1.00 36.95 120 LYS C C 1
ATOM 2918 O O . LYS C 1 120 ? -22.922 76.312 24.098 1.00 36.89 120 LYS C O 1
ATOM 2924 N N . ILE C 1 121 ? -22.883 74.226 23.256 1.00 36.56 121 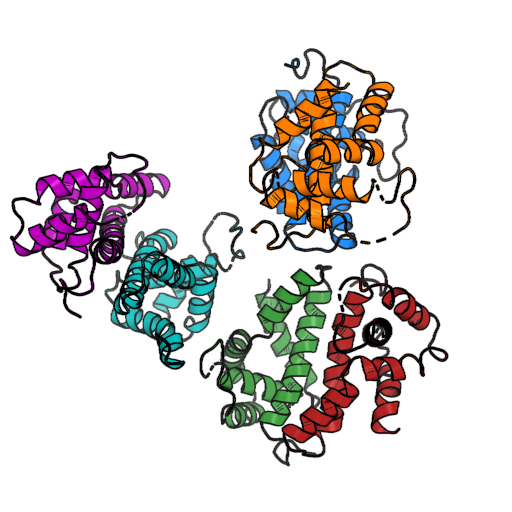ILE C N 1
ATOM 2925 C CA . ILE C 1 121 ? -21.997 73.719 24.295 1.00 34.21 121 ILE C CA 1
ATOM 2926 C C . ILE C 1 121 ? -20.659 74.423 24.149 1.00 34.33 121 ILE C C 1
ATOM 2927 O O . ILE C 1 121 ? -20.110 74.930 25.125 1.00 34.39 121 ILE C O 1
ATOM 2932 N N . ILE C 1 122 ? -20.138 74.488 22.930 1.00 34.64 122 ILE C N 1
ATOM 2933 C CA . ILE C 1 122 ? -18.854 75.150 22.744 1.00 35.16 122 ILE C CA 1
ATOM 2934 C C . ILE C 1 122 ? -18.836 76.594 23.229 1.00 34.92 122 ILE C C 1
ATOM 2935 O O . ILE C 1 122 ? -17.850 77.028 23.820 1.00 33.12 122 ILE C O 1
ATOM 2940 N N . ASN C 1 123 ? -19.916 77.336 22.987 1.00 35.84 123 ASN C N 1
ATOM 2941 C CA . ASN C 1 123 ? -19.965 78.732 23.411 1.00 36.08 123 ASN C CA 1
ATOM 2942 C C . ASN C 1 123 ? -19.880 78.870 24.924 1.00 35.81 123 ASN C C 1
ATOM 2943 O O . ASN C 1 123 ? -19.272 79.805 25.427 1.00 36.86 123 ASN C O 1
ATOM 2948 N N . ILE C 1 124 ? -20.487 77.937 25.645 1.00 35.85 124 ILE C N 1
ATOM 2949 C CA . ILE C 1 124 ? -20.441 77.952 27.100 1.00 35.75 124 ILE C CA 1
ATOM 2950 C C . ILE C 1 124 ? -18.981 77.921 27.535 1.00 36.15 124 ILE C C 1
ATOM 2951 O O . ILE C 1 124 ? -18.600 78.540 28.528 1.00 36.74 124 ILE C O 1
ATOM 2956 N N . VAL C 1 125 ? -18.163 77.199 26.785 1.00 35.99 125 VAL C N 1
ATOM 2957 C CA . VAL C 1 125 ? -16.763 77.098 27.130 1.00 37.72 125 VAL C CA 1
ATOM 2958 C C . VAL C 1 125 ? -16.034 78.410 26.890 1.00 40.83 125 VAL C C 1
ATOM 2959 O O . VAL C 1 125 ? -15.274 78.869 27.745 1.00 41.38 125 VAL C O 1
ATOM 2963 N N . ILE C 1 126 ? -16.284 79.027 25.739 1.00 42.84 126 ILE C N 1
ATOM 2964 C CA . ILE C 1 126 ? -15.624 80.278 25.401 1.00 45.96 126 ILE C CA 1
ATOM 2965 C C . ILE C 1 126 ? -16.124 81.497 26.180 1.00 47.52 126 ILE C C 1
ATOM 2966 O O . ILE C 1 126 ? -15.321 82.336 26.575 1.00 48.57 126 ILE C O 1
ATOM 2971 N N . LYS C 1 127 ? -17.430 81.611 26.410 1.00 49.45 127 LYS C N 1
ATOM 2972 C CA . LYS C 1 127 ? -17.933 82.766 27.148 1.00 52.06 127 LYS C CA 1
ATOM 2973 C C . LYS C 1 127 ? -17.392 82.732 28.574 1.00 53.60 127 LYS C C 1
ATOM 2974 O O . LYS C 1 127 ? -17.358 83.751 29.264 1.00 53.32 127 LYS C O 1
ATOM 2980 N N . GLY C 1 128 ? -16.975 81.550 29.012 1.00 55.53 128 GLY C N 1
ATOM 2981 C CA . GLY C 1 128 ? -16.428 81.419 30.346 1.00 58.26 128 GLY C CA 1
ATOM 2982 C C . GLY C 1 128 ? -14.948 81.751 30.336 1.00 60.19 128 GLY C C 1
ATOM 2983 O O . GLY C 1 128 ? -14.329 81.952 31.382 1.00 60.80 128 GLY C O 1
ATOM 2984 N N . GLU C 1 129 ? -14.380 81.819 29.139 1.00 61.49 129 GLU C N 1
ATOM 2985 C CA . GLU C 1 129 ? -12.965 82.116 28.975 1.00 62.51 129 GLU C CA 1
ATOM 2986 C C . GLU C 1 129 ? -12.784 83.621 28.834 1.00 62.77 129 GLU C C 1
ATOM 2987 O O . GLU C 1 129 ? -11.716 84.109 28.476 1.00 63.23 129 GLU C O 1
ATOM 2993 N N . LEU C 1 130 ? -13.852 84.350 29.131 1.00 63.64 130 LEU C N 1
ATOM 2994 C CA . LEU C 1 130 ? -13.858 85.806 29.053 1.00 64.23 130 LEU C CA 1
ATOM 2995 C C . LEU C 1 130 ? -14.419 86.371 30.367 1.00 65.58 130 LEU C C 1
ATOM 2996 O O . LEU C 1 130 ? -15.497 87.010 30.325 1.00 65.47 130 LEU C O 1
ATOM 3001 N N . PHE D 1 6 ? -10.659 85.719 10.609 1.00 84.34 6 PHE D N 1
ATOM 3002 C CA . PHE D 1 6 ? -9.887 86.562 11.571 1.00 83.43 6 PHE D CA 1
ATOM 3003 C C . PHE D 1 6 ? -8.586 87.028 10.924 1.00 82.11 6 PHE D C 1
ATOM 3004 O O . PHE D 1 6 ? -8.325 88.230 10.827 1.00 82.32 6 PHE D O 1
ATOM 3012 N N . SER D 1 7 ? -7.778 86.062 10.485 1.00 79.41 7 SER D N 1
ATOM 3013 C CA . SER D 1 7 ? -6.498 86.350 9.852 1.00 76.87 7 SER D CA 1
ATOM 3014 C C . SER D 1 7 ? -6.330 85.584 8.548 1.00 75.38 7 SER D C 1
ATOM 3015 O O . SER D 1 7 ? -6.926 84.523 8.360 1.00 75.03 7 SER D O 1
ATOM 3018 N N . LYS D 1 8 ? -5.521 86.139 7.648 1.00 73.39 8 LYS D N 1
ATOM 3019 C CA . LYS D 1 8 ? -5.258 85.525 6.352 1.00 71.31 8 LYS D CA 1
ATOM 3020 C C . LYS D 1 8 ? -4.619 84.163 6.561 1.00 70.27 8 LYS D C 1
ATOM 3021 O O . LYS D 1 8 ? -3.966 83.919 7.575 1.00 69.70 8 LYS D O 1
ATOM 3027 N N . ASP D 1 9 ? -4.798 83.277 5.593 1.00 69.50 9 ASP D N 1
ATOM 3028 C CA . ASP D 1 9 ? -4.245 81.941 5.704 1.00 68.93 9 ASP D CA 1
ATOM 3029 C C . ASP D 1 9 ? -2.734 81.971 5.771 1.00 69.39 9 ASP D C 1
ATOM 3030 O O . ASP D 1 9 ? -2.084 80.936 5.926 1.00 69.26 9 ASP D O 1
ATOM 3035 N N . ILE D 1 10 ? -2.171 83.162 5.640 1.00 69.90 10 ILE D N 1
ATOM 3036 C CA . ILE D 1 10 ? -0.731 83.306 5.684 1.00 70.82 10 ILE D CA 1
ATOM 3037 C C . ILE D 1 10 ? -0.350 84.443 6.603 1.00 70.95 10 ILE D C 1
ATOM 3038 O O . ILE D 1 10 ? 0.816 84.590 6.965 1.00 71.61 10 ILE D O 1
ATOM 3043 N N . ARG D 1 11 ? -1.344 85.239 6.986 1.00 70.84 11 ARG D N 1
ATOM 3044 C CA . ARG D 1 11 ? -1.112 86.389 7.855 1.00 70.02 11 ARG D CA 1
ATOM 3045 C C . ARG D 1 11 ? -0.272 85.971 9.047 1.00 68.19 11 ARG D C 1
ATOM 3046 O O . ARG D 1 11 ? 0.874 86.396 9.196 1.00 68.61 11 ARG D O 1
ATOM 3054 N N . ASP D 1 12 ? -0.858 85.132 9.896 1.00 65.52 12 ASP D N 1
ATOM 3055 C CA . ASP D 1 12 ? -0.179 84.640 11.089 1.00 61.58 12 ASP D CA 1
ATOM 3056 C C . ASP D 1 12 ? -0.425 83.138 11.260 1.00 57.81 12 ASP D C 1
ATOM 3057 O O . ASP D 1 12 ? -0.492 82.642 12.391 1.00 57.78 12 ASP D O 1
ATOM 3062 N N . TYR D 1 13 ? -0.577 82.420 10.141 1.00 51.83 13 TYR D N 1
ATOM 3063 C CA . TYR D 1 13 ? -0.780 80.965 10.184 1.00 44.72 13 TYR D CA 1
ATOM 3064 C C . TYR D 1 13 ? 0.466 80.243 9.705 1.00 42.09 13 TYR D C 1
ATOM 3065 O O . TYR D 1 13 ? 0.727 80.131 8.504 1.00 40.79 13 TYR D O 1
ATOM 3074 N N . SER D 1 14 ? 1.233 79.761 10.678 1.00 38.34 14 SER D N 1
ATOM 3075 C CA . SER D 1 14 ? 2.469 79.043 10.428 1.00 34.53 14 SER D CA 1
ATOM 3076 C C . SER D 1 14 ? 2.169 77.587 10.117 1.00 33.37 14 SER D C 1
ATOM 3077 O O . SER D 1 14 ? 1.106 77.066 10.466 1.00 31.98 14 SER D O 1
ATOM 3080 N N . GLY D 1 15 ? 3.109 76.931 9.452 1.00 32.26 15 GLY D N 1
ATOM 3081 C CA . GLY D 1 15 ? 2.919 75.532 9.139 1.00 32.73 15 GLY D CA 1
ATOM 3082 C C . GLY D 1 15 ? 2.515 74.725 10.367 1.00 32.01 15 GLY D C 1
ATOM 3083 O O . GLY D 1 15 ? 1.587 73.915 10.292 1.00 31.95 15 GLY D O 1
ATOM 3084 N N . LEU D 1 16 ? 3.198 74.941 11.493 1.00 29.41 16 LEU D N 1
ATOM 3085 C CA . LEU D 1 16 ? 2.892 74.211 12.724 1.00 28.02 16 LEU D CA 1
ATOM 3086 C C . LEU D 1 16 ? 1.484 74.504 13.223 1.00 27.11 16 LEU D C 1
ATOM 3087 O O . LEU D 1 16 ? 0.848 73.649 13.834 1.00 26.43 16 LEU D O 1
ATOM 3092 N N . GLU D 1 17 ? 1.005 75.716 12.968 1.00 26.36 17 GLU D N 1
ATOM 3093 C CA . GLU D 1 17 ? -0.344 76.093 13.372 1.00 26.57 17 GLU D CA 1
ATOM 3094 C C . GLU D 1 17 ? -1.312 75.323 12.481 1.00 24.49 17 GLU D C 1
ATOM 3095 O O . GLU D 1 17 ? -2.184 74.600 12.967 1.00 25.09 17 GLU D O 1
ATOM 3101 N N . LEU D 1 18 ? -1.154 75.470 11.171 1.00 20.90 18 LEU D N 1
ATOM 3102 C CA . LEU D 1 18 ? -2.040 74.769 10.266 1.00 18.89 18 LEU D CA 1
ATOM 3103 C C . LEU D 1 18 ? -2.009 73.278 10.580 1.00 15.48 18 LEU D C 1
ATOM 3104 O O . LEU D 1 18 ? -3.053 72.668 10.739 1.00 15.58 18 LEU D O 1
ATOM 3109 N N . ALA D 1 19 ? -0.824 72.698 10.713 1.00 13.79 19 ALA D N 1
ATOM 3110 C CA . ALA D 1 19 ? -0.730 71.275 11.045 1.00 15.74 19 ALA D CA 1
ATOM 3111 C C . ALA D 1 19 ? -1.418 70.919 12.379 1.00 16.66 19 ALA D C 1
ATOM 3112 O O . ALA D 1 19 ? -1.852 69.776 12.566 1.00 17.79 19 ALA D O 1
ATOM 3114 N N . PHE D 1 20 ? -1.521 71.886 13.295 1.00 15.75 20 PHE D N 1
ATOM 3115 C CA . PHE D 1 20 ? -2.153 71.654 14.595 1.00 16.59 20 PHE D CA 1
ATOM 3116 C C . PHE D 1 20 ? -3.639 71.429 14.367 1.00 19.01 20 PHE D C 1
ATOM 3117 O O . PHE D 1 20 ? -4.245 70.506 14.928 1.00 19.16 20 PHE D O 1
ATOM 3125 N N . LEU D 1 21 ? -4.228 72.277 13.532 1.00 19.17 21 LEU D N 1
ATOM 3126 C CA . LEU D 1 21 ? -5.645 72.157 13.234 1.00 19.10 21 LEU D CA 1
ATOM 3127 C C . LEU D 1 21 ? -5.890 70.942 12.347 1.00 20.39 21 LEU D C 1
ATOM 3128 O O . LEU D 1 21 ? -6.809 70.166 12.600 1.00 23.45 21 LEU D O 1
ATOM 3133 N N . GLY D 1 22 ? -5.051 70.782 11.322 1.00 19.54 22 GLY D N 1
ATOM 3134 C CA . GLY D 1 22 ? -5.188 69.680 10.385 1.00 20.38 22 GLY D CA 1
ATOM 3135 C C . GLY D 1 22 ? -5.067 68.296 10.994 1.00 22.30 22 GLY D C 1
ATOM 3136 O O . GLY D 1 22 ? -5.661 67.326 10.498 1.00 22.74 22 GLY D O 1
ATOM 3137 N N . ASP D 1 23 ? -4.287 68.206 12.071 1.00 21.86 23 ASP D N 1
ATOM 3138 C CA . ASP D 1 23 ? -4.077 66.946 12.779 1.00 18.77 23 ASP D CA 1
ATOM 3139 C C . ASP D 1 23 ? -5.352 66.516 13.485 1.00 16.82 23 ASP D C 1
ATOM 3140 O O . ASP D 1 23 ? -5.601 65.319 13.653 1.00 15.57 23 ASP D O 1
ATOM 3145 N N . ALA D 1 24 ? -6.144 67.496 13.920 1.00 14.61 24 ALA D N 1
ATOM 3146 C CA . ALA D 1 24 ? -7.401 67.212 14.611 1.00 14.58 24 ALA D CA 1
ATOM 3147 C C . ALA D 1 24 ? -8.454 66.746 13.600 1.00 15.18 24 ALA D C 1
ATOM 3148 O O . ALA D 1 24 ? -9.173 65.758 13.813 1.00 12.77 24 ALA D O 1
ATOM 3150 N N . ILE D 1 25 ? -8.530 67.477 12.493 1.00 15.76 25 ILE D N 1
ATOM 3151 C CA . ILE D 1 25 ? -9.459 67.178 11.406 1.00 15.58 25 ILE D CA 1
ATOM 3152 C C . ILE D 1 25 ? -9.131 65.777 10.880 1.00 15.03 25 ILE D C 1
ATOM 3153 O O . ILE D 1 25 ? -10.031 64.972 10.654 1.00 13.99 25 ILE D O 1
ATOM 3158 N N . TRP D 1 26 ? -7.849 65.468 10.724 1.00 12.68 26 TRP D N 1
ATOM 3159 C CA . TRP D 1 26 ? -7.487 64.152 10.227 1.00 14.28 26 TRP D CA 1
ATOM 3160 C C . TRP D 1 26 ? -7.982 63.031 11.152 1.00 15.90 26 TRP D C 1
ATOM 3161 O O . TRP D 1 26 ? -8.443 61.995 10.672 1.00 18.40 26 TRP D O 1
ATOM 3172 N N . GLU D 1 27 ? -7.893 63.242 12.466 1.00 15.40 27 GLU D N 1
ATOM 3173 C CA . GLU D 1 27 ? -8.360 62.282 13.465 1.00 14.00 27 GLU D CA 1
ATOM 3174 C C . GLU D 1 27 ? -9.839 62.043 13.356 1.00 15.12 27 GLU D C 1
ATOM 3175 O O . GLU D 1 27 ? -10.302 60.900 13.242 1.00 14.02 27 GLU D O 1
ATOM 3181 N N . LEU D 1 28 ? -10.583 63.141 13.462 1.00 14.21 28 LEU D N 1
ATOM 3182 C CA . LEU D 1 28 ? -12.028 63.071 13.392 1.00 16.37 28 LEU D CA 1
ATOM 3183 C C . LEU D 1 28 ? -12.425 62.303 12.149 1.00 18.31 28 LEU D C 1
ATOM 3184 O O . LEU D 1 28 ? -13.203 61.376 12.241 1.00 21.67 28 LEU D O 1
ATOM 3189 N N . GLU D 1 29 ? -11.874 62.676 10.997 1.00 17.38 29 GLU D N 1
ATOM 3190 C CA . GLU D 1 29 ? -12.203 61.994 9.771 1.00 17.61 29 GLU D CA 1
ATOM 3191 C C . GLU D 1 29 ? -11.826 60.515 9.780 1.00 19.24 29 GLU D C 1
ATOM 3192 O O . GLU D 1 29 ? -12.663 59.673 9.443 1.00 22.18 29 GLU D O 1
ATOM 3198 N N . ILE D 1 30 ? -10.585 60.183 10.145 1.00 18.05 30 ILE D N 1
ATOM 3199 C CA . ILE D 1 30 ? -10.179 58.778 10.188 1.00 14.12 30 ILE D CA 1
ATOM 3200 C C . ILE D 1 30 ? -11.055 58.030 11.185 1.00 15.55 30 ILE D C 1
ATOM 3201 O O . ILE D 1 30 ? -11.609 56.981 10.859 1.00 19.92 30 ILE D O 1
ATOM 3206 N N . ARG D 1 31 ? -11.218 58.554 12.394 1.00 15.01 31 ARG D N 1
ATOM 3207 C CA . ARG D 1 31 ? -12.060 57.841 13.358 1.00 16.02 31 ARG D CA 1
ATOM 3208 C C . ARG D 1 31 ? -13.478 57.658 12.840 1.00 16.26 31 ARG D C 1
ATOM 3209 O O . ARG D 1 31 ? -14.050 56.563 12.918 1.00 16.53 31 ARG D O 1
ATOM 3217 N N . LYS D 1 32 ? -14.051 58.732 12.316 1.00 14.53 32 LYS D N 1
ATOM 3218 C CA . LYS D 1 32 ? -15.418 58.671 11.796 1.00 15.97 32 LYS D CA 1
ATOM 3219 C C . LYS D 1 32 ? -15.646 57.498 10.802 1.00 14.97 32 LYS D C 1
ATOM 3220 O O . LYS D 1 32 ? -16.663 56.808 10.869 1.00 13.43 32 LYS D O 1
ATOM 3226 N N . TYR D 1 33 ? -14.690 57.274 9.904 1.00 12.84 33 TYR D N 1
ATOM 3227 C CA . TYR D 1 33 ? -14.791 56.201 8.931 1.00 14.53 33 TYR D CA 1
ATOM 3228 C C . TYR D 1 33 ? -14.768 54.824 9.597 1.00 15.09 33 TYR D C 1
ATOM 3229 O O . TYR D 1 33 ? -15.763 54.104 9.596 1.00 17.19 33 TYR D O 1
ATOM 3238 N N . TYR D 1 34 ? -13.637 54.454 10.178 1.00 15.26 34 TYR D N 1
ATOM 3239 C CA . TYR D 1 34 ? -13.532 53.167 10.853 1.00 13.72 34 TYR D CA 1
ATOM 3240 C C . TYR D 1 34 ? -14.512 52.973 11.989 1.00 12.55 34 TYR D C 1
ATOM 3241 O O . TYR D 1 34 ? -14.795 51.852 12.377 1.00 13.95 34 TYR D O 1
ATOM 3250 N N . LEU D 1 35 ? -15.040 54.056 12.527 1.00 15.02 35 LEU D N 1
ATOM 3251 C CA . LEU D 1 35 ? -15.965 53.928 13.636 1.00 17.81 35 LEU D CA 1
ATOM 3252 C C . LEU D 1 35 ? -17.338 53.470 13.183 1.00 19.72 35 LEU D C 1
ATOM 3253 O O . LEU D 1 35 ? -18.322 53.618 13.906 1.00 21.73 35 LEU D O 1
ATOM 3258 N N . GLN D 1 36 ? -17.441 52.906 11.992 1.00 20.64 36 GLN D N 1
ATOM 3259 C CA . GLN D 1 36 ? -18.773 52.510 11.561 1.00 22.19 36 GLN D CA 1
ATOM 3260 C C . GLN D 1 36 ? -18.890 51.045 11.180 1.00 22.31 36 GLN D C 1
ATOM 3261 O O . GLN D 1 36 ? -19.916 50.616 10.684 1.00 21.99 36 GLN D O 1
ATOM 3267 N N . PHE D 1 37 ? -17.839 50.280 11.442 1.00 22.12 37 PHE D N 1
ATOM 3268 C CA . PHE D 1 37 ? -17.839 48.866 11.132 1.00 21.65 37 PHE D CA 1
ATOM 3269 C C . PHE D 1 37 ? -18.074 48.042 12.385 1.00 21.87 37 PHE D C 1
ATOM 3270 O O . PHE D 1 37 ? -18.083 46.814 12.337 1.00 22.39 37 PHE D O 1
ATOM 3278 N N . GLY D 1 38 ? -18.238 48.726 13.513 1.00 21.84 38 GLY D N 1
ATOM 3279 C CA . GLY D 1 38 ? -18.493 48.056 14.773 1.00 18.64 38 GLY D CA 1
ATOM 3280 C C . GLY D 1 38 ? -17.380 47.137 15.203 1.00 18.67 38 GLY D C 1
ATOM 3281 O O . GLY D 1 38 ? -17.634 46.073 15.774 1.00 16.78 38 GLY D O 1
ATOM 3282 N N . TYR D 1 39 ? -16.146 47.546 14.919 1.00 19.51 39 TYR D N 1
ATOM 3283 C CA . TYR D 1 39 ? -14.958 46.770 15.299 1.00 20.13 39 TYR D CA 1
ATOM 3284 C C . TYR D 1 39 ? -14.775 46.861 16.818 1.00 19.04 39 TYR D C 1
ATOM 3285 O O . TYR D 1 39 ? -15.353 47.731 17.460 1.00 18.26 39 TYR D O 1
ATOM 3294 N N . ASN D 1 40 ? -13.978 45.969 17.394 1.00 19.02 40 ASN D N 1
ATOM 3295 C CA . ASN D 1 40 ? -13.733 46.020 18.834 1.00 19.59 40 ASN D CA 1
ATOM 3296 C C . ASN D 1 40 ? -12.587 47.002 19.087 1.00 20.81 40 ASN D C 1
ATOM 3297 O O . ASN D 1 40 ? -11.853 47.355 18.160 1.00 19.33 40 ASN D O 1
ATOM 3302 N N . ILE D 1 41 ? -12.435 47.428 20.342 1.00 22.58 41 ILE D N 1
ATOM 3303 C CA . ILE D 1 41 ? -11.398 48.382 20.724 1.00 22.92 41 ILE D CA 1
ATOM 3304 C C . ILE D 1 41 ? -10.025 48.159 20.080 1.00 22.91 41 ILE D C 1
ATOM 3305 O O . ILE D 1 41 ? -9.580 48.963 19.252 1.00 21.94 41 ILE D O 1
ATOM 3310 N N . PRO D 1 42 ? -9.342 47.060 20.431 1.00 22.97 42 PRO D N 1
ATOM 3311 C CA . PRO D 1 42 ? -8.018 46.823 19.843 1.00 22.76 42 PRO D CA 1
ATOM 3312 C C . PRO D 1 42 ? -7.893 46.901 18.333 1.00 24.06 42 PRO D C 1
ATOM 3313 O O . PRO D 1 42 ? -6.857 47.336 17.816 1.00 26.05 42 PRO D O 1
ATOM 3317 N N . THR D 1 43 ? -8.939 46.497 17.617 1.00 25.85 43 THR D N 1
ATOM 3318 C CA . THR D 1 43 ? -8.912 46.518 16.147 1.00 24.56 43 THR D CA 1
ATOM 3319 C C . THR D 1 43 ? -9.159 47.931 15.628 1.00 22.29 43 THR D C 1
ATOM 3320 O O . THR D 1 43 ? -8.449 48.420 14.745 1.00 18.65 43 THR D O 1
ATOM 3324 N N . LEU D 1 44 ? -10.170 48.579 16.195 1.00 22.50 44 LEU D N 1
ATOM 3325 C CA . LEU D 1 44 ? -10.519 49.944 15.830 1.00 22.16 44 LEU D CA 1
ATOM 3326 C C . LEU D 1 44 ? -9.307 50.846 16.000 1.00 24.70 44 LEU D C 1
ATOM 3327 O O . LEU D 1 44 ? -9.020 51.664 15.132 1.00 27.20 44 LEU D O 1
ATOM 3332 N N . ASN D 1 45 ? -8.597 50.697 17.118 1.00 26.30 45 ASN D N 1
ATOM 3333 C CA . ASN D 1 45 ? -7.416 51.510 17.377 1.00 26.12 45 ASN D CA 1
ATOM 3334 C C . ASN D 1 45 ? -6.288 51.147 16.423 1.00 25.66 45 ASN D C 1
ATOM 3335 O O . ASN D 1 45 ? -5.509 52.009 16.009 1.00 26.72 45 ASN D O 1
ATOM 3340 N N . LYS D 1 46 ? -6.195 49.868 16.078 1.00 26.43 46 LYS D N 1
ATOM 3341 C CA . LYS D 1 46 ? -5.155 49.410 15.156 1.00 26.18 46 LYS D CA 1
ATOM 3342 C C . LYS D 1 46 ? -5.338 50.094 13.802 1.00 26.19 46 LYS D C 1
ATOM 3343 O O . LYS D 1 46 ? -4.375 50.535 13.175 1.00 27.08 46 LYS D O 1
ATOM 3349 N N . TYR D 1 47 ? -6.584 50.197 13.368 1.00 23.95 47 TYR D N 1
ATOM 3350 C CA . TYR D 1 47 ? -6.866 50.813 12.095 1.00 24.15 47 TYR D CA 1
ATOM 3351 C C . TYR D 1 47 ? -6.686 52.317 12.148 1.00 23.21 47 TYR D C 1
ATOM 3352 O O . TYR D 1 47 ? -6.100 52.904 11.241 1.00 24.98 47 TYR D O 1
ATOM 3361 N N . VAL D 1 48 ? -7.177 52.956 13.200 1.00 20.77 48 VAL D N 1
ATOM 3362 C CA . VAL D 1 48 ? -7.017 54.393 13.269 1.00 19.58 48 VAL D CA 1
ATOM 3363 C C . VAL D 1 48 ? -5.552 54.789 13.258 1.00 20.60 48 VAL D C 1
ATOM 3364 O O . VAL D 1 48 ? -5.161 55.723 12.562 1.00 20.22 48 VAL D O 1
ATOM 3368 N N . LYS D 1 49 ? -4.730 54.078 14.014 1.00 21.60 49 LYS D N 1
ATOM 3369 C CA . LYS D 1 49 ? -3.321 54.427 14.044 1.00 25.15 49 LYS D CA 1
ATOM 3370 C C . LYS D 1 49 ? -2.595 54.110 12.745 1.00 25.47 49 LYS D C 1
ATOM 3371 O O . LYS D 1 49 ? -1.632 54.786 12.379 1.00 26.23 49 LYS D O 1
ATOM 3377 N N . ALA D 1 50 ? -3.061 53.104 12.024 1.00 24.06 50 ALA D N 1
ATOM 3378 C CA . ALA D 1 50 ? -2.413 52.760 10.774 1.00 22.95 50 ALA D CA 1
ATOM 3379 C C . ALA D 1 50 ? -2.511 53.893 9.767 1.00 22.08 50 ALA D C 1
ATOM 3380 O O . ALA D 1 50 ? -1.669 54.008 8.891 1.00 24.15 50 ALA D O 1
ATOM 3382 N N . LYS D 1 51 ? -3.536 54.729 9.902 1.00 23.77 51 LYS D N 1
ATOM 3383 C CA . LYS D 1 51 ? -3.781 55.834 8.970 1.00 24.89 51 LYS D CA 1
ATOM 3384 C C . LYS D 1 51 ? -3.505 57.189 9.607 1.00 25.39 51 LYS D C 1
ATOM 3385 O O . LYS D 1 51 ? -3.573 58.236 8.957 1.00 25.56 51 LYS D O 1
ATOM 3391 N N . VAL D 1 52 ? -3.188 57.156 10.894 1.00 25.45 52 VAL D N 1
ATOM 3392 C CA . VAL D 1 52 ? -2.914 58.365 11.642 1.00 23.47 52 VAL D CA 1
ATOM 3393 C C . VAL D 1 52 ? -1.425 58.685 11.755 1.00 23.81 52 VAL D C 1
ATOM 3394 O O . VAL D 1 52 ? -1.042 59.841 11.702 1.00 25.06 52 VAL D O 1
ATOM 3398 N N . ASN D 1 53 ? -0.592 57.661 11.894 1.00 25.55 53 ASN D N 1
ATOM 3399 C CA . ASN D 1 53 ? 0.847 57.860 12.037 1.00 25.55 53 ASN D CA 1
ATOM 3400 C C . ASN D 1 53 ? 1.441 58.711 10.928 1.00 25.95 53 ASN D C 1
ATOM 3401 O O . ASN D 1 53 ? 0.869 58.836 9.851 1.00 28.05 53 ASN D O 1
ATOM 3406 N N . ALA D 1 54 ? 2.607 59.282 11.201 1.00 26.10 54 ALA D N 1
ATOM 3407 C CA . ALA D 1 54 ? 3.273 60.141 10.248 1.00 26.98 54 ALA D CA 1
ATOM 3408 C C . ALA D 1 54 ? 3.786 59.408 9.015 1.00 27.90 54 ALA D C 1
ATOM 3409 O O . ALA D 1 54 ? 3.857 59.985 7.928 1.00 28.54 54 ALA D O 1
ATOM 3411 N N . LYS D 1 55 ? 4.150 58.143 9.183 1.00 28.92 55 LYS D N 1
ATOM 3412 C CA . LYS D 1 55 ? 4.684 57.353 8.082 1.00 30.51 55 LYS D CA 1
ATOM 3413 C C . LYS D 1 55 ? 3.654 57.209 6.955 1.00 30.75 55 LYS D C 1
ATOM 3414 O O . LYS D 1 55 ? 4.013 57.143 5.778 1.00 31.00 55 LYS D O 1
ATOM 3420 N N . TYR D 1 56 ? 2.373 57.167 7.308 1.00 30.71 56 TYR D N 1
ATOM 3421 C CA . TYR D 1 56 ? 1.331 57.056 6.291 1.00 30.49 56 TYR D CA 1
ATOM 3422 C C . TYR D 1 56 ? 1.002 58.444 5.723 1.00 31.30 56 TYR D C 1
ATOM 3423 O O . TYR D 1 56 ? 0.838 58.613 4.506 1.00 31.88 56 TYR D O 1
ATOM 3432 N N . GLN D 1 57 ? 0.914 59.440 6.602 1.00 29.67 57 GLN D N 1
ATOM 3433 C CA . GLN D 1 57 ? 0.625 60.795 6.153 1.00 29.15 57 GLN D CA 1
ATOM 3434 C C . GLN D 1 57 ? 1.610 61.229 5.050 1.00 29.60 57 GLN D C 1
ATOM 3435 O O . GLN D 1 57 ? 1.270 62.043 4.181 1.00 31.07 57 GLN D O 1
ATOM 3441 N N . SER D 1 58 ? 2.815 60.666 5.072 1.00 27.49 58 SER D N 1
ATOM 3442 C CA . SER D 1 58 ? 3.816 60.987 4.066 1.00 28.08 58 SER D CA 1
ATOM 3443 C C . SER D 1 58 ? 3.436 60.416 2.707 1.00 29.30 58 SER D C 1
ATOM 3444 O O . SER D 1 58 ? 3.609 61.071 1.674 1.00 28.74 58 SER D O 1
ATOM 3447 N N . LEU D 1 59 ? 2.934 59.187 2.703 1.00 29.80 59 LEU D N 1
ATOM 3448 C CA . LEU D 1 59 ? 2.542 58.578 1.448 1.00 32.41 59 LEU D CA 1
ATOM 3449 C C . LEU D 1 59 ? 1.467 59.444 0.794 1.00 33.50 59 LEU D C 1
ATOM 3450 O O . LEU D 1 59 ? 1.538 59.730 -0.406 1.00 33.52 59 LEU D O 1
ATOM 3455 N N . ILE D 1 60 ? 0.486 59.868 1.589 1.00 31.12 60 ILE D N 1
ATOM 3456 C CA . ILE D 1 60 ? -0.587 60.696 1.082 1.00 31.21 60 ILE D CA 1
ATOM 3457 C C . ILE D 1 60 ? -0.023 61.977 0.481 1.00 32.91 60 ILE D C 1
ATOM 3458 O O . ILE D 1 60 ? -0.420 62.393 -0.618 1.00 32.64 60 ILE D O 1
ATOM 3463 N N . TYR D 1 61 ? 0.910 62.598 1.199 1.00 33.02 61 TYR D N 1
ATOM 3464 C CA . TYR D 1 61 ? 1.516 63.837 0.730 1.00 32.00 61 TYR D CA 1
ATOM 3465 C C . TYR D 1 61 ? 2.216 63.575 -0.600 1.00 31.99 61 TYR D C 1
ATOM 3466 O O . TYR D 1 61 ? 1.910 64.229 -1.594 1.00 32.21 61 TYR D O 1
ATOM 3475 N N . LYS D 1 62 ? 3.127 62.604 -0.624 1.00 33.45 62 LYS D N 1
ATOM 3476 C CA . LYS D 1 62 ? 3.852 62.266 -1.847 1.00 34.87 62 LYS D CA 1
ATOM 3477 C C . LYS D 1 62 ? 2.921 61.541 -2.810 1.00 35.96 62 LYS D C 1
ATOM 3478 O O . LYS D 1 62 ? 3.281 60.517 -3.374 1.00 39.44 62 LYS D O 1
ATOM 3484 N N . LYS D 1 63 ? 1.719 62.057 -2.999 1.00 35.72 63 LYS D N 1
ATOM 3485 C CA . LYS D 1 63 ? 0.795 61.399 -3.903 1.00 36.21 63 LYS D CA 1
ATOM 3486 C C . LYS D 1 63 ? -0.247 62.374 -4.395 1.00 36.13 63 LYS D C 1
ATOM 3487 O O . LYS D 1 63 ? -0.692 62.304 -5.542 1.00 34.74 63 LYS D O 1
ATOM 3493 N N . ILE D 1 64 ? -0.624 63.296 -3.523 1.00 34.95 64 ILE D N 1
ATOM 3494 C CA . ILE D 1 64 ? -1.623 64.278 -3.876 1.00 34.39 64 ILE D CA 1
ATOM 3495 C C . ILE D 1 64 ? -1.017 65.663 -3.981 1.00 34.57 64 ILE D C 1
ATOM 3496 O O . ILE D 1 64 ? -1.702 66.614 -4.358 1.00 34.41 64 ILE D O 1
ATOM 3501 N N . ILE D 1 65 ? 0.265 65.779 -3.662 1.00 33.48 65 ILE D N 1
ATOM 3502 C CA . ILE D 1 65 ? 0.907 67.080 -3.683 1.00 35.54 65 ILE D CA 1
ATOM 3503 C C . ILE D 1 65 ? 1.054 67.724 -5.065 1.00 37.48 65 ILE D C 1
ATOM 3504 O O . ILE D 1 65 ? 0.695 68.892 -5.254 1.00 36.17 65 ILE D O 1
ATOM 3509 N N . ASN D 1 66 ? 1.560 66.956 -6.027 1.00 40.24 66 ASN D N 1
ATOM 3510 C CA . ASN D 1 66 ? 1.765 67.437 -7.393 1.00 42.73 66 ASN D CA 1
ATOM 3511 C C . ASN D 1 66 ? 0.491 67.804 -8.163 1.00 42.22 66 ASN D C 1
ATOM 3512 O O . ASN D 1 66 ? 0.556 68.473 -9.197 1.00 41.75 66 ASN D O 1
ATOM 3517 N N . ASP D 1 67 ? -0.658 67.369 -7.654 1.00 41.61 67 ASP D N 1
ATOM 3518 C CA . ASP D 1 67 ? -1.942 67.652 -8.286 1.00 41.29 67 ASP D CA 1
ATOM 3519 C C . ASP D 1 67 ? -2.772 68.583 -7.416 1.00 43.05 67 ASP D C 1
ATOM 3520 O O . ASP D 1 67 ? -3.985 68.705 -7.594 1.00 44.36 67 ASP D O 1
ATOM 3525 N N . LEU D 1 68 ? -2.125 69.224 -6.456 1.00 43.09 68 LEU D N 1
ATOM 3526 C CA . LEU D 1 68 ? -2.828 70.134 -5.578 1.00 43.64 68 LEU D CA 1
ATOM 3527 C C . LEU D 1 68 ? -2.590 71.547 -6.101 1.00 45.67 68 LEU D C 1
ATOM 3528 O O . LEU D 1 68 ? -1.540 71.819 -6.694 1.00 44.85 68 LEU D O 1
ATOM 3533 N N . ASP D 1 69 ? -3.563 72.438 -5.907 1.00 46.91 69 ASP D N 1
ATOM 3534 C CA . ASP D 1 69 ? -3.417 73.818 -6.371 1.00 48.36 69 ASP D CA 1
ATOM 3535 C C . ASP D 1 69 ? -2.169 74.459 -5.769 1.00 48.35 69 ASP D C 1
ATOM 3536 O O . ASP D 1 69 ? -1.687 74.039 -4.716 1.00 49.27 69 ASP D O 1
ATOM 3541 N N . GLU D 1 70 ? -1.658 75.484 -6.441 1.00 46.93 70 GLU D N 1
ATOM 3542 C CA . GLU D 1 70 ? -0.459 76.187 -6.000 1.00 46.14 70 GLU D CA 1
ATOM 3543 C C . GLU D 1 70 ? -0.542 76.781 -4.602 1.00 45.44 70 GLU D C 1
ATOM 3544 O O . GLU D 1 70 ? 0.473 76.910 -3.906 1.00 43.86 70 GLU D O 1
ATOM 3550 N N . GLU D 1 71 ? -1.752 77.144 -4.198 1.00 44.72 71 GLU D N 1
ATOM 3551 C CA . GLU D 1 71 ? -1.969 77.721 -2.877 1.00 45.12 71 GLU D CA 1
ATOM 3552 C C . GLU D 1 71 ? -1.594 76.690 -1.811 1.00 43.88 71 GLU D C 1
ATOM 3553 O O . GLU D 1 71 ? -1.064 77.030 -0.753 1.00 43.86 71 GLU D O 1
ATOM 3559 N N . PHE D 1 72 ? -1.855 75.425 -2.110 1.00 40.69 72 PHE D N 1
ATOM 3560 C CA . PHE D 1 72 ? -1.557 74.364 -1.178 1.00 38.55 72 PHE D CA 1
ATOM 3561 C C . PHE D 1 72 ? -0.144 73.836 -1.344 1.00 38.80 72 PHE D C 1
ATOM 3562 O O . PHE D 1 72 ? 0.502 73.451 -0.373 1.00 37.99 72 PHE D O 1
ATOM 3570 N N . LYS D 1 73 ? 0.341 73.806 -2.576 1.00 38.68 73 LYS D N 1
ATOM 3571 C CA . LYS D 1 73 ? 1.699 73.341 -2.792 1.00 38.65 73 LYS D CA 1
ATOM 3572 C C . LYS D 1 73 ? 2.651 74.271 -2.032 1.00 37.15 73 LYS D C 1
ATOM 3573 O O . LYS D 1 73 ? 3.763 73.886 -1.679 1.00 35.79 73 LYS D O 1
ATOM 3579 N N . VAL D 1 74 ? 2.201 75.494 -1.775 1.00 35.29 74 VAL D N 1
ATOM 3580 C CA . VAL D 1 74 ? 3.013 76.462 -1.051 1.00 35.50 74 VAL D CA 1
ATOM 3581 C C . VAL D 1 74 ? 2.885 76.257 0.454 1.00 35.56 74 VAL D C 1
ATOM 3582 O O . VAL D 1 74 ? 3.860 76.396 1.191 1.00 36.18 74 VAL D O 1
ATOM 3586 N N . ILE D 1 75 ? 1.680 75.929 0.906 1.00 35.12 75 ILE D N 1
ATOM 3587 C CA . ILE D 1 75 ? 1.435 75.701 2.323 1.00 35.84 75 ILE D CA 1
ATOM 3588 C C . ILE D 1 75 ? 2.234 74.503 2.814 1.00 37.69 75 ILE D C 1
ATOM 3589 O O . ILE D 1 75 ? 2.741 74.499 3.939 1.00 38.49 75 ILE D O 1
ATOM 3594 N N . GLY D 1 76 ? 2.354 73.497 1.955 1.00 37.67 76 GLY D N 1
ATOM 3595 C CA . GLY D 1 76 ? 3.095 72.308 2.312 1.00 38.73 76 GLY D CA 1
ATOM 3596 C C . GLY D 1 76 ? 4.595 72.509 2.253 1.00 40.63 76 GLY D C 1
ATOM 3597 O O . GLY D 1 76 ? 5.326 71.984 3.092 1.00 39.65 76 GLY D O 1
ATOM 3598 N N . LYS D 1 77 ? 5.062 73.267 1.264 1.00 42.59 77 LYS D N 1
ATOM 3599 C CA . LYS D 1 77 ? 6.497 73.514 1.117 1.00 44.01 77 LYS D CA 1
ATOM 3600 C C . LYS D 1 77 ? 7.030 74.361 2.270 1.00 44.21 77 LYS D C 1
ATOM 3601 O O . LYS D 1 77 ? 8.151 74.155 2.728 1.00 44.27 77 LYS D O 1
ATOM 3607 N N . ARG D 1 78 ? 6.221 75.315 2.726 1.00 44.19 78 ARG D N 1
ATOM 3608 C CA . ARG D 1 78 ? 6.608 76.179 3.824 1.00 44.12 78 ARG D CA 1
ATOM 3609 C C . ARG D 1 78 ? 6.335 75.479 5.144 1.00 44.74 78 ARG D C 1
ATOM 3610 O O . ARG D 1 78 ? 6.737 75.966 6.199 1.00 46.07 78 ARG D O 1
ATOM 3618 N N . ALA D 1 79 ? 5.647 74.341 5.087 1.00 44.04 79 ALA D N 1
ATOM 3619 C CA . ALA D 1 79 ? 5.351 73.581 6.296 1.00 42.62 79 ALA D CA 1
ATOM 3620 C C . ALA D 1 79 ? 6.395 72.481 6.489 1.00 43.34 79 ALA D C 1
ATOM 3621 O O . ALA D 1 79 ? 6.668 72.080 7.611 1.00 42.85 79 ALA D O 1
ATOM 3623 N N . LYS D 1 80 ? 6.986 72.001 5.399 1.00 45.50 80 LYS D N 1
ATOM 3624 C CA . LYS D 1 80 ? 7.997 70.962 5.509 1.00 48.25 80 LYS D CA 1
ATOM 3625 C C . LYS D 1 80 ? 9.230 71.534 6.179 1.00 51.61 80 LYS D C 1
ATOM 3626 O O . LYS D 1 80 ? 10.073 70.803 6.704 1.00 52.80 80 LYS D O 1
ATOM 3632 N N . ASN D 1 81 ? 9.331 72.854 6.161 1.00 54.67 81 ASN D N 1
ATOM 3633 C CA . ASN D 1 81 ? 10.470 73.527 6.753 1.00 58.75 81 ASN D CA 1
ATOM 3634 C C . ASN D 1 81 ? 10.066 74.297 8.003 1.00 60.78 81 ASN D C 1
ATOM 3635 O O . ASN D 1 81 ? 10.855 75.054 8.560 1.00 60.78 81 ASN D O 1
ATOM 3640 N N . SER D 1 82 ? 8.835 74.079 8.449 1.00 64.02 82 SER D N 1
ATOM 3641 C CA . SER D 1 82 ? 8.322 74.755 9.634 1.00 67.35 82 SER D CA 1
ATOM 3642 C C . SER D 1 82 ? 8.889 74.145 10.902 1.00 69.74 82 SER D C 1
ATOM 3643 O O . SER D 1 82 ? 9.586 74.806 11.679 1.00 70.00 82 SER D O 1
ATOM 3646 N N . ASN D 1 83 ? 8.568 72.874 11.108 1.00 73.01 83 ASN D N 1
ATOM 3647 C CA . ASN D 1 83 ? 9.023 72.158 12.286 1.00 76.29 83 ASN D CA 1
ATOM 3648 C C . ASN D 1 83 ? 10.535 72.283 12.396 1.00 77.24 83 ASN D C 1
ATOM 3649 O O . ASN D 1 83 ? 11.241 72.370 11.387 1.00 77.50 83 ASN D O 1
ATOM 3654 N N . ILE D 1 84 ? 11.025 72.313 13.630 1.00 77.43 84 ILE D N 1
ATOM 3655 C CA . ILE D 1 84 ? 12.453 72.435 13.878 1.00 78.15 84 ILE D CA 1
ATOM 3656 C C . ILE D 1 84 ? 12.840 71.509 15.036 1.00 78.21 84 ILE D C 1
ATOM 3657 O O . ILE D 1 84 ? 14.023 71.278 15.296 1.00 78.90 84 ILE D O 1
ATOM 3662 N N . LYS D 1 85 ? 11.828 70.975 15.716 1.00 77.57 85 LYS D N 1
ATOM 3663 C CA . LYS D 1 85 ? 12.026 70.079 16.854 1.00 77.14 85 LYS D CA 1
ATOM 3664 C C . LYS D 1 85 ? 11.848 68.610 16.474 1.00 77.39 85 LYS D C 1
ATOM 3665 O O . LYS D 1 85 ? 11.387 67.801 17.282 1.00 77.61 85 LYS D O 1
ATOM 3671 N N . PRO D 1 88 ? 9.510 63.807 16.280 1.00 75.43 88 PRO D N 1
ATOM 3672 C CA . PRO D 1 88 ? 10.424 63.050 15.416 1.00 74.34 88 PRO D CA 1
ATOM 3673 C C . PRO D 1 88 ? 11.191 61.964 16.174 1.00 72.67 88 PRO D C 1
ATOM 3674 O O . PRO D 1 88 ? 12.105 62.270 16.937 1.00 72.29 88 PRO D O 1
ATOM 3678 N N . ARG D 1 89 ? 10.818 60.702 15.966 1.00 70.91 89 ARG D N 1
ATOM 3679 C CA . ARG D 1 89 ? 11.489 59.596 16.647 1.00 68.65 89 ARG D CA 1
ATOM 3680 C C . ARG D 1 89 ? 11.029 58.213 16.183 1.00 66.39 89 ARG D C 1
ATOM 3681 O O . ARG D 1 89 ? 11.838 57.293 16.038 1.00 65.55 89 ARG D O 1
ATOM 3689 N N . SER D 1 90 ? 9.727 58.080 15.952 1.00 63.71 90 SER D N 1
ATOM 3690 C CA . SER D 1 90 ? 9.123 56.827 15.509 1.00 58.96 90 SER D CA 1
ATOM 3691 C C . SER D 1 90 ? 9.166 56.699 13.991 1.00 56.56 90 SER D C 1
ATOM 3692 O O . SER D 1 90 ? 8.643 55.736 13.424 1.00 57.04 90 SER D O 1
ATOM 3695 N N . CYS D 1 91 ? 9.779 57.680 13.337 1.00 53.12 91 CYS D N 1
ATOM 3696 C CA . CYS D 1 91 ? 9.892 57.688 11.880 1.00 49.10 91 CYS D CA 1
ATOM 3697 C C . CYS D 1 91 ? 11.060 58.569 11.458 1.00 48.75 91 CYS D C 1
ATOM 3698 O O . CYS D 1 91 ? 11.783 59.104 12.299 1.00 48.75 91 CYS D O 1
ATOM 3701 N N . THR D 1 92 ? 11.226 58.737 10.151 1.00 47.65 92 THR D N 1
ATOM 3702 C CA . THR D 1 92 ? 12.322 59.535 9.629 1.00 47.25 92 THR D CA 1
ATOM 3703 C C . THR D 1 92 ? 12.053 61.029 9.774 1.00 48.03 92 THR D C 1
ATOM 3704 O O . THR D 1 92 ? 11.015 61.437 10.296 1.00 47.57 92 THR D O 1
ATOM 3708 N N . VAL D 1 93 ? 13.002 61.844 9.326 1.00 48.72 93 VAL D N 1
ATOM 3709 C CA . VAL D 1 93 ? 12.862 63.293 9.396 1.00 48.67 93 VAL D CA 1
ATOM 3710 C C . VAL D 1 93 ? 11.965 63.771 8.254 1.00 49.23 93 VAL D C 1
ATOM 3711 O O . VAL D 1 93 ? 11.024 64.538 8.467 1.00 48.70 93 VAL D O 1
ATOM 3723 N N . GLU D 1 95 ? 9.853 61.999 6.562 1.00 46.33 95 GLU D N 1
ATOM 3724 C CA . GLU D 1 95 ? 8.511 61.475 6.759 1.00 43.33 95 GLU D CA 1
ATOM 3725 C C . GLU D 1 95 ? 7.710 62.368 7.704 1.00 41.78 95 GLU D C 1
ATOM 3726 O O . GLU D 1 95 ? 6.508 62.554 7.527 1.00 41.57 95 GLU D O 1
ATOM 3732 N N . TYR D 1 96 ? 8.375 62.931 8.703 1.00 39.79 96 TYR D N 1
ATOM 3733 C CA . TYR D 1 96 ? 7.686 63.778 9.660 1.00 39.04 96 TYR D CA 1
ATOM 3734 C C . TYR D 1 96 ? 7.370 65.150 9.061 1.00 38.29 96 TYR D C 1
ATOM 3735 O O . TYR D 1 96 ? 6.332 65.750 9.363 1.00 36.36 96 TYR D O 1
ATOM 3744 N N . LYS D 1 97 ? 8.268 65.637 8.207 1.00 37.74 97 LYS D N 1
ATOM 3745 C CA . LYS D 1 97 ? 8.084 66.922 7.533 1.00 37.74 97 LYS D CA 1
ATOM 3746 C C . LYS D 1 97 ? 6.898 66.819 6.565 1.00 37.00 97 LYS D C 1
ATOM 3747 O O . LYS D 1 97 ? 6.064 67.732 6.463 1.00 34.63 97 LYS D O 1
ATOM 3753 N N . GLU D 1 98 ? 6.817 65.692 5.865 1.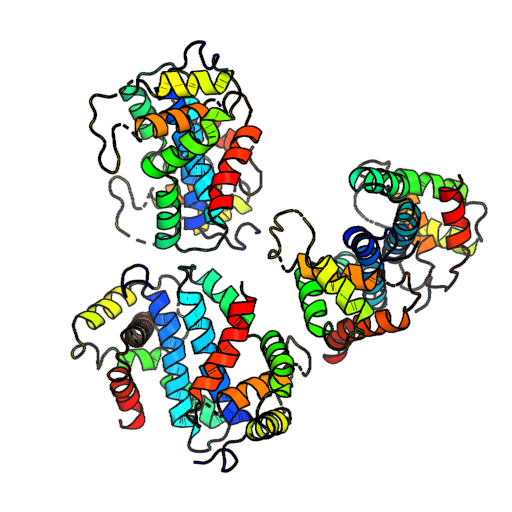00 36.72 98 GLU D N 1
ATOM 3754 C CA . GLU D 1 98 ? 5.734 65.470 4.921 1.00 35.59 98 GLU D CA 1
ATOM 3755 C C . GLU D 1 98 ? 4.379 65.364 5.619 1.00 34.64 98 GLU D C 1
ATOM 3756 O O . GLU D 1 98 ? 3.379 65.895 5.116 1.00 33.82 98 GLU D O 1
ATOM 3762 N N . ALA D 1 99 ? 4.352 64.713 6.786 1.00 32.86 99 ALA D N 1
ATOM 3763 C CA . ALA D 1 99 ? 3.113 64.556 7.560 1.00 30.52 99 ALA D CA 1
ATOM 3764 C C . ALA D 1 99 ? 2.620 65.911 8.076 1.00 28.76 99 ALA D C 1
ATOM 3765 O O . ALA D 1 99 ? 1.422 66.216 8.021 1.00 29.38 99 ALA D O 1
ATOM 3767 N N . THR D 1 100 ? 3.548 66.723 8.573 1.00 27.55 100 THR D N 1
ATOM 3768 C CA . THR D 1 100 ? 3.199 68.043 9.079 1.00 25.17 100 THR D CA 1
ATOM 3769 C C . THR D 1 100 ? 2.718 68.898 7.889 1.00 23.44 100 THR D C 1
ATOM 3770 O O . THR D 1 100 ? 1.784 69.709 8.020 1.00 20.48 100 THR D O 1
ATOM 3774 N N . ALA D 1 101 ? 3.324 68.682 6.721 1.00 22.38 101 ALA D N 1
ATOM 3775 C CA . ALA D 1 101 ? 2.920 69.403 5.502 1.00 24.59 101 ALA D CA 1
ATOM 3776 C C . ALA D 1 101 ? 1.487 69.012 5.080 1.00 25.20 101 ALA D C 1
ATOM 3777 O O . ALA D 1 101 ? 0.658 69.876 4.767 1.00 24.49 101 ALA D O 1
ATOM 3779 N N . LEU D 1 102 ? 1.196 67.713 5.082 1.00 26.29 102 LEU D N 1
ATOM 3780 C CA . LEU D 1 102 ? -0.134 67.244 4.719 1.00 26.59 102 LEU D CA 1
ATOM 3781 C C . LEU D 1 102 ? -1.127 67.778 5.740 1.00 27.62 102 LEU D C 1
ATOM 3782 O O . LEU D 1 102 ? -2.221 68.226 5.384 1.00 30.17 102 LEU D O 1
ATOM 3787 N N . GLU D 1 103 ? -0.745 67.731 7.014 1.00 26.69 103 GLU D N 1
ATOM 3788 C CA . GLU D 1 103 ? -1.606 68.225 8.082 1.00 24.90 103 GLU D CA 1
ATOM 3789 C C . GLU D 1 103 ? -1.816 69.735 7.900 1.00 24.02 103 GLU D C 1
ATOM 3790 O O . GLU D 1 103 ? -2.906 70.250 8.157 1.00 22.97 103 GLU D O 1
ATOM 3796 N N . ALA D 1 104 ? -0.787 70.444 7.433 1.00 22.97 104 ALA D N 1
ATOM 3797 C CA . ALA D 1 104 ? -0.912 71.892 7.201 1.00 20.99 104 ALA D CA 1
ATOM 3798 C C . ALA D 1 104 ? -1.917 72.190 6.061 1.00 18.85 104 ALA D C 1
ATOM 3799 O O . ALA D 1 104 ? -2.701 73.140 6.172 1.00 16.96 104 ALA D O 1
ATOM 3801 N N . ILE D 1 105 ? -1.888 71.375 4.993 1.00 14.44 105 ILE D N 1
ATOM 3802 C CA . ILE D 1 105 ? -2.792 71.522 3.835 1.00 14.24 105 ILE D CA 1
ATOM 3803 C C . ILE D 1 105 ? -4.249 71.360 4.266 1.00 14.84 105 ILE D C 1
ATOM 3804 O O . ILE D 1 105 ? -5.100 72.204 3.965 1.00 12.21 105 ILE D O 1
ATOM 3809 N N . ILE D 1 106 ? -4.514 70.262 4.975 1.00 15.50 106 ILE D N 1
ATOM 3810 C CA . ILE D 1 106 ? -5.841 69.945 5.500 1.00 17.99 106 ILE D CA 1
ATOM 3811 C C . ILE D 1 106 ? -6.313 71.104 6.368 1.00 20.01 106 ILE D C 1
ATOM 3812 O O . ILE D 1 106 ? -7.464 71.523 6.287 1.00 23.45 106 ILE D O 1
ATOM 3817 N N . GLY D 1 107 ? -5.420 71.624 7.201 1.00 20.27 107 GLY D N 1
ATOM 3818 C CA . GLY D 1 107 ? -5.806 72.714 8.072 1.00 21.56 107 GLY D CA 1
ATOM 3819 C C . GLY D 1 107 ? -6.223 73.942 7.300 1.00 22.24 107 GLY D C 1
ATOM 3820 O O . GLY D 1 107 ? -7.229 74.582 7.624 1.00 21.39 107 GLY D O 1
ATOM 3821 N N . ALA D 1 108 ? -5.445 74.278 6.278 1.00 22.92 108 ALA D N 1
ATOM 3822 C CA . ALA D 1 108 ? -5.744 75.453 5.463 1.00 25.65 108 ALA D CA 1
ATOM 3823 C C . ALA D 1 108 ? -7.063 75.261 4.727 1.00 26.04 108 ALA D C 1
ATOM 3824 O O . ALA D 1 108 ? -7.928 76.137 4.767 1.00 24.38 108 ALA D O 1
ATOM 3834 N N . TYR D 1 110 ? -9.524 73.481 5.448 1.00 28.13 110 TYR D N 1
ATOM 3835 C CA . TYR D 1 110 ? -10.625 73.585 6.382 1.00 28.95 110 TYR D CA 1
ATOM 3836 C C . TYR D 1 110 ? -10.946 75.042 6.699 1.00 30.07 110 TYR D C 1
ATOM 3837 O O . TYR D 1 110 ? -12.095 75.379 6.944 1.00 31.41 110 TYR D O 1
ATOM 3846 N N . LEU D 1 111 ? -9.940 75.909 6.694 1.00 32.05 111 LEU D N 1
ATOM 3847 C CA . LEU D 1 111 ? -10.179 77.317 7.015 1.00 34.21 111 LEU D CA 1
ATOM 3848 C C . LEU D 1 111 ? -10.733 78.091 5.825 1.00 35.87 111 LEU D C 1
ATOM 3849 O O . LEU D 1 111 ? -11.365 79.141 5.984 1.00 34.67 111 LEU D O 1
ATOM 3854 N N . LEU D 1 112 ? -10.496 77.558 4.633 1.00 36.70 112 LEU D N 1
ATOM 3855 C CA . LEU D 1 112 ? -10.964 78.180 3.410 1.00 36.47 112 LEU D CA 1
ATOM 3856 C C . LEU D 1 112 ? -12.265 77.511 2.977 1.00 37.97 112 LEU D C 1
ATOM 3857 O O . LEU D 1 112 ? -12.641 77.572 1.808 1.00 39.86 112 LEU D O 1
ATOM 3862 N N . LYS D 1 113 ? -12.953 76.877 3.921 1.00 38.22 113 LYS D N 1
ATOM 3863 C CA . LYS D 1 113 ? -14.202 76.199 3.610 1.00 39.33 113 LYS D CA 1
ATOM 3864 C C . LYS D 1 113 ? -14.022 75.183 2.477 1.00 40.52 113 LYS D C 1
ATOM 3865 O O . LYS D 1 113 ? -15.001 74.709 1.894 1.00 41.82 113 LYS D O 1
ATOM 3871 N N . LYS D 1 114 ? -12.776 74.853 2.155 1.00 40.00 114 LYS D N 1
ATOM 3872 C CA . LYS D 1 114 ? -12.510 73.879 1.107 1.00 41.36 114 LYS D CA 1
ATOM 3873 C C . LYS D 1 114 ? -12.775 72.480 1.664 1.00 42.02 114 LYS D C 1
ATOM 3874 O O . LYS D 1 114 ? -12.030 71.535 1.401 1.00 41.79 114 LYS D O 1
ATOM 3880 N N . GLU D 1 115 ? -13.849 72.346 2.430 1.00 43.26 115 GLU D N 1
ATOM 3881 C CA . GLU D 1 115 ? -14.174 71.067 3.033 1.00 46.28 115 GLU D CA 1
ATOM 3882 C C . GLU D 1 115 ? -14.668 70.051 2.021 1.00 47.69 115 GLU D C 1
ATOM 3883 O O . GLU D 1 115 ? -15.521 69.213 2.319 1.00 49.18 115 GLU D O 1
ATOM 3889 N N . GLU D 1 116 ? -14.116 70.125 0.817 1.00 48.07 116 GLU D N 1
ATOM 3890 C CA . GLU D 1 116 ? -14.489 69.202 -0.243 1.00 47.23 116 GLU D CA 1
ATOM 3891 C C . GLU D 1 116 ? -13.203 68.596 -0.763 1.00 45.91 116 GLU D C 1
ATOM 3892 O O . GLU D 1 116 ? -13.149 67.424 -1.131 1.00 46.75 116 GLU D O 1
ATOM 3898 N N . GLU D 1 117 ? -12.160 69.411 -0.793 1.00 43.70 117 GLU D N 1
ATOM 3899 C CA . GLU D 1 117 ? -10.877 68.924 -1.230 1.00 42.55 117 GLU D CA 1
ATOM 3900 C C . GLU D 1 117 ? -10.372 67.977 -0.149 1.00 41.25 117 GLU D C 1
ATOM 3901 O O . GLU D 1 117 ? -9.545 67.103 -0.416 1.00 41.95 117 GLU D O 1
ATOM 3907 N N . ILE D 1 118 ? -10.874 68.160 1.075 1.00 38.52 118 ILE D N 1
ATOM 3908 C CA . ILE D 1 118 ? -10.504 67.305 2.206 1.00 34.35 118 ILE D CA 1
ATOM 3909 C C . ILE D 1 118 ? -11.175 65.952 1.990 1.00 34.42 118 ILE D C 1
ATOM 3910 O O . ILE D 1 118 ? -10.535 64.902 2.110 1.00 34.12 118 ILE D O 1
ATOM 3915 N N . LYS D 1 119 ? -12.459 65.977 1.645 1.00 34.16 119 LYS D N 1
ATOM 3916 C CA . LYS D 1 119 ? -13.170 64.732 1.408 1.00 36.31 119 LYS D CA 1
ATOM 3917 C C . LYS D 1 119 ? -12.409 63.867 0.391 1.00 37.07 119 LYS D C 1
ATOM 3918 O O . LYS D 1 119 ? -12.277 62.650 0.572 1.00 36.01 119 LYS D O 1
ATOM 3924 N N . LYS D 1 120 ? -11.901 64.499 -0.669 1.00 36.65 120 LYS D N 1
ATOM 3925 C CA . LYS D 1 120 ? -11.150 63.787 -1.708 1.00 36.09 120 LYS D CA 1
ATOM 3926 C C . LYS D 1 120 ? -9.877 63.120 -1.196 1.00 35.58 120 LYS D C 1
ATOM 3927 O O . LYS D 1 120 ? -9.488 62.053 -1.678 1.00 36.06 120 LYS D O 1
ATOM 3933 N N . ILE D 1 121 ? -9.214 63.761 -0.239 1.00 34.01 121 ILE D N 1
ATOM 3934 C CA . ILE D 1 121 ? -7.984 63.214 0.310 1.00 31.67 121 ILE D CA 1
ATOM 3935 C C . ILE D 1 121 ? -8.257 62.005 1.203 1.00 29.93 121 ILE D C 1
ATOM 3936 O O . ILE D 1 121 ? -7.665 60.944 1.002 1.00 28.28 121 ILE D O 1
ATOM 3941 N N . ILE D 1 122 ? -9.157 62.125 2.171 1.00 28.19 122 ILE D N 1
ATOM 3942 C CA . ILE D 1 122 ? -9.407 60.961 3.010 1.00 28.90 122 ILE D CA 1
ATOM 3943 C C . ILE D 1 122 ? -10.163 59.916 2.187 1.00 30.08 122 ILE D C 1
ATOM 3944 O O . ILE D 1 122 ? -10.337 58.779 2.608 1.00 29.55 122 ILE D O 1
ATOM 3949 N N . ASN D 1 123 ? -10.594 60.305 0.996 1.00 32.97 123 ASN D N 1
ATOM 3950 C CA . ASN D 1 123 ? -11.317 59.395 0.129 1.00 34.32 123 ASN D CA 1
ATOM 3951 C C . ASN D 1 123 ? -10.357 58.403 -0.503 1.00 34.41 123 ASN D C 1
ATOM 3952 O O . ASN D 1 123 ? -10.760 57.325 -0.937 1.00 33.92 123 ASN D O 1
ATOM 3957 N N . ILE D 1 124 ? -9.081 58.762 -0.559 1.00 35.53 124 ILE D N 1
ATOM 3958 C CA . ILE D 1 124 ? -8.109 57.849 -1.132 1.00 36.25 124 ILE D CA 1
ATOM 3959 C C . ILE D 1 124 ? -7.862 56.721 -0.126 1.00 37.97 124 ILE D C 1
ATOM 3960 O O . ILE D 1 124 ? -7.314 55.676 -0.476 1.00 38.88 124 ILE D O 1
ATOM 3965 N N . VAL D 1 125 ? -8.266 56.917 1.126 1.00 39.11 125 VAL D N 1
ATOM 3966 C CA . VAL D 1 125 ? -8.071 55.855 2.103 1.00 41.54 125 VAL D CA 1
ATOM 3967 C C . VAL D 1 125 ? -9.327 54.970 2.205 1.00 43.35 125 VAL D C 1
ATOM 3968 O O . VAL D 1 125 ? -9.219 53.745 2.229 1.00 42.47 125 VAL D O 1
ATOM 3972 N N . ILE D 1 126 ? -10.515 55.576 2.228 1.00 45.72 126 ILE D N 1
ATOM 3973 C CA . ILE D 1 126 ? -11.746 54.792 2.312 1.00 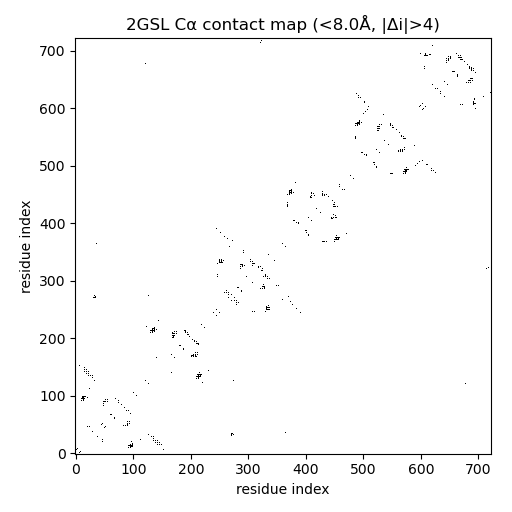49.30 126 ILE D CA 1
ATOM 3974 C C . ILE D 1 126 ? -12.004 54.015 1.010 1.00 52.83 126 ILE D C 1
ATOM 3975 O O . ILE D 1 126 ? -12.526 52.902 1.033 1.00 53.59 126 ILE D O 1
ATOM 3980 N N . LYS D 1 127 ? -11.636 54.597 -0.127 1.00 57.24 127 LYS D N 1
ATOM 3981 C CA . LYS D 1 127 ? -11.826 53.944 -1.426 1.00 60.46 127 LYS D CA 1
ATOM 3982 C C . LYS D 1 127 ? -10.600 53.074 -1.713 1.00 61.64 127 LYS D C 1
ATOM 3983 O O . LYS D 1 127 ? -10.693 51.847 -1.778 1.00 62.27 127 LYS D O 1
ATOM 3989 N N . GLY D 1 128 ? -9.449 53.719 -1.869 1.00 63.37 128 GLY D N 1
ATOM 3990 C CA . GLY D 1 128 ? -8.220 52.994 -2.126 1.00 65.74 128 GLY D CA 1
ATOM 3991 C C . GLY D 1 128 ? -7.941 51.970 -1.041 1.00 66.73 128 GLY D C 1
ATOM 3992 O O . GLY D 1 128 ? -7.586 50.821 -1.385 1.00 67.26 128 GLY D O 1
ATOM 3993 N N . SER E 1 7 ? -3.398 58.339 65.120 1.00 65.49 7 SER E N 1
ATOM 3994 C CA . SER E 1 7 ? -2.233 57.733 65.825 1.00 65.22 7 SER E CA 1
ATOM 3995 C C . SER E 1 7 ? -2.047 58.370 67.190 1.00 65.49 7 SER E C 1
ATOM 3996 O O . SER E 1 7 ? -2.842 59.214 67.612 1.00 65.86 7 SER E O 1
ATOM 3999 N N . LYS E 1 8 ? -0.984 57.963 67.875 1.00 65.38 8 LYS E N 1
ATOM 4000 C CA . LYS E 1 8 ? -0.699 58.492 69.197 1.00 64.67 8 LYS E CA 1
ATOM 4001 C C . LYS E 1 8 ? 0.123 59.763 69.099 1.00 64.25 8 LYS E C 1
ATOM 4002 O O . LYS E 1 8 ? 0.920 59.943 68.180 1.00 63.26 8 LYS E O 1
ATOM 4008 N N . ASP E 1 9 ? -0.082 60.642 70.067 1.00 64.23 9 ASP E N 1
ATOM 4009 C CA . ASP E 1 9 ? 0.600 61.915 70.097 1.00 64.01 9 ASP E CA 1
ATOM 401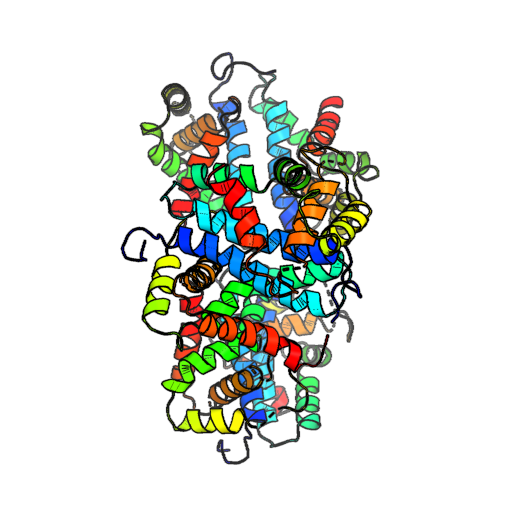0 C C . ASP E 1 9 ? 2.112 61.805 70.073 1.00 64.26 9 ASP E C 1
ATOM 4011 O O . ASP E 1 9 ? 2.755 62.220 69.114 1.00 64.16 9 ASP E O 1
ATOM 4016 N N . ILE E 1 10 ? 2.678 61.252 71.138 1.00 65.59 10 ILE E N 1
ATOM 4017 C CA . ILE E 1 10 ? 4.126 61.101 71.242 1.00 66.20 10 ILE E CA 1
ATOM 4018 C C . ILE E 1 10 ? 4.706 60.165 70.185 1.00 65.66 10 ILE E C 1
ATOM 4019 O O . ILE E 1 10 ? 5.924 60.025 70.080 1.00 64.44 10 ILE E O 1
ATOM 4024 N N . ARG E 1 11 ? 3.841 59.533 69.397 1.00 65.54 11 ARG E N 1
ATOM 4025 C CA . ARG E 1 11 ? 4.304 58.610 68.370 1.00 65.65 11 ARG E CA 1
ATOM 4026 C C . ARG E 1 11 ? 5.033 59.293 67.215 1.00 64.69 11 ARG E C 1
ATOM 4027 O O . ARG E 1 11 ? 5.909 60.126 67.443 1.00 65.23 11 ARG E O 1
ATOM 4035 N N . ASP E 1 12 ? 4.682 58.931 65.981 1.00 63.16 12 ASP E N 1
ATOM 4036 C CA . ASP E 1 12 ? 5.331 59.497 64.793 1.00 60.25 12 ASP E CA 1
ATOM 4037 C C . ASP E 1 12 ? 5.150 61.003 64.627 1.00 57.49 12 ASP E C 1
ATOM 4038 O O . ASP E 1 12 ? 5.560 61.570 63.606 1.00 58.14 12 ASP E O 1
ATOM 4043 N N . TYR E 1 13 ? 4.538 61.650 65.618 1.00 52.77 13 TYR E N 1
ATOM 4044 C CA . TYR E 1 13 ? 4.342 63.093 65.560 1.00 47.19 13 TYR E CA 1
ATOM 4045 C C . TYR E 1 13 ? 5.580 63.764 66.100 1.00 45.64 13 TYR E C 1
ATOM 4046 O O . TYR E 1 13 ? 5.718 63.967 67.303 1.00 45.81 13 TYR E O 1
ATOM 4055 N N . SER E 1 14 ? 6.491 64.099 65.200 1.00 43.47 14 SER E N 1
ATOM 4056 C CA . SER E 1 14 ? 7.714 64.751 65.602 1.00 41.13 14 SER E CA 1
ATOM 4057 C C . SER E 1 14 ? 7.369 66.125 66.135 1.00 41.33 14 SER E C 1
ATOM 4058 O O . SER E 1 14 ? 6.198 66.494 66.236 1.00 39.75 14 SER E O 1
ATOM 4061 N N . GLY E 1 15 ? 8.399 66.882 66.482 1.00 41.94 15 GLY E N 1
ATOM 4062 C CA . GLY E 1 15 ? 8.176 68.210 67.008 1.00 42.47 15 GLY E CA 1
ATOM 4063 C C . GLY E 1 15 ? 7.772 69.188 65.924 1.00 42.19 15 GLY E C 1
ATOM 4064 O O . GLY E 1 15 ? 6.860 69.998 66.119 1.00 41.91 15 GLY E O 1
ATOM 4065 N N . LEU E 1 16 ? 8.458 69.126 64.787 1.00 39.97 16 LEU E N 1
ATOM 4066 C CA . LEU E 1 16 ? 8.150 70.024 63.684 1.00 39.60 16 LEU E CA 1
ATOM 4067 C C . LEU E 1 16 ? 6.804 69.646 63.068 1.00 38.48 16 LEU E C 1
ATOM 4068 O O . LEU E 1 16 ? 6.063 70.502 62.562 1.00 39.44 16 LEU E O 1
ATOM 4073 N N . GLU E 1 17 ? 6.487 68.360 63.143 1.00 35.02 17 GLU E N 1
ATOM 4074 C CA . GLU E 1 17 ? 5.240 67.844 62.615 1.00 33.08 17 GLU E CA 1
ATOM 4075 C C . GLU E 1 17 ? 4.074 68.437 63.419 1.00 30.49 17 GLU E C 1
ATOM 4076 O O . GLU E 1 17 ? 3.108 68.932 62.844 1.00 31.18 17 GLU E O 1
ATOM 4082 N N . LEU E 1 18 ? 4.173 68.417 64.744 1.00 27.72 18 LEU E N 1
ATOM 4083 C CA . LEU E 1 18 ? 3.118 68.978 65.588 1.00 25.51 18 LEU E CA 1
ATOM 4084 C C . LEU E 1 18 ? 3.050 70.506 65.485 1.00 23.19 18 LEU E C 1
ATOM 4085 O O . LEU E 1 18 ? 1.993 71.099 65.653 1.00 21.46 18 LEU E O 1
ATOM 4090 N N . ALA E 1 19 ? 4.187 71.132 65.216 1.00 22.27 19 ALA E N 1
ATOM 4091 C CA . ALA E 1 19 ? 4.247 72.578 65.099 1.00 24.86 19 ALA E CA 1
ATOM 4092 C C . ALA E 1 19 ? 3.618 73.018 63.777 1.00 26.83 19 ALA E C 1
ATOM 4093 O O . ALA E 1 19 ? 3.177 74.167 63.619 1.00 26.65 19 ALA E O 1
ATOM 4095 N N . PHE E 1 20 ? 3.610 72.107 62.814 1.00 25.42 20 PHE E N 1
ATOM 4096 C CA . PHE E 1 20 ? 3.027 72.396 61.519 1.00 24.99 20 PHE E CA 1
ATOM 4097 C C . PHE E 1 20 ? 1.547 72.688 61.730 1.00 24.23 20 PHE E C 1
ATOM 4098 O O . PHE E 1 20 ? 1.012 73.683 61.232 1.00 23.27 20 PHE E O 1
ATOM 4106 N N . LEU E 1 21 ? 0.896 71.799 62.474 1.00 21.65 21 LEU E N 1
ATOM 4107 C CA . LEU E 1 21 ? -0.513 71.938 62.769 1.00 20.13 21 LEU E CA 1
ATOM 4108 C C . LEU E 1 21 ?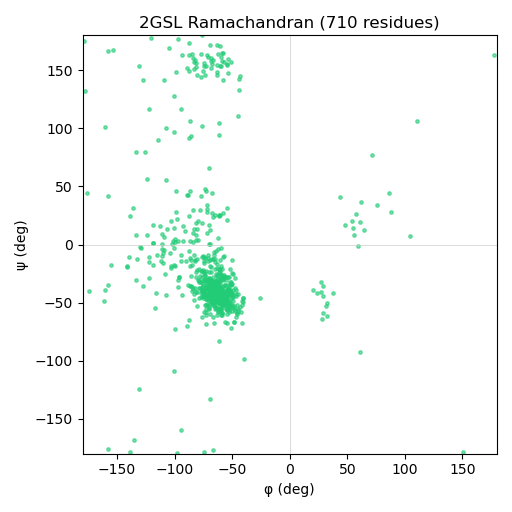 -0.712 73.180 63.626 1.00 21.99 21 LEU E C 1
ATOM 4109 O O . LEU E 1 21 ? -1.480 74.078 63.264 1.00 21.57 21 LEU E O 1
ATOM 4114 N N . GLY E 1 22 ? 0.007 73.231 64.754 1.00 22.82 22 GLY E N 1
ATOM 4115 C CA . GLY E 1 22 ? -0.070 74.355 65.683 1.00 19.86 22 GLY E CA 1
ATOM 4116 C C . GLY E 1 22 ? 0.066 75.743 65.070 1.00 19.53 22 GLY E C 1
ATOM 4117 O O . GLY E 1 22 ? -0.609 76.669 65.492 1.00 19.18 22 GLY E O 1
ATOM 4118 N N . ASP E 1 23 ? 0.951 75.881 64.085 1.00 22.10 23 ASP E N 1
ATOM 4119 C CA . ASP E 1 23 ? 1.180 77.151 63.385 1.00 24.43 23 ASP E CA 1
ATOM 4120 C C . ASP E 1 23 ? -0.094 77.579 62.675 1.00 24.14 23 ASP E C 1
ATOM 4121 O O . ASP E 1 23 ? -0.384 78.769 62.573 1.00 23.04 23 ASP E O 1
ATOM 4126 N N . ALA E 1 24 ? -0.857 76.602 62.189 1.00 22.66 24 ALA E N 1
ATOM 4127 C CA . ALA E 1 24 ? -2.088 76.915 61.506 1.00 18.71 24 ALA E CA 1
ATOM 4128 C C . ALA E 1 24 ? -3.162 77.237 62.520 1.00 17.94 24 ALA E C 1
ATOM 4129 O O . ALA E 1 24 ? -3.975 78.131 62.304 1.00 18.88 24 ALA E O 1
ATOM 4131 N N . ILE E 1 25 ? -3.170 76.538 63.645 1.00 16.93 25 ILE E N 1
ATOM 4132 C CA . ILE E 1 25 ? -4.195 76.825 64.658 1.00 17.30 25 ILE E CA 1
ATOM 4133 C C . ILE E 1 25 ? -3.960 78.200 65.275 1.00 18.29 25 ILE E C 1
ATOM 4134 O O . ILE E 1 25 ? -4.902 78.884 65.654 1.00 18.36 25 ILE E O 1
ATOM 4139 N N . TRP E 1 26 ? -2.700 78.612 65.348 1.00 18.99 26 TRP E N 1
ATOM 4140 C CA . TRP E 1 26 ? -2.364 79.899 65.925 1.00 18.86 26 TRP E CA 1
ATOM 4141 C C . TRP E 1 26 ? -2.835 81.008 65.001 1.00 19.37 26 TRP E C 1
ATOM 4142 O O . TRP E 1 26 ? -3.319 82.040 65.461 1.00 19.14 26 TRP E O 1
ATOM 4153 N N . GLU E 1 27 ? -2.689 80.801 63.695 1.00 21.72 27 GLU E N 1
ATOM 4154 C CA . GLU E 1 27 ? -3.129 81.799 62.708 1.00 21.84 27 GLU E CA 1
ATOM 4155 C C . GLU E 1 27 ? -4.623 81.994 62.832 1.00 20.61 27 GLU E C 1
ATOM 4156 O O . GLU E 1 27 ? -5.109 83.097 63.081 1.00 20.18 27 GLU E O 1
ATOM 4162 N N . LEU E 1 28 ? -5.347 80.898 62.658 1.00 18.62 28 LEU E N 1
ATOM 4163 C CA . LEU E 1 28 ? -6.790 80.951 62.712 1.00 19.39 28 LEU E CA 1
ATOM 4164 C C . LEU E 1 28 ? -7.324 81.677 63.937 1.00 18.78 28 LEU E C 1
ATOM 4165 O O . LEU E 1 28 ? -8.223 82.497 63.801 1.00 20.03 28 LEU E O 1
ATOM 4170 N N . GLU E 1 29 ? -6.783 81.402 65.123 1.00 17.52 29 GLU E N 1
ATOM 4171 C CA . GLU E 1 29 ? -7.275 82.068 66.340 1.00 16.88 29 GLU E CA 1
ATOM 4172 C C . GLU E 1 29 ? -6.945 83.557 66.378 1.00 16.63 29 GLU E C 1
ATOM 4173 O O . GLU E 1 29 ? -7.764 84.368 66.816 1.00 16.33 29 GLU E O 1
ATOM 4179 N N . ILE E 1 30 ? -5.745 83.917 65.932 1.00 15.76 30 ILE E N 1
ATOM 4180 C CA . ILE E 1 30 ? -5.358 85.314 65.936 1.00 16.16 30 ILE E CA 1
ATOM 4181 C C . ILE E 1 30 ? -6.229 86.035 64.941 1.00 17.22 30 ILE E C 1
ATOM 4182 O O . ILE E 1 30 ? -6.984 86.922 65.313 1.00 19.13 30 ILE E O 1
ATOM 4187 N N . ARG E 1 31 ? -6.133 85.654 63.672 1.00 18.10 31 ARG E N 1
ATOM 4188 C CA . ARG E 1 31 ? -6.949 86.296 62.652 1.00 17.74 31 ARG E CA 1
ATOM 4189 C C . ARG E 1 31 ? -8.390 86.407 63.109 1.00 18.19 31 ARG E C 1
ATOM 4190 O O . ARG E 1 31 ? -9.027 87.443 62.936 1.00 19.67 31 ARG E O 1
ATOM 4198 N N . LYS E 1 32 ? -8.902 85.349 63.717 1.00 17.21 32 LYS E N 1
ATOM 4199 C CA . LYS E 1 32 ? -10.278 85.379 64.174 1.00 18.95 32 LYS E CA 1
ATOM 4200 C C . LYS E 1 32 ? -10.513 86.527 65.172 1.00 20.70 32 LYS E C 1
ATOM 4201 O O . LYS E 1 32 ? -11.537 87.203 65.116 1.00 22.06 32 LYS E O 1
ATOM 4207 N N . TYR E 1 33 ? -9.569 86.769 66.074 1.00 21.43 33 TYR E N 1
ATOM 4208 C CA . TYR E 1 33 ? -9.748 87.836 67.062 1.00 22.93 33 TYR E CA 1
ATOM 4209 C C . TYR E 1 33 ? -9.627 89.258 66.507 1.00 23.20 33 TYR E C 1
ATOM 4210 O O . TYR E 1 33 ? -10.445 90.138 66.796 1.00 22.64 33 TYR E O 1
ATOM 4219 N N . TYR E 1 34 ? -8.592 89.492 65.723 1.00 23.62 34 TYR E N 1
ATOM 4220 C CA . TYR E 1 34 ? -8.406 90.804 65.149 1.00 25.55 34 TYR E CA 1
ATOM 4221 C C . TYR E 1 34 ? -9.255 91.019 63.910 1.00 26.56 34 TYR E C 1
ATOM 4222 O O . TYR E 1 34 ? -9.110 92.017 63.216 1.00 28.54 34 TYR E O 1
ATOM 4231 N N . LEU E 1 35 ? -10.153 90.093 63.624 1.00 26.57 35 LEU E N 1
ATOM 4232 C CA . LEU E 1 35 ? -10.963 90.264 62.450 1.00 24.60 35 LEU E CA 1
ATOM 4233 C C . LEU E 1 35 ? -12.341 90.768 62.821 1.00 25.24 35 LEU E C 1
ATOM 4234 O O . LEU E 1 35 ? -13.177 90.962 61.952 1.00 27.25 35 LEU E O 1
ATOM 4239 N N . GLN E 1 36 ? -12.582 91.033 64.095 1.00 24.49 36 GLN E N 1
ATOM 4240 C CA . GLN E 1 36 ? -13.916 91.461 64.459 1.00 25.43 36 GLN E CA 1
ATOM 4241 C C . GLN E 1 36 ? -14.076 92.940 64.753 1.00 26.12 36 GLN E C 1
ATOM 4242 O O . GLN E 1 36 ? -15.199 93.431 64.908 1.00 24.56 36 GLN E O 1
ATOM 4248 N N . PHE E 1 37 ? -12.952 93.647 64.788 1.00 25.90 37 PHE E N 1
ATOM 4249 C CA . PHE E 1 37 ? -12.924 95.072 65.077 1.00 26.91 37 PHE E CA 1
ATOM 4250 C C . PHE E 1 37 ? -13.120 95.959 63.854 1.00 28.36 37 PHE E C 1
ATOM 4251 O O . PHE E 1 37 ? -13.329 97.163 63.995 1.00 30.33 37 PHE E O 1
ATOM 4259 N N . GLY E 1 38 ? -13.058 95.370 62.661 1.00 26.33 38 GLY E N 1
ATOM 4260 C CA . GLY E 1 38 ? -13.249 96.140 61.450 1.00 23.74 38 GLY E CA 1
ATOM 4261 C C . GLY E 1 38 ? -12.049 96.981 61.081 1.00 26.14 38 GLY E C 1
ATOM 4262 O O . GLY E 1 38 ? -12.191 98.091 60.551 1.00 26.53 38 GLY E O 1
ATOM 4263 N N . TYR E 1 39 ? -10.855 96.474 61.362 1.00 25.89 39 TYR E N 1
ATOM 4264 C CA . TYR E 1 39 ? -9.648 97.220 61.015 1.00 28.29 39 TYR E CA 1
ATOM 4265 C C . TYR E 1 39 ? -9.458 97.168 59.501 1.00 28.00 39 TYR E C 1
ATOM 4266 O O . TYR E 1 39 ? -9.920 96.243 58.849 1.00 27.93 39 TYR E O 1
ATOM 4275 N N . ASN E 1 40 ? -8.787 98.162 58.938 1.00 28.20 40 ASN E N 1
ATOM 4276 C CA . ASN E 1 40 ? -8.559 98.145 57.507 1.00 27.95 40 ASN E CA 1
ATOM 4277 C C . ASN E 1 40 ? -7.440 97.141 57.264 1.00 29.08 40 ASN E C 1
ATOM 4278 O O . ASN E 1 40 ? -6.744 96.766 58.194 1.00 30.20 40 ASN E O 1
ATOM 4283 N N . ILE E 1 41 ? -7.276 96.712 56.020 1.00 30.44 41 ILE E N 1
ATOM 4284 C CA . ILE E 1 41 ? -6.286 95.715 55.673 1.00 30.53 41 ILE E CA 1
ATOM 4285 C C . ILE E 1 41 ? -4.895 95.951 56.247 1.00 30.67 41 ILE E C 1
ATOM 4286 O O . ILE E 1 41 ? -4.364 95.101 56.955 1.00 30.34 41 ILE E O 1
ATOM 4291 N N . PRO E 1 42 ? -4.286 97.107 55.959 1.00 31.33 42 PRO E N 1
ATOM 4292 C CA . PRO E 1 42 ? -2.939 97.355 56.495 1.00 30.83 42 PRO E CA 1
ATOM 4293 C C . PRO E 1 42 ? -2.834 97.241 58.017 1.00 31.49 42 PRO E C 1
ATOM 4294 O O . PRO E 1 42 ? -1.883 96.662 58.524 1.00 35.58 42 PRO E O 1
ATOM 4298 N N . THR E 1 43 ? -3.818 97.764 58.741 1.00 30.07 43 THR E N 1
ATOM 4299 C CA . THR E 1 43 ? -3.813 97.721 60.199 1.00 27.68 43 THR E CA 1
ATOM 4300 C C . THR E 1 43 ? -3.960 96.290 60.704 1.00 26.63 43 THR E C 1
ATOM 4301 O O . THR E 1 43 ? -3.228 95.855 61.600 1.00 26.51 43 THR E O 1
ATOM 4305 N N . LEU E 1 44 ? -4.933 95.586 60.128 1.00 24.76 44 LEU E N 1
ATOM 4306 C CA . LEU E 1 44 ? -5.249 94.192 60.457 1.00 23.28 44 LEU E CA 1
ATOM 4307 C C . LEU E 1 44 ? -4.018 93.321 60.328 1.00 24.68 44 LEU E C 1
ATOM 4308 O O . LEU E 1 44 ? -3.800 92.416 61.130 1.00 25.73 44 LEU E O 1
ATOM 4313 N N . ASN E 1 45 ? -3.224 93.597 59.301 1.00 25.18 45 ASN E N 1
ATOM 4314 C CA . ASN E 1 45 ? -2.021 92.835 59.063 1.00 26.67 45 ASN E CA 1
ATOM 4315 C C . ASN E 1 45 ? -1.020 93.077 60.164 1.00 26.80 45 ASN E C 1
ATOM 4316 O O . ASN E 1 45 ? -0.436 92.135 60.698 1.00 27.41 45 ASN E O 1
ATOM 4321 N N . LYS E 1 46 ? -0.832 94.347 60.507 1.00 26.31 46 LYS E N 1
ATOM 4322 C CA . LYS E 1 46 ? 0.116 94.721 61.543 1.00 24.83 46 LYS E CA 1
ATOM 4323 C C . LYS E 1 46 ? -0.194 93.972 62.839 1.00 24.52 46 LYS E C 1
ATOM 4324 O O . LYS E 1 46 ? 0.700 93.367 63.432 1.00 24.03 46 LYS E O 1
ATOM 4330 N N . TYR E 1 47 ? -1.457 93.996 63.264 1.00 22.75 47 TYR E N 1
ATOM 4331 C CA . TYR E 1 47 ? -1.865 93.316 64.491 1.00 23.28 47 TYR E CA 1
ATOM 4332 C C . TYR E 1 47 ? -1.640 91.809 64.439 1.00 23.26 47 TYR E C 1
ATOM 4333 O O . TYR E 1 47 ? -1.100 91.226 65.377 1.00 25.37 47 TYR E O 1
ATOM 4342 N N . VAL E 1 48 ? -2.058 91.176 63.347 1.00 21.92 48 VAL E N 1
ATOM 4343 C CA . VAL E 1 48 ? -1.888 89.739 63.202 1.00 18.23 48 VAL E CA 1
ATOM 4344 C C . VAL E 1 48 ? -0.397 89.412 63.156 1.00 18.49 48 VAL E C 1
ATOM 4345 O O . VAL E 1 48 ? 0.072 88.485 63.818 1.00 15.45 48 VAL E O 1
ATOM 4349 N N . LYS E 1 49 ? 0.352 90.191 62.389 1.00 19.11 49 LYS E N 1
ATOM 4350 C CA . LYS E 1 49 ? 1.783 89.959 62.272 1.00 22.27 49 LYS E CA 1
ATOM 4351 C C . LYS E 1 49 ? 2.473 90.051 63.640 1.00 23.61 49 LYS E C 1
ATOM 4352 O O . LYS E 1 49 ? 3.296 89.211 63.987 1.00 24.91 49 LYS E O 1
ATOM 4358 N N . ALA E 1 50 ? 2.117 91.045 64.437 1.00 23.44 50 ALA E N 1
ATOM 4359 C CA . ALA E 1 50 ? 2.766 91.200 65.727 1.00 25.47 50 ALA E CA 1
ATOM 4360 C C . ALA E 1 50 ? 2.579 90.036 66.689 1.00 27.23 50 ALA E C 1
ATOM 4361 O O . ALA E 1 50 ? 3.453 89.779 67.509 1.00 30.91 50 ALA E O 1
ATOM 4363 N N . LYS E 1 51 ? 1.447 89.344 66.616 1.00 27.08 51 LYS E N 1
ATOM 4364 C CA . LYS E 1 51 ? 1.190 88.232 67.532 1.00 26.80 51 LYS E CA 1
ATOM 4365 C C . LYS E 1 51 ? 1.459 86.864 66.902 1.00 27.41 51 LYS E C 1
ATOM 4366 O O . LYS E 1 51 ? 1.258 85.825 67.533 1.00 29.12 51 LYS E O 1
ATOM 4372 N N . VAL E 1 52 ? 1.927 86.864 65.664 1.00 26.81 52 VAL E N 1
ATOM 4373 C CA . VAL E 1 52 ? 2.193 85.628 64.947 1.00 25.00 52 VAL E CA 1
ATOM 4374 C C . VAL E 1 52 ? 3.695 85.378 64.777 1.00 24.72 52 VAL E C 1
ATOM 4375 O O . VAL E 1 52 ? 4.121 84.241 64.647 1.00 26.05 52 VAL E O 1
ATOM 4379 N N . ASN E 1 53 ? 4.497 86.435 64.797 1.00 24.72 53 ASN E N 1
ATOM 4380 C CA . ASN E 1 53 ? 5.944 86.296 64.635 1.00 24.05 53 ASN E CA 1
ATOM 4381 C C . ASN E 1 53 ? 6.584 85.416 65.705 1.00 24.45 53 ASN E C 1
ATOM 4382 O O . ASN E 1 53 ? 6.082 85.290 66.833 1.00 23.13 53 ASN E O 1
ATOM 4387 N N . ALA E 1 54 ? 7.709 84.812 65.343 1.00 26.08 54 ALA E N 1
ATOM 4388 C CA . ALA E 1 54 ? 8.420 83.932 66.257 1.00 28.69 54 ALA E CA 1
ATOM 4389 C C . ALA E 1 54 ? 8.790 84.613 67.578 1.00 30.28 54 ALA E C 1
ATOM 4390 O O . ALA E 1 54 ? 8.605 84.021 68.647 1.00 30.97 54 ALA E O 1
ATOM 4392 N N . LYS E 1 55 ? 9.307 85.842 67.521 1.00 30.56 55 LYS E N 1
ATOM 4393 C CA . LYS E 1 55 ? 9.664 86.526 68.759 1.00 32.30 55 LYS E CA 1
ATOM 4394 C C . LYS E 1 55 ? 8.497 86.483 69.745 1.00 33.27 55 LYS E C 1
ATOM 4395 O O . LYS E 1 55 ? 8.627 85.960 70.856 1.00 35.36 55 LYS E O 1
ATOM 4401 N N . TYR E 1 56 ? 7.343 86.994 69.340 1.00 33.27 56 TYR E N 1
ATOM 4402 C CA . TYR E 1 56 ? 6.199 86.992 70.243 1.00 31.49 56 TYR E CA 1
ATOM 4403 C C . TYR E 1 56 ? 5.826 85.613 70.785 1.00 32.13 56 TYR E C 1
ATOM 4404 O O . TYR E 1 56 ? 5.595 85.466 71.992 1.00 32.57 56 TYR E O 1
ATOM 4413 N N . GLN E 1 57 ? 5.755 84.605 69.913 1.00 31.32 57 GLN E N 1
ATOM 4414 C CA . GLN E 1 57 ? 5.385 83.259 70.370 1.00 31.52 57 GLN E CA 1
ATOM 4415 C C . GLN E 1 57 ? 6.342 82.872 71.500 1.00 32.22 57 GLN E C 1
ATOM 4416 O O . GLN E 1 57 ? 5.944 82.259 72.496 1.00 30.06 57 GLN E O 1
ATOM 4422 N N . SER E 1 58 ? 7.602 83.271 71.331 1.00 33.86 58 SER E N 1
ATOM 4423 C CA . SER E 1 58 ? 8.655 83.014 72.306 1.00 35.14 58 SER E CA 1
ATOM 4424 C C . SER E 1 58 ? 8.248 83.581 73.659 1.00 35.66 58 SER E C 1
ATOM 4425 O O . SER E 1 58 ? 8.304 82.894 74.682 1.00 33.78 58 SER E O 1
ATOM 4428 N N . LEU E 1 59 ? 7.819 84.837 73.651 1.00 37.42 59 LEU E N 1
ATOM 4429 C CA . LEU E 1 59 ? 7.376 85.494 74.864 1.00 39.15 59 LEU E CA 1
ATOM 4430 C C . LEU E 1 59 ? 6.259 84.668 75.496 1.00 38.83 59 LEU E C 1
ATOM 4431 O O . LEU E 1 59 ? 6.320 84.340 76.679 1.00 39.52 59 LEU E O 1
ATOM 4436 N N . ILE E 1 60 ? 5.242 84.317 74.712 1.00 38.97 60 ILE E N 1
ATOM 4437 C CA . ILE E 1 60 ? 4.128 83.525 75.248 1.00 39.18 60 ILE E CA 1
ATOM 4438 C C . ILE E 1 60 ? 4.600 82.180 75.802 1.00 40.08 60 ILE E C 1
ATOM 4439 O O . ILE E 1 60 ? 4.119 81.715 76.843 1.00 39.05 60 ILE E O 1
ATOM 4444 N N . TYR E 1 61 ? 5.551 81.565 75.106 1.00 40.46 61 TYR E N 1
ATOM 4445 C CA . TYR E 1 61 ? 6.093 80.289 75.540 1.00 41.67 61 TYR E CA 1
ATOM 4446 C C . TYR E 1 61 ? 6.708 80.442 76.929 1.00 40.76 61 TYR E C 1
ATOM 4447 O O . TYR E 1 61 ? 6.269 79.804 77.884 1.00 41.63 61 TYR E O 1
ATOM 4456 N N . LYS E 1 62 ? 7.709 81.305 77.039 1.00 40.51 62 LYS E N 1
ATOM 4457 C CA . LYS E 1 62 ? 8.371 81.533 78.312 1.00 40.59 62 LYS E CA 1
ATOM 4458 C C . LYS E 1 62 ? 7.425 81.972 79.416 1.00 41.13 62 LYS E C 1
ATOM 4459 O O . LYS E 1 62 ? 7.814 82.010 80.574 1.00 43.10 62 LYS E O 1
ATOM 4465 N N . LYS E 1 63 ? 6.180 82.287 79.079 1.00 42.71 63 LYS E N 1
ATOM 4466 C CA . LYS E 1 63 ? 5.239 82.724 80.104 1.00 43.68 63 LYS E CA 1
ATOM 4467 C C . LYS E 1 63 ? 4.273 81.648 80.570 1.00 44.24 63 LYS E C 1
ATOM 4468 O O . LYS E 1 63 ? 3.671 81.773 81.630 1.00 45.39 63 LYS E O 1
ATOM 4474 N N . ILE E 1 64 ? 4.123 80.581 79.800 1.00 44.97 64 ILE E N 1
ATOM 4475 C CA . ILE E 1 64 ? 3.179 79.543 80.201 1.00 46.77 64 ILE E CA 1
ATOM 4476 C C . ILE E 1 64 ? 3.817 78.179 80.353 1.00 46.68 64 ILE E C 1
ATOM 4477 O O . ILE E 1 64 ? 3.229 77.267 80.939 1.00 45.80 64 ILE E O 1
ATOM 4482 N N . ILE E 1 65 ? 5.023 78.043 79.823 1.00 46.50 65 ILE E N 1
ATOM 4483 C CA . ILE E 1 65 ? 5.704 76.769 79.865 1.00 48.06 65 ILE E CA 1
ATOM 4484 C C . ILE E 1 65 ? 5.812 76.158 81.253 1.00 49.53 65 ILE E C 1
ATOM 4485 O O . ILE E 1 65 ? 5.647 74.948 81.413 1.00 50.59 65 ILE E O 1
ATOM 4490 N N . ASN E 1 66 ? 6.066 76.980 82.263 1.00 50.37 66 ASN E N 1
ATOM 4491 C CA . ASN E 1 66 ? 6.196 76.453 83.614 1.00 50.41 66 ASN E CA 1
ATOM 4492 C C . ASN E 1 66 ? 4.873 76.059 84.236 1.00 50.88 66 ASN E C 1
ATOM 4493 O O . ASN E 1 66 ? 4.783 75.038 84.912 1.00 50.63 66 ASN E O 1
ATOM 4498 N N . ASP E 1 67 ? 3.838 76.856 84.007 1.00 52.83 67 ASP E N 1
ATOM 4499 C CA . ASP E 1 67 ? 2.535 76.536 84.577 1.00 54.49 67 ASP E CA 1
ATOM 4500 C C . ASP E 1 67 ? 1.709 75.609 83.692 1.00 54.34 67 ASP E C 1
ATOM 4501 O O . ASP E 1 67 ? 0.483 75.589 83.783 1.00 55.52 67 ASP E O 1
ATOM 4506 N N . LEU E 1 68 ? 2.379 74.838 82.842 1.00 53.69 68 LEU E N 1
ATOM 4507 C CA . LEU E 1 68 ? 1.689 73.908 81.951 1.00 52.79 68 LEU E CA 1
ATOM 4508 C C . LEU E 1 68 ? 1.930 72.476 82.392 1.00 51.95 68 LEU E C 1
ATOM 4509 O O . LEU E 1 68 ? 3.038 72.129 82.806 1.00 52.56 68 LEU E O 1
ATOM 4514 N N . ASP E 1 69 ? 0.899 71.643 82.296 1.00 49.53 69 ASP E N 1
ATOM 4515 C CA . ASP E 1 69 ? 1.032 70.240 82.672 1.00 47.94 69 ASP E CA 1
ATOM 4516 C C . ASP E 1 69 ? 2.333 69.633 82.152 1.00 47.00 69 ASP E C 1
ATOM 4517 O O . ASP E 1 69 ? 2.808 69.977 81.068 1.00 47.04 69 ASP E O 1
ATOM 4522 N N . GLU E 1 70 ? 2.899 68.729 82.946 1.00 45.07 70 GLU E N 1
ATOM 4523 C CA . GLU E 1 70 ? 4.146 68.046 82.617 1.00 42.78 70 GLU E CA 1
ATOM 4524 C C . GLU E 1 70 ? 4.078 67.424 81.227 1.00 40.99 70 GLU E C 1
ATOM 4525 O O . GLU E 1 70 ? 5.083 67.327 80.519 1.00 38.81 70 GLU E O 1
ATOM 4531 N N . GLU E 1 71 ? 2.876 67.008 80.849 1.00 40.79 71 GLU E N 1
ATOM 4532 C CA . GLU E 1 71 ? 2.634 66.393 79.553 1.00 40.83 71 GLU E CA 1
ATOM 4533 C C . GLU E 1 71 ? 3.087 67.288 78.397 1.00 39.33 71 GLU E C 1
ATOM 4534 O O . GLU E 1 71 ? 3.800 66.843 77.493 1.00 38.45 71 GLU E O 1
ATOM 4540 N N . PHE E 1 72 ? 2.683 68.551 78.428 1.00 37.43 72 PHE E N 1
ATOM 4541 C CA . PHE E 1 72 ? 3.064 69.459 77.364 1.00 36.19 72 PHE E CA 1
ATOM 4542 C C . PHE E 1 72 ? 4.493 69.983 77.490 1.00 35.82 72 PHE E C 1
ATOM 4543 O O . PHE E 1 72 ? 5.086 70.411 76.498 1.00 36.51 72 PHE E O 1
ATOM 4551 N N . LYS E 1 73 ? 5.063 69.937 78.690 1.00 34.54 73 LYS E N 1
ATOM 4552 C CA . LYS E 1 73 ? 6.440 70.399 78.852 1.00 34.53 73 LYS E CA 1
ATOM 4553 C C . LYS E 1 73 ? 7.374 69.485 78.048 1.00 33.39 73 LYS E C 1
ATOM 4554 O O . LYS E 1 73 ? 8.360 69.933 77.466 1.00 32.06 73 LYS E O 1
ATOM 4560 N N . VAL E 1 74 ? 7.049 68.200 78.006 1.00 33.12 74 VAL E N 1
ATOM 4561 C CA . VAL E 1 74 ? 7.856 67.240 77.261 1.00 33.41 74 VAL E CA 1
ATOM 4562 C C . VAL E 1 74 ? 7.802 67.532 75.763 1.00 33.40 74 VAL E C 1
ATOM 4563 O O . VAL E 1 74 ? 8.830 67.511 75.075 1.00 33.57 74 VAL E O 1
ATOM 4567 N N . ILE E 1 75 ? 6.587 67.774 75.264 1.00 31.65 75 ILE E N 1
ATOM 4568 C CA . ILE E 1 75 ? 6.358 68.074 73.849 1.00 28.80 75 ILE E CA 1
ATOM 4569 C C . ILE E 1 75 ? 7.147 69.307 73.435 1.00 29.75 75 ILE E C 1
ATOM 4570 O O . ILE E 1 75 ? 7.882 69.284 72.440 1.00 29.18 75 ILE E O 1
ATOM 4575 N N . GLY E 1 76 ? 6.993 70.376 74.209 1.00 30.40 76 GLY E N 1
ATOM 4576 C CA . GLY E 1 76 ? 7.710 71.592 73.914 1.00 33.09 76 GLY E CA 1
ATOM 4577 C C . GLY E 1 76 ? 9.194 71.349 74.081 1.00 35.99 76 GLY E C 1
ATOM 4578 O O . GLY E 1 76 ? 10.006 71.814 73.275 1.00 36.25 76 GLY E O 1
ATOM 4579 N N . LYS E 1 77 ? 9.548 70.598 75.122 1.00 38.33 77 LYS E N 1
ATOM 4580 C CA . LYS E 1 77 ? 10.949 70.299 75.412 1.00 41.01 77 LYS E CA 1
ATOM 4581 C C . LYS E 1 77 ? 11.673 69.665 74.222 1.00 41.51 77 LYS E C 1
ATOM 4582 O O . LYS E 1 77 ? 12.741 70.143 73.836 1.00 42.10 77 LYS E O 1
ATOM 4588 N N . ARG E 1 78 ? 11.106 68.603 73.639 1.00 41.87 78 ARG E N 1
ATOM 4589 C CA . ARG E 1 78 ? 11.730 67.954 72.476 1.00 42.09 78 ARG E CA 1
ATOM 4590 C C . ARG E 1 78 ? 11.519 68.763 71.192 1.00 42.77 78 ARG E C 1
ATOM 4591 O O . ARG E 1 78 ? 12.339 68.710 70.270 1.00 43.04 78 ARG E O 1
ATOM 4599 N N . ALA E 1 79 ? 10.426 69.524 71.152 1.00 43.12 79 ALA E N 1
ATOM 4600 C CA . ALA E 1 79 ? 10.108 70.366 70.009 1.00 43.68 79 ALA E CA 1
ATOM 4601 C C . ALA E 1 79 ? 11.219 71.398 69.792 1.00 44.49 79 ALA E C 1
ATOM 4602 O O . ALA E 1 79 ? 11.545 71.735 68.657 1.00 44.84 79 ALA E O 1
ATOM 4604 N N . LYS E 1 80 ? 11.801 71.898 70.878 1.00 44.78 80 LYS E N 1
ATOM 4605 C CA . LYS E 1 80 ? 12.878 72.882 70.780 1.00 45.18 80 LYS E CA 1
ATOM 4606 C C . LYS E 1 80 ? 14.119 72.257 70.160 1.00 45.65 80 LYS E C 1
ATOM 4607 O O . LYS E 1 80 ? 14.810 72.879 69.352 1.00 43.20 80 LYS E O 1
ATOM 4613 N N . ASN E 1 81 ? 14.384 71.013 70.538 1.00 47.93 81 ASN E N 1
ATOM 4614 C CA . ASN E 1 81 ? 15.541 70.286 70.043 1.00 50.20 81 ASN E CA 1
ATOM 4615 C C . ASN E 1 81 ? 15.346 69.667 68.662 1.00 50.48 81 ASN E C 1
ATOM 4616 O O . ASN E 1 81 ? 16.235 68.976 68.158 1.00 50.47 81 ASN E O 1
ATOM 4621 N N . SER E 1 82 ? 14.194 69.919 68.047 1.00 50.63 82 SER E N 1
ATOM 4622 C CA . SER E 1 82 ? 13.922 69.374 66.720 1.00 50.52 82 SER E CA 1
ATOM 4623 C C . SER E 1 82 ? 14.839 70.029 65.687 1.00 50.51 82 SER E C 1
ATOM 4624 O O . SER E 1 82 ? 15.398 71.106 65.917 1.00 49.49 82 SER E O 1
ATOM 4627 N N . ASN E 1 83 ? 14.986 69.373 64.543 1.00 51.09 83 ASN E N 1
ATOM 4628 C CA . ASN E 1 83 ? 15.839 69.880 63.477 1.00 51.89 83 ASN E CA 1
ATOM 4629 C C . ASN E 1 83 ? 15.289 71.138 62.824 1.00 51.58 83 ASN E C 1
ATOM 4630 O O . ASN E 1 83 ? 15.022 72.133 63.503 1.00 51.56 83 ASN E O 1
ATOM 4635 N N . LYS E 1 85 ? 15.846 73.504 61.471 1.00 84.76 85 LYS E N 1
ATOM 4636 C CA . LYS E 1 85 ? 16.254 73.149 60.115 1.00 84.71 85 LYS E CA 1
ATOM 4637 C C . LYS E 1 85 ? 16.999 74.321 59.496 1.00 85.30 85 LYS E C 1
ATOM 4638 O O . LYS E 1 85 ? 18.076 74.155 58.925 1.00 85.38 85 LYS E O 1
ATOM 4644 N N . THR E 1 86 ? 16.409 75.505 59.612 1.00 85.91 86 THR E N 1
ATOM 4645 C CA . THR E 1 86 ? 17.002 76.719 59.072 1.00 87.43 86 THR E CA 1
ATOM 4646 C C . THR E 1 86 ? 17.062 77.771 60.174 1.00 88.56 86 THR E C 1
ATOM 4647 O O . THR E 1 86 ? 16.144 77.867 60.986 1.00 89.21 86 THR E O 1
ATOM 4651 N N . PHE E 1 87 ? 18.141 78.552 60.204 1.00 89.74 87 PHE E N 1
ATOM 4652 C CA . PHE E 1 87 ? 18.306 79.600 61.214 1.00 90.34 87 PHE E CA 1
ATOM 4653 C C . PHE E 1 87 ? 17.176 80.632 61.161 1.00 90.41 87 PHE E C 1
ATOM 4654 O O . PHE E 1 87 ? 16.464 80.742 60.156 1.00 91.21 87 PHE E O 1
ATOM 4662 N N . PRO E 1 88 ? 17.003 81.408 62.247 1.00 89.69 88 PRO E N 1
ATOM 4663 C CA . PRO E 1 88 ? 15.955 82.432 62.325 1.00 88.60 88 PRO E CA 1
ATOM 4664 C C . PRO E 1 88 ? 16.118 83.551 61.302 1.00 87.39 88 PRO E C 1
ATOM 4665 O O . PRO E 1 88 ? 17.137 83.635 60.611 1.00 86.94 88 PRO E O 1
ATOM 4669 N N . ARG E 1 89 ? 15.104 84.407 61.207 1.00 86.03 89 ARG E N 1
ATOM 4670 C CA . ARG E 1 89 ? 15.139 85.527 60.274 1.00 83.86 89 ARG E CA 1
ATOM 4671 C C . ARG E 1 89 ? 15.096 86.857 61.032 1.00 81.75 89 ARG E C 1
ATOM 4672 O O . ARG E 1 89 ? 15.968 87.709 60.850 1.00 81.30 89 ARG E O 1
ATOM 4680 N N . SER E 1 90 ? 14.089 87.024 61.887 1.00 79.78 90 SER E N 1
ATOM 4681 C CA . SER E 1 90 ? 13.933 88.247 62.683 1.00 78.28 90 SER E CA 1
ATOM 4682 C C . SER E 1 90 ? 13.989 87.937 64.184 1.00 75.57 90 SER E C 1
ATOM 4683 O O . SER E 1 90 ? 13.585 88.751 65.023 1.00 74.32 90 SER E O 1
ATOM 4686 N N . CYS E 1 91 ? 14.503 86.756 64.510 1.00 72.53 91 CYS E N 1
ATOM 4687 C CA . CYS E 1 91 ? 14.593 86.308 65.892 1.00 69.64 91 CYS E CA 1
ATOM 4688 C C . CYS E 1 91 ? 15.915 85.608 66.171 1.00 68.29 91 CYS E C 1
ATOM 4689 O O . CYS E 1 91 ? 16.764 85.480 65.291 1.00 66.66 91 CYS E O 1
ATOM 4692 N N . THR E 1 92 ? 16.065 85.139 67.405 1.00 67.33 92 THR E N 1
ATOM 4693 C CA . THR E 1 92 ? 17.266 84.442 67.823 1.00 67.01 92 THR E CA 1
ATOM 4694 C C . THR E 1 92 ? 17.124 82.957 67.519 1.00 67.36 92 THR E C 1
ATOM 4695 O O . THR E 1 92 ? 16.059 82.493 67.107 1.00 68.00 92 THR E O 1
ATOM 4699 N N . VAL E 1 93 ? 18.205 82.215 67.734 1.00 66.55 93 VAL E N 1
ATOM 4700 C CA . VAL E 1 93 ? 18.211 80.778 67.504 1.00 65.10 93 VAL E CA 1
ATOM 4701 C C . VAL E 1 93 ? 17.391 80.090 68.587 1.00 64.16 93 VAL E C 1
ATOM 4702 O O . VAL E 1 93 ? 17.014 78.925 68.459 1.00 64.02 93 VAL E O 1
ATOM 4714 N N . GLU E 1 95 ? 14.666 81.949 70.131 1.00 57.61 95 GLU E N 1
ATOM 4715 C CA . GLU E 1 95 ? 13.312 82.451 69.940 1.00 55.04 95 GLU E CA 1
ATOM 4716 C C . GLU E 1 95 ? 12.573 81.560 68.955 1.00 53.73 95 GLU E C 1
ATOM 4717 O O . GLU E 1 95 ? 11.397 81.252 69.142 1.00 53.50 95 GLU E O 1
ATOM 4723 N N . TYR E 1 96 ? 13.272 81.140 67.909 1.00 51.72 96 TYR E N 1
ATOM 4724 C CA . TYR E 1 96 ? 12.670 80.279 66.909 1.00 50.27 96 TYR E CA 1
ATOM 4725 C C . TYR E 1 96 ? 12.423 78.886 67.497 1.00 48.88 96 TYR E C 1
ATOM 4726 O O . TYR E 1 96 ? 11.490 78.188 67.089 1.00 48.66 96 TYR E O 1
ATOM 4735 N N . LYS E 1 97 ? 13.248 78.490 68.464 1.00 46.19 97 LYS E N 1
ATOM 4736 C CA . LYS E 1 97 ? 13.092 77.190 69.110 1.00 43.45 97 LYS E CA 1
ATOM 4737 C C . LYS E 1 97 ? 11.890 77.183 70.046 1.00 40.70 97 LYS E C 1
ATOM 4738 O O . LYS E 1 97 ? 11.168 76.189 70.126 1.00 37.75 97 LYS E O 1
ATOM 4744 N N . GLU E 1 98 ? 11.674 78.284 70.763 1.00 39.21 98 GLU E N 1
ATOM 4745 C CA . GLU E 1 98 ? 10.542 78.348 71.685 1.00 38.28 98 GLU E CA 1
ATOM 4746 C C . GLU E 1 98 ? 9.230 78.523 70.914 1.00 35.40 98 GLU E C 1
ATOM 4747 O O . GLU E 1 98 ? 8.185 78.041 71.344 1.00 33.30 98 GLU E O 1
ATOM 4753 N N . ALA E 1 99 ? 9.298 79.194 69.763 1.00 34.17 99 ALA E N 1
ATOM 4754 C CA . ALA E 1 99 ? 8.115 79.405 68.930 1.00 32.48 99 ALA E CA 1
ATOM 4755 C C . ALA E 1 99 ? 7.622 78.046 68.419 1.00 31.13 99 ALA E C 1
ATOM 4756 O O . ALA E 1 99 ? 6.454 77.681 68.593 1.00 30.03 99 ALA E O 1
ATOM 4758 N N . THR E 1 100 ? 8.513 77.283 67.802 1.00 29.40 100 THR E N 1
ATOM 4759 C CA . THR E 1 100 ? 8.118 75.976 67.317 1.00 29.28 100 THR E CA 1
ATOM 4760 C C . THR E 1 100 ? 7.591 75.131 68.471 1.00 27.44 100 THR E C 1
ATOM 4761 O O . THR E 1 100 ? 6.761 74.237 68.265 1.00 26.70 100 THR E O 1
ATOM 4765 N N . ALA E 1 101 ? 8.065 75.412 69.684 1.00 24.91 101 ALA E N 1
ATOM 4766 C CA . ALA E 1 101 ? 7.611 74.667 70.863 1.00 23.73 101 ALA E CA 1
ATOM 4767 C C . ALA E 1 101 ? 6.188 75.065 71.241 1.00 22.63 101 ALA E C 1
ATOM 4768 O O . ALA E 1 101 ? 5.357 74.209 71.564 1.00 21.36 101 ALA E O 1
ATOM 4770 N N . LEU E 1 102 ? 5.898 76.364 71.210 1.00 22.41 102 LEU E N 1
ATOM 4771 C CA . LEU E 1 102 ? 4.549 76.828 71.539 1.00 22.59 102 LEU E CA 1
ATOM 4772 C C . LEU E 1 102 ? 3.588 76.267 70.474 1.00 21.79 102 LEU E C 1
ATOM 4773 O O . LEU E 1 102 ? 2.508 75.772 70.806 1.00 21.27 102 LEU E O 1
ATOM 4778 N N . GLU E 1 103 ? 3.996 76.325 69.204 1.00 20.75 103 GLU E N 1
ATOM 4779 C CA . GLU E 1 103 ? 3.184 75.789 68.103 1.00 20.05 103 GLU E CA 1
ATOM 4780 C C . GLU E 1 103 ? 2.947 74.292 68.336 1.00 19.87 103 GLU E C 1
ATOM 4781 O O . GLU E 1 103 ? 1.799 73.842 68.416 1.00 19.26 103 GLU E O 1
ATOM 4787 N N . ALA E 1 104 ? 4.043 73.544 68.483 1.00 20.76 104 ALA E N 1
ATOM 4788 C CA . ALA E 1 104 ? 4.007 72.109 68.755 1.00 20.02 104 ALA E CA 1
ATOM 4789 C C . ALA E 1 104 ? 3.091 71.763 69.942 1.00 20.78 104 ALA E C 1
ATOM 4790 O O . ALA E 1 104 ? 2.480 70.692 69.953 1.00 23.68 104 ALA E O 1
ATOM 4792 N N . ILE E 1 105 ? 2.989 72.649 70.935 1.00 19.31 105 ILE E N 1
ATOM 4793 C CA . ILE E 1 105 ? 2.117 72.379 72.075 1.00 19.68 105 ILE E CA 1
ATOM 4794 C C . ILE E 1 105 ? 0.654 72.645 71.718 1.00 19.39 105 ILE E C 1
ATOM 4795 O O . ILE E 1 105 ? -0.246 71.940 72.186 1.00 17.27 105 ILE E O 1
ATOM 4800 N N . ILE E 1 106 ? 0.425 73.691 70.919 1.00 21.44 106 ILE E N 1
ATOM 4801 C CA . ILE E 1 106 ? -0.920 74.057 70.450 1.00 20.50 106 ILE E CA 1
ATOM 4802 C C . ILE E 1 106 ? -1.334 72.877 69.578 1.00 21.58 106 ILE E C 1
ATOM 4803 O O . ILE E 1 106 ? -2.414 72.304 69.747 1.00 23.45 106 ILE E O 1
ATOM 4808 N N . GLY E 1 107 ? -0.446 72.489 68.672 1.00 19.99 107 GLY E N 1
ATOM 4809 C CA . GLY E 1 107 ? -0.746 71.371 67.806 1.00 22.02 107 GLY E CA 1
ATOM 4810 C C . GLY E 1 107 ? -1.165 70.162 68.614 1.00 23.67 107 GLY E C 1
ATOM 4811 O O . GLY E 1 107 ? -2.224 69.574 68.367 1.00 24.06 107 GLY E O 1
ATOM 4812 N N . ALA E 1 108 ? -0.341 69.797 69.594 1.00 24.47 108 ALA E N 1
ATOM 4813 C CA . ALA E 1 108 ? -0.618 68.637 70.436 1.00 25.71 108 ALA E CA 1
ATOM 4814 C C . ALA E 1 108 ? -1.951 68.745 71.147 1.00 25.61 108 ALA E C 1
ATOM 4815 O O . ALA E 1 108 ? -2.709 67.781 71.184 1.00 24.71 108 ALA E O 1
ATOM 4825 N N . TYR E 1 110 ? -4.475 70.318 70.220 1.00 31.77 110 TYR E N 1
ATOM 4826 C CA . TYR E 1 110 ? -5.541 70.223 69.230 1.00 33.00 110 TYR E CA 1
ATOM 4827 C C . TYR E 1 110 ? -5.860 68.759 68.963 1.00 34.05 110 TYR E C 1
ATOM 4828 O O . TYR E 1 110 ? -7.016 68.343 69.051 1.00 34.12 110 TYR E O 1
ATOM 4837 N N . LEU E 1 111 ? -4.822 67.988 68.639 1.00 35.14 111 LEU E N 1
ATOM 4838 C CA . LEU E 1 111 ? -4.961 66.569 68.338 1.00 36.21 111 LEU E CA 1
ATOM 4839 C C . LEU E 1 111 ? -5.475 65.787 69.536 1.00 39.58 111 LEU E C 1
ATOM 4840 O O . LEU E 1 111 ? -5.941 64.655 69.406 1.00 40.98 111 LEU E O 1
ATOM 4845 N N . LEU E 1 112 ? -5.385 66.392 70.710 1.00 43.02 112 LEU E N 1
ATOM 4846 C CA . LEU E 1 112 ? -5.868 65.749 71.917 1.00 46.52 112 LEU E CA 1
ATOM 4847 C C . LEU E 1 112 ? -7.205 66.365 72.299 1.00 48.88 112 LEU E C 1
ATOM 4848 O O . LEU E 1 112 ? -7.630 66.281 73.452 1.00 49.98 112 LEU E O 1
ATOM 4853 N N . LYS E 1 113 ? -7.858 66.995 71.329 1.00 50.84 113 LYS E N 1
ATOM 4854 C CA . LYS E 1 113 ? -9.152 67.621 71.561 1.00 52.80 113 LYS E CA 1
ATOM 4855 C C . LYS E 1 113 ? -9.185 68.397 72.876 1.00 53.13 113 LYS E C 1
ATOM 4856 O O . LYS E 1 113 ? -10.169 68.355 73.612 1.00 53.01 113 LYS E O 1
ATOM 4862 N N . LYS E 1 114 ? -8.095 69.097 73.166 1.00 53.69 114 LYS E N 1
ATOM 4863 C CA . LYS E 1 114 ? -7.991 69.902 74.375 1.00 54.05 114 LYS E CA 1
ATOM 4864 C C . LYS E 1 114 ? -8.299 71.345 73.975 1.00 54.43 114 LYS E C 1
ATOM 4865 O O . LYS E 1 114 ? -7.580 72.278 74.340 1.00 53.67 114 LYS E O 1
ATOM 4871 N N . GLU E 1 115 ? -9.369 71.508 73.203 1.00 54.89 115 GLU E N 1
ATOM 4872 C CA . GLU E 1 115 ? -9.788 72.813 72.718 1.00 54.55 115 GLU E CA 1
ATOM 4873 C C . GLU E 1 115 ? -10.311 73.615 73.886 1.00 54.53 115 GLU E C 1
ATOM 4874 O O . GLU E 1 115 ? -11.502 73.918 73.960 1.00 55.78 115 GLU E O 1
ATOM 4880 N N . GLU E 1 116 ? -9.427 73.945 74.814 1.00 53.34 116 GLU E N 1
ATOM 4881 C CA . GLU E 1 116 ? -9.829 74.717 75.975 1.00 52.03 116 GLU E CA 1
ATOM 4882 C C . GLU E 1 116 ? -8.585 75.325 76.557 1.00 49.94 116 GLU E C 1
ATOM 4883 O O . GLU E 1 116 ? -8.586 76.466 77.017 1.00 50.00 116 GLU E O 1
ATOM 4889 N N . GLU E 1 117 ? -7.516 74.543 76.537 1.00 46.96 117 GLU E N 1
ATOM 4890 C CA . GLU E 1 117 ? -6.244 75.011 77.037 1.00 43.90 117 GLU E CA 1
ATOM 4891 C C . GLU E 1 117 ? -5.735 76.007 76.003 1.00 41.17 117 GLU E C 1
ATOM 4892 O O . GLU E 1 117 ? -5.048 76.970 76.340 1.00 41.12 117 GLU E O 1
ATOM 4898 N N . ILE E 1 118 ? -6.080 75.774 74.737 1.00 37.34 118 ILE E N 1
ATOM 4899 C CA . ILE E 1 118 ? -5.670 76.675 73.662 1.00 32.68 118 ILE E CA 1
ATOM 4900 C C . ILE E 1 118 ? -6.343 78.023 73.914 1.00 30.91 118 ILE E C 1
ATOM 4901 O O . ILE E 1 118 ? -5.740 79.071 73.749 1.00 28.45 118 ILE E O 1
ATOM 4906 N N . LYS E 1 119 ? -7.592 77.968 74.354 1.00 32.55 119 LYS E N 1
ATOM 4907 C CA . LYS E 1 119 ? -8.366 79.158 74.657 1.00 35.28 119 LYS E CA 1
ATOM 4908 C C . LYS E 1 119 ? -7.671 79.939 75.764 1.00 35.58 119 LYS E C 1
ATOM 4909 O O . LYS E 1 119 ? -7.332 81.116 75.606 1.00 35.03 119 LYS E O 1
ATOM 4915 N N . LYS E 1 120 ? -7.468 79.263 76.889 1.00 35.74 120 LYS E N 1
ATOM 4916 C CA . LYS E 1 120 ? -6.809 79.838 78.056 1.00 35.93 120 LYS E CA 1
ATOM 4917 C C . LYS E 1 120 ? -5.524 80.571 77.642 1.00 35.68 120 LYS E C 1
ATOM 4918 O O . LYS E 1 120 ? -5.221 81.644 78.161 1.00 37.15 120 LYS E O 1
ATOM 4924 N N . ILE E 1 121 ? -4.789 79.992 76.692 1.00 33.88 121 ILE E N 1
ATOM 4925 C CA . ILE E 1 121 ? -3.545 80.572 76.192 1.00 32.88 121 ILE E CA 1
ATOM 4926 C C . ILE E 1 121 ? -3.745 81.774 75.244 1.00 33.80 121 ILE E C 1
ATOM 4927 O O . ILE E 1 121 ? -3.002 82.766 75.313 1.00 32.36 121 ILE E O 1
ATOM 4932 N N . ILE E 1 122 ? -4.737 81.683 74.358 1.00 32.53 122 ILE E N 1
ATOM 4933 C CA . ILE E 1 122 ? -5.019 82.763 73.411 1.00 32.53 122 ILE E CA 1
ATOM 4934 C C . ILE E 1 122 ? -5.612 83.951 74.168 1.00 34.71 122 ILE E C 1
ATOM 4935 O O . ILE E 1 122 ? -5.419 85.112 73.804 1.00 32.24 122 ILE E O 1
ATOM 4940 N N . ASN E 1 123 ? -6.331 83.636 75.235 1.00 37.33 123 ASN E N 1
ATOM 4941 C CA . ASN E 1 123 ? -6.949 84.645 76.061 1.00 39.80 123 ASN E CA 1
ATOM 4942 C C . ASN E 1 123 ? -5.905 85.473 76.794 1.00 41.63 123 ASN E C 1
ATOM 4943 O O . ASN E 1 123 ? -6.226 86.510 77.370 1.00 43.37 123 ASN E O 1
ATOM 4948 N N . ILE E 1 124 ? -4.653 85.040 76.794 1.00 42.71 124 ILE E N 1
ATOM 4949 C CA . ILE E 1 124 ? -3.666 85.842 77.497 1.00 44.82 124 ILE E CA 1
ATOM 4950 C C . ILE E 1 124 ? -3.148 86.919 76.572 1.00 45.99 124 ILE E C 1
ATOM 4951 O O . ILE E 1 124 ? -2.730 87.987 77.020 1.00 46.46 124 ILE E O 1
ATOM 4956 N N . VAL E 1 125 ? -3.191 86.633 75.276 1.00 48.02 125 VAL E N 1
ATOM 4957 C CA . VAL E 1 125 ? -2.713 87.571 74.277 1.00 49.84 125 VAL E CA 1
ATOM 4958 C C . VAL E 1 125 ? -3.785 88.567 73.847 1.00 50.88 125 VAL E C 1
ATOM 4959 O O . VAL E 1 125 ? -3.470 89.613 73.288 1.00 51.62 125 VAL E O 1
ATOM 4963 N N . ILE E 1 126 ? -5.049 88.263 74.111 1.00 52.75 126 ILE E N 1
ATOM 4964 C CA . ILE E 1 126 ? -6.093 89.189 73.703 1.00 55.49 126 ILE E CA 1
ATOM 4965 C C . ILE E 1 126 ? -6.291 90.312 74.712 1.00 57.76 126 ILE E C 1
ATOM 4966 O O . ILE E 1 126 ? -6.338 91.483 74.337 1.00 58.97 126 ILE E O 1
ATOM 4971 N N . LYS E 1 127 ? -6.392 89.973 75.992 1.00 60.38 127 LYS E N 1
ATOM 4972 C CA . LYS E 1 127 ? -6.589 91.002 77.011 1.00 62.47 127 LYS E CA 1
ATOM 4973 C C . LYS E 1 127 ? -5.301 91.372 77.742 1.00 62.32 127 LYS E C 1
ATOM 4974 O O . LYS E 1 127 ? -5.318 92.170 78.675 1.00 62.37 127 LYS E O 1
ATOM 4980 N N . GLY E 1 128 ? -4.185 90.800 77.306 1.00 63.15 128 GLY E N 1
ATOM 4981 C CA . GLY E 1 128 ? -2.920 91.103 77.943 1.00 64.32 128 GLY E CA 1
ATOM 4982 C C . GLY E 1 128 ? -1.776 91.190 76.956 1.00 64.64 128 GLY E C 1
ATOM 4983 O O . GLY E 1 128 ? -1.361 92.326 76.639 1.00 64.32 128 GLY E O 1
ATOM 4984 N N . SER F 1 7 ? -21.615 90.514 65.314 1.00 80.14 7 SER F N 1
ATOM 4985 C CA . SER F 1 7 ? -21.000 90.849 63.999 1.00 79.99 7 SER F CA 1
ATOM 4986 C C . SER F 1 7 ? -21.474 89.843 62.948 1.00 80.39 7 SER F C 1
ATOM 4987 O O . SER F 1 7 ? -20.952 88.734 62.853 1.00 80.45 7 SER F O 1
ATOM 4990 N N . LYS F 1 8 ? -22.472 90.239 62.165 1.00 81.15 8 LYS F N 1
ATOM 4991 C CA . LYS F 1 8 ? -23.036 89.378 61.130 1.00 82.58 8 LYS F CA 1
ATOM 4992 C C . LYS F 1 8 ? -22.430 89.718 59.769 1.00 83.23 8 LYS F C 1
ATOM 4993 O O . LYS F 1 8 ? -21.589 90.608 59.663 1.00 83.83 8 LYS F O 1
ATOM 4999 N N . ASP F 1 9 ? -22.858 89.019 58.725 1.00 83.48 9 ASP F N 1
ATOM 5000 C CA . ASP F 1 9 ? -22.332 89.285 57.391 1.00 84.38 9 ASP F CA 1
ATOM 5001 C C . ASP F 1 9 ? -22.881 90.590 56.824 1.00 84.59 9 ASP F C 1
ATOM 5002 O O . ASP F 1 9 ? -22.117 91.450 56.383 1.00 84.08 9 ASP F O 1
ATOM 5007 N N . ILE F 1 10 ? -24.208 90.726 56.836 1.00 84.97 10 ILE F N 1
ATOM 5008 C CA . ILE F 1 10 ? -24.883 91.928 56.332 1.00 85.33 10 ILE F CA 1
ATOM 5009 C C . ILE F 1 10 ? -24.677 93.110 57.279 1.00 84.74 10 ILE F C 1
ATOM 5010 O O . ILE F 1 10 ? -25.320 94.158 57.136 1.00 84.61 10 ILE F O 1
ATOM 5015 N N . ARG F 1 11 ? -23.781 92.927 58.245 1.00 83.54 11 ARG F N 1
ATOM 5016 C CA . ARG F 1 11 ? -23.474 93.952 59.236 1.00 81.19 11 ARG F CA 1
ATOM 5017 C C . ARG F 1 11 ? -22.199 94.692 58.863 1.00 78.35 11 ARG F C 1
ATOM 5018 O O . ARG F 1 11 ? -22.243 95.847 58.434 1.00 78.33 11 ARG F O 1
ATOM 5026 N N . ASP F 1 12 ? -21.064 94.021 59.027 1.00 74.41 12 ASP F N 1
ATOM 5027 C CA . ASP F 1 12 ? -19.778 94.622 58.699 1.00 70.70 12 ASP F CA 1
ATOM 5028 C C . ASP F 1 12 ? -18.677 93.586 58.425 1.00 66.74 12 ASP F C 1
ATOM 5029 O O . ASP F 1 12 ? -17.537 93.753 58.873 1.00 67.81 12 ASP F O 1
ATOM 5034 N N . TYR F 1 13 ? -19.022 92.519 57.697 1.00 60.33 13 TYR F N 1
ATOM 5035 C CA . TYR F 1 13 ? -18.062 91.467 57.325 1.00 51.94 13 TYR F CA 1
ATOM 5036 C C . TYR F 1 13 ? -17.875 91.455 55.812 1.00 47.10 13 TYR F C 1
ATOM 5037 O O . TYR F 1 13 ? -18.595 90.765 55.097 1.00 46.57 13 TYR F O 1
ATOM 5046 N N . SER F 1 14 ? -16.910 92.224 55.326 1.00 42.79 14 SER F N 1
ATOM 5047 C CA . SER F 1 14 ? -16.660 92.283 53.896 1.00 39.36 14 SER F CA 1
ATOM 5048 C C . SER F 1 14 ? -16.254 90.910 53.394 1.00 38.61 14 SER F C 1
ATOM 5049 O O . SER F 1 14 ? -15.887 90.030 54.176 1.00 37.16 14 SER F O 1
ATOM 5052 N N . GLY F 1 15 ? -16.320 90.734 52.080 1.00 37.46 15 GLY F N 1
ATOM 5053 C CA . GLY F 1 15 ? -15.958 89.461 51.492 1.00 35.27 15 GLY F CA 1
ATOM 5054 C C . GLY F 1 15 ? -14.491 89.178 51.700 1.00 33.99 15 GLY F C 1
ATOM 5055 O O . GLY F 1 15 ? -14.086 88.042 51.933 1.00 33.34 15 GLY F O 1
ATOM 5056 N N . LEU F 1 16 ? -13.681 90.222 51.631 1.00 33.48 16 LEU F N 1
ATOM 5057 C CA . LEU F 1 16 ? -12.264 90.025 51.802 1.00 33.22 16 LEU F CA 1
ATOM 5058 C C . LEU F 1 16 ? -11.923 89.630 53.247 1.00 34.51 16 LEU F C 1
ATOM 5059 O O . LEU F 1 16 ? -10.987 88.859 53.472 1.00 35.48 16 LEU F O 1
ATOM 5064 N N . GLU F 1 17 ? -12.675 90.137 54.224 1.00 33.30 17 GLU F N 1
ATOM 5065 C CA . GLU F 1 17 ? -12.412 89.775 55.617 1.00 31.87 17 GLU F CA 1
ATOM 5066 C C . GLU F 1 17 ? -12.831 88.326 55.838 1.00 30.59 17 GLU F C 1
ATOM 5067 O O . GLU F 1 17 ? -12.250 87.617 56.661 1.00 30.49 17 GLU F O 1
ATOM 5073 N N . LEU F 1 18 ? -13.837 87.882 55.090 1.00 28.49 18 LEU F N 1
ATOM 5074 C CA . LEU F 1 18 ? -14.309 86.515 55.222 1.00 24.45 18 LEU F CA 1
ATOM 5075 C C . LEU F 1 18 ? -13.322 85.524 54.596 1.00 22.47 18 LEU F C 1
ATOM 5076 O O . LEU F 1 18 ? -13.197 84.400 55.062 1.00 22.51 18 LEU F O 1
ATOM 5081 N N . ALA F 1 19 ? -12.600 85.958 53.567 1.00 20.43 19 ALA F N 1
ATOM 5082 C CA . ALA F 1 19 ? -11.616 85.110 52.901 1.00 19.82 19 ALA F CA 1
ATOM 5083 C C . ALA F 1 19 ? -10.349 85.000 53.753 1.00 20.62 19 ALA F C 1
ATOM 5084 O O . ALA F 1 19 ? -9.705 83.950 53.794 1.00 21.66 19 ALA F O 1
ATOM 5086 N N . PHE F 1 20 ? -9.987 86.100 54.410 1.00 20.33 20 PHE F N 1
ATOM 5087 C CA . PHE F 1 20 ? -8.813 86.144 55.268 1.00 19.02 20 PHE F CA 1
ATOM 5088 C C . PHE F 1 20 ? -8.973 85.021 56.306 1.00 20.08 20 PHE F C 1
ATOM 5089 O O . PHE F 1 20 ? -8.040 84.266 56.564 1.00 18.88 20 PHE F O 1
ATOM 5097 N N . LEU F 1 21 ? -10.167 84.916 56.885 1.00 19.01 21 LEU F N 1
ATOM 5098 C CA . LEU F 1 21 ? -10.452 83.886 57.871 1.00 20.22 21 LEU F CA 1
ATOM 5099 C C . LEU F 1 21 ? -10.534 82.552 57.163 1.00 20.95 21 LEU F C 1
ATOM 5100 O O . LEU F 1 21 ? -10.101 81.521 57.684 1.00 22.32 21 LEU F O 1
ATOM 5105 N N . GLY F 1 22 ? -11.103 82.593 55.964 1.00 20.79 22 GLY F N 1
ATOM 5106 C CA . GLY F 1 22 ? -11.276 81.397 55.169 1.00 19.01 22 GLY F CA 1
ATOM 5107 C C . GLY F 1 22 ? -9.964 80.738 54.830 1.00 19.27 22 GLY F C 1
ATOM 5108 O O . GLY F 1 22 ? -9.841 79.518 54.916 1.00 19.42 22 GLY F O 1
ATOM 5109 N N . ASP F 1 23 ? -8.986 81.547 54.435 1.00 17.97 23 ASP F N 1
ATOM 5110 C CA . ASP F 1 23 ? -7.670 81.047 54.071 1.00 18.99 23 ASP F CA 1
ATOM 5111 C C . ASP F 1 23 ? -6.998 80.308 55.244 1.00 21.51 23 ASP F C 1
ATOM 5112 O O . ASP F 1 23 ? -6.195 79.392 55.043 1.00 20.50 23 ASP F O 1
ATOM 5117 N N . ALA F 1 24 ? -7.326 80.718 56.466 1.00 21.46 24 ALA F N 1
ATOM 5118 C CA . ALA F 1 24 ? -6.761 80.086 57.636 1.00 22.22 24 ALA F CA 1
ATOM 5119 C C . ALA F 1 24 ? -7.454 78.738 57.794 1.00 21.73 24 ALA F C 1
ATOM 5120 O O . ALA F 1 24 ? -6.806 77.690 57.793 1.00 22.07 24 ALA F O 1
ATOM 5122 N N . ILE F 1 25 ? -8.774 78.758 57.923 1.00 18.99 25 ILE F N 1
ATOM 5123 C CA . ILE F 1 25 ? -9.532 77.512 58.045 1.00 16.37 25 ILE F CA 1
ATOM 5124 C C . ILE F 1 25 ? -9.078 76.469 57.012 1.00 15.28 25 ILE F C 1
ATOM 5125 O O . ILE F 1 25 ? -8.760 75.345 57.372 1.00 14.26 25 ILE F O 1
ATOM 5130 N N . TRP F 1 26 ? -9.046 76.857 55.736 1.00 15.27 26 TRP F N 1
ATOM 5131 C CA . TRP F 1 26 ? -8.649 75.959 54.658 1.00 14.46 26 TRP F CA 1
ATOM 5132 C C . TRP F 1 26 ? -7.265 75.373 54.939 1.00 16.44 26 TRP F C 1
ATOM 5133 O O . TRP F 1 26 ? -7.063 74.167 54.810 1.00 18.82 26 TRP F O 1
ATOM 5144 N N . GLU F 1 27 ? -6.313 76.215 55.331 1.00 17.32 27 GLU F N 1
ATOM 5145 C CA . GLU F 1 27 ? -4.977 75.728 55.651 1.00 16.35 27 GLU F CA 1
ATOM 5146 C C . GLU F 1 27 ? -5.031 74.671 56.758 1.00 16.53 27 GLU F C 1
ATOM 5147 O O . GLU F 1 27 ? -4.493 73.569 56.599 1.00 17.97 27 GLU F O 1
ATOM 5153 N N . LEU F 1 28 ? -5.692 74.991 57.865 1.00 14.13 28 LEU F N 1
ATOM 5154 C CA . LEU F 1 28 ? -5.773 74.051 58.972 1.00 14.67 28 LEU F CA 1
ATOM 5155 C C . LEU F 1 28 ? -6.279 72.710 58.477 1.00 15.37 28 LEU F C 1
ATOM 5156 O O . LEU F 1 28 ? -5.688 71.670 58.770 1.00 15.88 28 LEU F O 1
ATOM 5161 N N . GLU F 1 29 ? -7.361 72.733 57.704 1.00 17.02 29 GLU F N 1
ATOM 5162 C CA . GLU F 1 29 ? -7.941 71.501 57.183 1.00 15.94 29 GLU F CA 1
ATOM 5163 C C . GLU F 1 29 ? -7.003 70.736 56.266 1.00 15.31 29 GLU F C 1
ATOM 5164 O O . GLU F 1 29 ? -6.889 69.524 56.386 1.00 16.66 29 GLU F O 1
ATOM 5170 N N . ILE F 1 30 ? -6.321 71.411 55.355 1.00 13.24 30 ILE F N 1
ATOM 5171 C CA . ILE F 1 30 ? -5.444 70.663 54.480 1.00 12.67 30 ILE F CA 1
ATOM 5172 C C . ILE F 1 30 ? -4.233 70.106 55.199 1.00 13.98 30 ILE F C 1
ATOM 5173 O O . ILE F 1 30 ? -3.798 68.993 54.900 1.00 14.29 30 ILE F O 1
ATOM 5178 N N . ARG F 1 31 ? -3.680 70.878 56.135 1.00 15.38 31 ARG F N 1
ATOM 5179 C CA . ARG F 1 31 ? -2.500 70.452 56.902 1.00 14.00 31 ARG F CA 1
ATOM 5180 C C . ARG F 1 31 ? -2.830 69.261 57.786 1.00 13.86 31 ARG F C 1
ATOM 5181 O O . ARG F 1 31 ? -2.069 68.301 57.879 1.00 12.89 31 ARG F O 1
ATOM 5189 N N . LYS F 1 32 ? -3.983 69.341 58.425 1.00 14.98 32 LYS F N 1
ATOM 5190 C CA . LYS F 1 32 ? -4.442 68.297 59.310 1.00 19.61 32 LYS F CA 1
ATOM 5191 C C . LYS F 1 32 ? -4.643 66.979 58.568 1.00 21.12 32 LYS F C 1
ATOM 5192 O O . LYS F 1 32 ? -4.423 65.900 59.111 1.00 22.44 32 LYS F O 1
ATOM 5198 N N . TYR F 1 33 ? -5.064 67.068 57.315 1.00 22.46 33 TYR F N 1
ATOM 5199 C CA . TYR F 1 33 ? -5.308 65.874 56.528 1.00 22.21 33 TYR F CA 1
ATOM 5200 C C . TYR F 1 33 ? -4.055 65.098 56.138 1.00 22.68 33 TYR F C 1
ATOM 5201 O O . TYR F 1 33 ? -3.972 63.889 56.363 1.00 22.69 33 TYR F O 1
ATOM 5210 N N . TYR F 1 34 ? -3.098 65.796 55.538 1.00 22.15 34 TYR F N 1
ATOM 5211 C CA . TYR F 1 34 ? -1.858 65.184 55.086 1.00 23.67 34 TYR F CA 1
ATOM 5212 C C . TYR F 1 34 ? -0.887 64.868 56.211 1.00 24.93 34 TYR F C 1
ATOM 5213 O O . TYR F 1 34 ? 0.121 64.180 56.011 1.00 24.00 34 TYR F O 1
ATOM 5222 N N . LEU F 1 35 ? -1.198 65.369 57.396 1.00 24.90 35 LEU F N 1
ATOM 5223 C CA . LEU F 1 35 ? -0.343 65.153 58.534 1.00 26.21 35 LEU F CA 1
ATOM 5224 C C . LEU F 1 35 ? -0.571 63.773 59.138 1.00 27.64 35 LEU F C 1
ATOM 5225 O O . LEU F 1 35 ? 0.217 63.317 59.963 1.00 29.11 35 LEU F O 1
ATOM 5230 N N . GLN F 1 36 ? -1.641 63.105 58.718 1.00 26.83 36 GLN F N 1
ATOM 5231 C CA . GLN F 1 36 ? -1.958 61.784 59.242 1.00 26.51 36 GLN F CA 1
ATOM 5232 C C . GLN F 1 36 ? -1.209 60.645 58.547 1.00 26.23 36 GLN F C 1
ATOM 5233 O O . GLN F 1 36 ? -1.399 59.485 58.892 1.00 29.49 36 GLN F O 1
ATOM 5239 N N . PHE F 1 37 ? -0.344 60.953 57.592 1.00 24.75 37 PHE F N 1
ATOM 5240 C CA . PHE F 1 37 ? 0.350 59.886 56.884 1.00 24.78 37 PHE F CA 1
ATOM 5241 C C . PHE F 1 37 ? 1.794 59.665 57.308 1.00 26.16 37 PHE F C 1
ATOM 5242 O O . PHE F 1 37 ? 2.353 58.596 57.074 1.00 30.37 37 PHE F O 1
ATOM 5250 N N . GLY F 1 38 ? 2.406 60.664 57.928 1.00 25.89 38 GLY F N 1
ATOM 5251 C CA . GLY F 1 38 ? 3.780 60.501 58.356 1.00 23.93 38 GLY F CA 1
ATOM 5252 C C . GLY F 1 38 ? 4.763 60.848 57.266 1.00 24.61 38 GLY F C 1
ATOM 5253 O O . GLY F 1 38 ? 5.731 60.123 57.059 1.00 23.41 38 GLY F O 1
ATOM 5254 N N . TYR F 1 39 ? 4.514 61.960 56.574 1.00 26.54 39 TYR F N 1
ATOM 5255 C CA . TYR F 1 39 ? 5.384 62.428 55.486 1.00 27.81 39 TYR F CA 1
ATOM 5256 C C . TYR F 1 39 ? 6.472 63.341 56.050 1.00 29.12 39 TYR F C 1
ATOM 5257 O O . TYR F 1 39 ? 6.278 63.986 57.075 1.00 31.55 39 TYR F O 1
ATOM 5266 N N . ASN F 1 40 ? 7.617 63.392 55.384 1.00 31.00 40 ASN F N 1
ATOM 5267 C CA . ASN F 1 40 ? 8.687 64.258 55.839 1.00 32.03 40 ASN F CA 1
ATOM 5268 C C . ASN F 1 40 ? 8.204 65.671 55.538 1.00 32.69 40 ASN F C 1
ATOM 5269 O O . ASN F 1 40 ? 7.295 65.849 54.731 1.00 31.15 40 ASN F O 1
ATOM 5274 N N . ILE F 1 41 ? 8.812 66.666 56.183 1.00 34.45 41 ILE F N 1
ATOM 5275 C CA . ILE F 1 41 ? 8.411 68.061 56.015 1.00 34.81 41 ILE F CA 1
ATOM 5276 C C . ILE F 1 41 ? 8.351 68.557 54.568 1.00 35.56 41 ILE F C 1
ATOM 5277 O O . ILE F 1 41 ? 7.357 69.140 54.156 1.00 37.66 41 ILE F O 1
ATOM 5282 N N . PRO F 1 42 ? 9.402 68.333 53.776 1.00 35.14 42 PRO F N 1
ATOM 5283 C CA . PRO F 1 42 ? 9.343 68.803 52.388 1.00 35.01 42 PRO F CA 1
ATOM 5284 C C . PRO F 1 42 ? 8.187 68.209 51.584 1.00 34.43 42 PRO F C 1
ATOM 5285 O O . PRO F 1 42 ? 7.483 68.927 50.883 1.00 36.96 42 PRO F O 1
ATOM 5289 N N . THR F 1 43 ? 7.985 66.901 51.682 1.00 32.75 43 THR F N 1
ATOM 5290 C CA . THR F 1 43 ? 6.906 66.247 50.947 1.00 29.14 43 THR F CA 1
ATOM 5291 C C . THR F 1 43 ? 5.575 66.745 51.468 1.00 29.81 43 THR F C 1
ATOM 5292 O O . THR F 1 43 ? 4.651 67.000 50.704 1.00 29.98 43 THR F O 1
ATOM 5296 N N . LEU F 1 44 ? 5.486 66.858 52.787 1.00 29.22 44 LEU F N 1
ATOM 5297 C CA . LEU F 1 44 ? 4.286 67.333 53.443 1.00 27.15 44 LEU F CA 1
ATOM 5298 C C . LEU F 1 44 ? 3.928 68.691 52.851 1.00 27.46 44 LEU F C 1
ATOM 5299 O O . LEU F 1 44 ? 2.777 68.950 52.533 1.00 24.72 44 LEU F O 1
ATOM 5304 N N . ASN F 1 45 ? 4.926 69.552 52.691 1.00 27.51 45 ASN F N 1
ATOM 5305 C CA . ASN F 1 45 ? 4.676 70.873 52.148 1.00 29.95 45 ASN F CA 1
ATOM 5306 C C . ASN F 1 45 ? 4.224 70.852 50.702 1.00 31.12 45 ASN F C 1
ATOM 5307 O O . ASN F 1 45 ? 3.288 71.557 50.331 1.00 32.17 45 ASN F O 1
ATOM 5312 N N . LYS F 1 46 ? 4.893 70.042 49.892 1.00 31.71 46 LYS F N 1
ATOM 5313 C CA . LYS F 1 46 ? 4.570 69.912 48.481 1.00 30.89 46 LYS F CA 1
ATOM 5314 C C . LYS F 1 46 ? 3.094 69.504 48.295 1.00 30.31 46 LYS F C 1
ATOM 5315 O O . LYS F 1 46 ? 2.439 69.953 47.357 1.00 30.85 46 LYS F O 1
ATOM 5321 N N . TYR F 1 47 ? 2.572 68.684 49.206 1.00 29.27 47 TYR F N 1
ATOM 5322 C CA . TYR F 1 47 ? 1.180 68.240 49.160 1.00 29.15 47 TYR F CA 1
ATOM 5323 C C . TYR F 1 47 ? 0.220 69.351 49.535 1.00 29.62 47 TYR F C 1
ATOM 5324 O O . TYR F 1 47 ? -0.637 69.733 48.741 1.00 32.04 47 TYR F O 1
ATOM 5333 N N . VAL F 1 48 ? 0.353 69.857 50.756 1.00 28.96 48 VAL F N 1
ATOM 5334 C CA . VAL F 1 48 ? -0.521 70.921 51.229 1.00 27.57 48 VAL F CA 1
ATOM 5335 C C . VAL F 1 48 ? -0.525 72.093 50.257 1.00 26.70 48 VAL F C 1
ATOM 5336 O O . VAL F 1 48 ? -1.560 72.707 50.025 1.00 25.59 48 VAL F O 1
ATOM 5340 N N . LYS F 1 49 ? 0.636 72.386 49.687 1.00 26.65 49 LYS F N 1
ATOM 5341 C CA . LYS F 1 49 ? 0.776 73.492 48.748 1.00 28.70 49 LYS F CA 1
ATOM 5342 C C . LYS F 1 49 ? -0.064 73.283 47.483 1.00 28.28 49 LYS F C 1
ATOM 5343 O O . LYS F 1 49 ? -0.657 74.221 46.960 1.00 27.85 49 LYS F O 1
ATOM 5349 N N . ALA F 1 50 ? -0.127 72.045 47.009 1.00 28.68 50 ALA F N 1
ATOM 5350 C CA . ALA F 1 50 ? -0.876 71.723 45.802 1.00 28.51 50 ALA F CA 1
ATOM 5351 C C . ALA F 1 50 ? -2.387 71.835 45.985 1.00 28.47 50 ALA F C 1
ATOM 5352 O O . ALA F 1 50 ? -3.138 71.834 45.009 1.00 29.66 50 ALA F O 1
ATOM 5354 N N . LYS F 1 51 ? -2.832 71.926 47.232 1.00 28.18 51 LYS F N 1
ATOM 5355 C CA . LYS F 1 51 ? -4.260 72.025 47.544 1.00 26.90 51 LYS F CA 1
ATOM 5356 C C . LYS F 1 51 ? -4.616 73.402 48.114 1.00 25.23 51 LYS F C 1
ATOM 5357 O O . LYS F 1 51 ? -5.777 73.790 48.176 1.00 24.37 51 LYS F O 1
ATOM 5363 N N . VAL F 1 52 ? -3.595 74.144 48.508 1.00 25.51 52 VAL F N 1
ATOM 5364 C CA . VAL F 1 52 ? -3.782 75.442 49.122 1.00 26.16 52 VAL F CA 1
ATOM 5365 C C . VAL F 1 52 ? -3.545 76.615 48.144 1.00 26.78 52 VAL F C 1
ATOM 5366 O O . VAL F 1 52 ? -3.745 77.777 48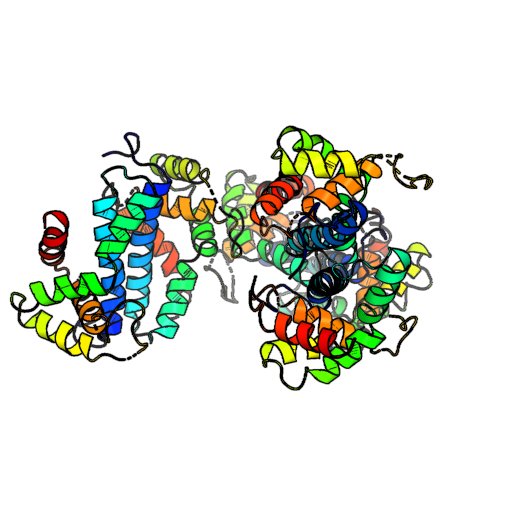.499 1.00 25.57 52 VAL F O 1
ATOM 5370 N N . ASN F 1 53 ? -3.150 76.298 46.909 1.00 27.72 53 ASN F N 1
ATOM 5371 C CA . ASN F 1 53 ? -2.901 77.310 45.872 1.00 28.89 53 ASN F CA 1
ATOM 5372 C C . ASN F 1 53 ? -4.196 77.782 45.181 1.00 30.37 53 ASN F C 1
ATOM 5373 O O . ASN F 1 53 ? -5.170 77.028 45.089 1.00 28.97 53 ASN F O 1
ATOM 5378 N N . ALA F 1 54 ? -4.191 79.019 44.674 1.00 32.43 54 ALA F N 1
ATOM 5379 C CA . ALA F 1 54 ? -5.366 79.611 44.004 1.00 33.27 54 ALA F CA 1
ATOM 5380 C C . ALA F 1 54 ? -6.066 78.704 42.982 1.00 34.25 54 ALA F C 1
ATOM 5381 O O . ALA F 1 54 ? -7.258 78.402 43.121 1.00 33.89 54 ALA F O 1
ATOM 5383 N N . LYS F 1 55 ? -5.328 78.286 41.953 1.00 34.90 55 LYS F N 1
ATOM 5384 C CA . LYS F 1 55 ? -5.879 77.416 40.913 1.00 33.97 55 LYS F CA 1
ATOM 5385 C C . LYS F 1 55 ? -6.704 76.285 41.504 1.00 33.51 55 LYS F C 1
ATOM 5386 O O . LYS F 1 55 ? -7.893 76.147 41.200 1.00 34.26 55 LYS F O 1
ATOM 5392 N N . TYR F 1 56 ? -6.090 75.486 42.370 1.00 32.39 56 TYR F N 1
ATOM 5393 C CA . TYR F 1 56 ? -6.819 74.367 42.949 1.00 31.24 56 TYR F CA 1
ATOM 5394 C C . TYR F 1 56 ? -8.093 74.769 43.669 1.00 31.64 56 TYR F C 1
ATOM 5395 O O . TYR F 1 56 ? -9.117 74.100 43.529 1.00 32.49 56 TYR F O 1
ATOM 5404 N N . GLN F 1 57 ? -8.035 75.849 44.445 1.00 31.70 57 GLN F N 1
ATOM 5405 C CA . GLN F 1 57 ? -9.216 76.298 45.175 1.00 31.28 57 GLN F CA 1
ATOM 5406 C C . GLN F 1 57 ? -10.285 76.662 44.152 1.00 31.04 57 GLN F C 1
ATOM 5407 O O . GLN F 1 57 ? -11.461 76.326 44.313 1.00 29.41 57 GLN F O 1
ATOM 5413 N N . SER F 1 58 ? -9.854 77.338 43.092 1.00 30.93 58 SER F N 1
ATOM 5414 C CA . SER F 1 58 ? -10.754 77.741 42.027 1.00 33.53 58 SER F CA 1
ATOM 5415 C C . SER F 1 58 ? -11.600 76.577 41.535 1.00 35.00 58 SER F C 1
ATOM 5416 O O . SER F 1 58 ? -12.827 76.674 41.455 1.00 35.53 58 SER F O 1
ATOM 5419 N N . LEU F 1 59 ? -10.932 75.480 41.199 1.00 35.80 59 LEU F N 1
ATOM 5420 C CA . LEU F 1 59 ? -11.609 74.293 40.712 1.00 36.76 59 LEU F CA 1
ATOM 5421 C C . LEU F 1 59 ? -12.597 73.752 41.735 1.00 36.36 59 LEU F C 1
ATOM 5422 O O . LEU F 1 59 ? -13.686 73.295 41.373 1.00 35.90 59 LEU F O 1
ATOM 5427 N N . ILE F 1 60 ? -12.228 73.805 43.012 1.00 36.72 60 ILE F N 1
ATOM 5428 C CA . ILE F 1 60 ? -13.114 73.291 44.057 1.00 36.60 60 ILE F CA 1
ATOM 5429 C C . ILE F 1 60 ? -14.362 74.145 44.140 1.00 36.49 60 ILE F C 1
ATOM 5430 O O . ILE F 1 60 ? -15.451 73.650 44.455 1.00 36.16 60 ILE F O 1
ATOM 5435 N N . TYR F 1 61 ? -14.193 75.430 43.846 1.00 37.27 61 TYR F N 1
ATOM 5436 C CA . TYR F 1 61 ? -15.296 76.387 43.881 1.00 38.85 61 TYR F CA 1
ATOM 5437 C C . TYR F 1 61 ? -16.352 76.010 42.837 1.00 39.18 61 TYR F C 1
ATOM 5438 O O . TYR F 1 61 ? -17.521 75.739 43.149 1.00 38.49 61 TYR F O 1
ATOM 5447 N N . LYS F 1 62 ? -15.914 75.997 41.588 1.00 39.95 62 LYS F N 1
ATOM 5448 C CA . LYS F 1 62 ? -16.771 75.660 40.467 1.00 41.20 62 LYS F CA 1
ATOM 5449 C C . LYS F 1 62 ? -17.407 74.275 40.621 1.00 42.62 62 LYS F C 1
ATOM 5450 O O . LYS F 1 62 ? -18.497 74.018 40.094 1.00 43.35 62 LYS F O 1
ATOM 5456 N N . LYS F 1 63 ? -16.735 73.406 41.375 1.00 42.50 63 LYS F N 1
ATOM 5457 C CA . LYS F 1 63 ? -17.192 72.038 41.596 1.00 43.59 63 LYS F CA 1
ATOM 5458 C C . LYS F 1 63 ? -18.346 71.868 42.586 1.00 44.18 63 LYS F C 1
ATOM 5459 O O . LYS F 1 63 ? -19.049 70.857 42.539 1.00 43.11 63 LYS F O 1
ATOM 5465 N N . ILE F 1 64 ? -18.541 72.831 43.486 1.00 44.10 64 ILE F N 1
ATOM 5466 C CA . ILE F 1 64 ? -19.634 72.740 44.452 1.00 44.38 64 ILE F CA 1
ATOM 5467 C C . ILE F 1 64 ? -20.361 74.053 44.693 1.00 45.04 64 ILE F C 1
ATOM 5468 O O . ILE F 1 64 ? -20.965 74.243 45.749 1.00 46.52 64 ILE F O 1
ATOM 5473 N N . ILE F 1 65 ? -20.316 74.961 43.727 1.00 44.59 65 ILE F N 1
ATOM 5474 C CA . ILE F 1 65 ? -20.999 76.233 43.902 1.00 45.54 65 ILE F CA 1
ATOM 5475 C C . ILE F 1 65 ? -22.525 76.131 43.754 1.00 46.95 65 ILE F C 1
ATOM 5476 O O . ILE F 1 65 ? -23.264 76.682 44.567 1.00 46.10 65 ILE F O 1
ATOM 5481 N N . ASN F 1 66 ? -22.988 75.403 42.739 1.00 49.35 66 ASN F N 1
ATOM 5482 C CA . ASN F 1 66 ? -24.422 75.258 42.466 1.00 51.85 66 ASN F CA 1
ATOM 5483 C C . ASN F 1 66 ? -25.258 74.563 43.535 1.00 53.39 66 ASN F C 1
ATOM 5484 O O . ASN F 1 66 ? -26.281 75.093 43.983 1.00 52.98 66 ASN F O 1
ATOM 5489 N N . ASP F 1 67 ? -24.839 73.360 43.910 1.00 54.64 67 ASP F N 1
ATOM 5490 C CA . ASP F 1 67 ? -25.554 72.584 44.909 1.00 56.39 67 ASP F CA 1
ATOM 5491 C C . ASP F 1 67 ? -25.488 73.261 46.278 1.00 57.13 67 ASP F C 1
ATOM 5492 O O . ASP F 1 67 ? -26.181 72.863 47.216 1.00 57.52 67 ASP F O 1
ATOM 5497 N N . LEU F 1 68 ? -24.663 74.299 46.386 1.00 58.24 68 LEU F N 1
ATOM 5498 C CA . LEU F 1 68 ? -24.513 75.040 47.641 1.00 58.65 68 LEU F CA 1
ATOM 5499 C C . LEU F 1 68 ? -25.792 75.810 47.973 1.00 59.26 68 LEU F C 1
ATOM 5500 O O . LEU F 1 68 ? -26.595 76.081 47.089 1.00 59.77 68 LEU F O 1
ATOM 5505 N N . ASP F 1 69 ? -25.988 76.159 49.240 1.00 60.26 69 ASP F N 1
ATOM 5506 C CA . ASP F 1 69 ? -27.181 76.913 49.610 1.00 61.05 69 ASP F CA 1
ATOM 5507 C C . ASP F 1 69 ? -27.080 78.350 49.142 1.00 61.79 69 ASP F C 1
ATOM 5508 O O . ASP F 1 69 ? -25.994 78.944 49.135 1.00 61.67 69 ASP F O 1
ATOM 5513 N N . GLU F 1 70 ? -28.225 78.910 48.765 1.00 62.18 70 GLU F N 1
ATOM 5514 C CA . GLU F 1 70 ? -28.280 80.284 48.293 1.00 62.48 70 GLU F CA 1
ATOM 5515 C C . GLU F 1 70 ? -27.437 81.221 49.156 1.00 61.46 70 GLU F C 1
ATOM 5516 O O . GLU F 1 70 ? -26.571 81.929 48.635 1.00 60.88 70 GLU F O 1
ATOM 5522 N N . GLU F 1 71 ? -27.674 81.210 50.467 1.00 59.85 71 GLU F N 1
ATOM 5523 C CA . GLU F 1 71 ? -26.931 82.073 51.390 1.00 58.34 71 GLU F CA 1
ATOM 5524 C C . GLU F 1 71 ? -25.441 82.130 51.052 1.00 56.72 71 GLU F C 1
ATOM 5525 O O . GLU F 1 71 ? -24.865 83.215 50.900 1.00 55.62 71 GLU F O 1
ATOM 5531 N N . PHE F 1 72 ? -24.831 80.953 50.927 1.00 54.19 72 PHE F N 1
ATOM 5532 C CA . PHE F 1 72 ? -23.412 80.845 50.611 1.00 52.25 72 PHE F CA 1
ATOM 5533 C C . PHE F 1 72 ? -23.166 81.185 49.149 1.00 51.09 72 PHE F C 1
ATOM 5534 O O . PHE F 1 72 ? -22.082 81.624 48.775 1.00 50.80 72 PHE F O 1
ATOM 5542 N N . LYS F 1 73 ? -24.174 80.993 48.311 1.00 50.92 73 LYS F N 1
ATOM 5543 C CA . LYS F 1 73 ? -23.992 81.314 46.909 1.00 50.10 73 LYS F CA 1
ATOM 5544 C C . LYS F 1 73 ? -23.792 82.823 46.770 1.00 48.66 73 LYS F C 1
ATOM 5545 O O . LYS F 1 73 ? -22.903 83.267 46.042 1.00 48.96 73 LYS F O 1
ATOM 5551 N N . VAL F 1 74 ? -24.603 83.601 47.489 1.00 46.73 74 VAL F N 1
ATOM 5552 C CA . VAL F 1 74 ? -24.508 85.063 47.462 1.00 45.67 74 VAL F CA 1
ATOM 5553 C C . VAL F 1 74 ? -23.091 85.514 47.822 1.00 46.18 74 VAL F C 1
ATOM 5554 O O . VAL F 1 74 ? -22.444 86.243 47.064 1.00 45.97 74 VAL F O 1
ATOM 5558 N N . ILE F 1 75 ? -22.618 85.076 48.986 1.00 45.18 75 ILE F N 1
ATOM 5559 C CA . ILE F 1 75 ? -21.285 85.431 49.449 1.00 44.47 75 ILE F CA 1
ATOM 5560 C C . ILE F 1 75 ? -20.295 85.098 48.339 1.00 44.93 75 ILE F C 1
ATOM 5561 O O . ILE F 1 75 ? -19.383 85.875 48.046 1.00 43.30 75 ILE F O 1
ATOM 5566 N N . GLY F 1 76 ? -20.486 83.945 47.707 1.00 45.88 76 GLY F N 1
ATOM 5567 C CA . GLY F 1 76 ? -19.593 83.554 46.633 1.00 48.11 76 GLY F CA 1
ATOM 5568 C C . GLY F 1 76 ? -19.449 84.679 45.624 1.00 50.64 76 GLY F C 1
ATOM 5569 O O . GLY F 1 76 ? -18.406 85.342 45.549 1.00 48.39 76 GLY F O 1
ATOM 5570 N N . LYS F 1 77 ? -20.516 84.899 44.854 1.00 53.28 77 LYS F N 1
ATOM 5571 C CA . LYS F 1 77 ? -20.544 85.941 43.826 1.00 53.78 77 LYS F CA 1
ATOM 5572 C C . LYS F 1 77 ? -20.135 87.294 44.416 1.00 53.34 77 LYS F C 1
ATOM 5573 O O . LYS F 1 77 ? -19.397 88.055 43.788 1.00 52.94 77 LYS F O 1
ATOM 5579 N N . ARG F 1 78 ? -20.611 87.583 45.624 1.00 52.77 78 ARG F N 1
ATOM 5580 C CA . ARG F 1 78 ? -20.265 88.828 46.296 1.00 53.31 78 ARG F CA 1
ATOM 5581 C C . ARG F 1 78 ? -18.745 88.948 46.426 1.00 55.08 78 ARG F C 1
ATOM 5582 O O . ARG F 1 78 ? -18.169 90.010 46.173 1.00 55.54 78 ARG F O 1
ATOM 5590 N N . ALA F 1 79 ? -18.095 87.853 46.809 1.00 56.10 79 ALA F N 1
ATOM 5591 C CA . ALA F 1 79 ? -16.647 87.859 46.960 1.00 57.00 79 ALA F CA 1
ATOM 5592 C C . ALA F 1 79 ? -15.930 87.746 45.610 1.00 58.45 79 ALA F C 1
ATOM 5593 O O . ALA F 1 79 ? -14.828 88.273 45.452 1.00 58.44 79 ALA F O 1
ATOM 5595 N N . LYS F 1 80 ? -16.545 87.070 44.640 1.00 59.60 80 LYS F N 1
ATOM 5596 C CA . LYS F 1 80 ? -15.931 86.931 43.321 1.00 61.35 80 LYS F CA 1
ATOM 5597 C C . LYS F 1 80 ? -15.508 88.309 42.817 1.00 63.85 80 LYS F C 1
ATOM 5598 O O . LYS F 1 80 ? -14.492 88.447 42.137 1.00 64.42 80 LYS F O 1
ATOM 5604 N N . ASN F 1 81 ? -16.296 89.328 43.159 1.00 66.79 81 ASN F N 1
ATOM 5605 C CA . ASN F 1 81 ? -16.006 90.708 42.758 1.00 69.54 81 ASN F CA 1
ATOM 5606 C C . ASN F 1 81 ? -15.374 91.470 43.913 1.00 71.06 81 ASN F C 1
ATOM 5607 O O . ASN F 1 81 ? -16.073 91.983 44.792 1.00 70.60 81 ASN F O 1
ATOM 5612 N N . SER F 1 82 ? -14.045 91.539 43.894 1.00 73.07 82 SER F N 1
ATOM 5613 C CA . SER F 1 82 ? -13.278 92.213 44.938 1.00 74.94 82 SER F CA 1
ATOM 5614 C C . SER F 1 82 ? -12.241 93.175 44.363 1.00 75.63 82 SER F C 1
ATOM 5615 O O . SER F 1 82 ? -12.581 94.076 43.598 1.00 76.65 82 SER F O 1
ATOM 5618 N N . ASN F 1 83 ? -10.979 92.978 44.742 1.00 75.80 83 ASN F N 1
ATOM 5619 C CA . ASN F 1 83 ? -9.891 93.826 44.268 1.00 76.54 83 ASN F CA 1
ATOM 5620 C C . ASN F 1 83 ? -8.525 93.381 44.787 1.00 76.24 83 ASN F C 1
ATOM 5621 O O . ASN F 1 83 ? -7.550 93.324 44.034 1.00 75.35 83 ASN F O 1
ATOM 5626 N N . THR F 1 86 ? -4.645 92.733 42.665 1.00 90.40 86 THR F N 1
ATOM 5627 C CA . THR F 1 86 ? -3.347 92.682 42.000 1.00 90.92 86 THR F CA 1
ATOM 5628 C C . THR F 1 86 ? -3.287 91.580 40.932 1.00 91.78 86 THR F C 1
ATOM 5629 O O . THR F 1 86 ? -4.172 90.724 40.864 1.00 91.27 86 THR F O 1
ATOM 5633 N N . PHE F 1 87 ? -2.243 91.616 40.100 1.00 93.06 87 PHE F N 1
ATOM 5634 C CA . PHE F 1 87 ? -2.039 90.633 39.027 1.00 94.42 87 PHE F CA 1
ATOM 5635 C C . PHE F 1 87 ? -1.287 89.396 39.526 1.00 94.87 87 PHE F C 1
ATOM 5636 O O . PHE F 1 87 ? -0.076 89.448 39.761 1.00 95.34 87 PHE F O 1
ATOM 5644 N N . PRO F 1 88 ? -2.000 88.264 39.692 1.00 94.90 88 PRO F N 1
ATOM 5645 C CA . PRO F 1 88 ? -1.388 87.016 40.163 1.00 94.84 88 PRO F CA 1
ATOM 5646 C C . PRO F 1 88 ? -0.579 86.319 39.064 1.00 94.49 88 PRO F C 1
ATOM 5647 O O . PRO F 1 88 ? -1.145 85.674 38.179 1.00 94.87 88 PRO F O 1
ATOM 5651 N N . ARG F 1 89 ? 0.744 86.453 39.126 1.00 93.51 89 ARG F N 1
ATOM 5652 C CA . ARG F 1 89 ? 1.625 85.843 38.134 1.00 92.13 89 ARG F CA 1
ATOM 5653 C C . ARG F 1 89 ? 1.651 84.314 38.247 1.00 91.20 89 ARG F C 1
ATOM 5654 O O . ARG F 1 89 ? 2.504 83.654 37.646 1.00 91.08 89 ARG F O 1
ATOM 5662 N N . SER F 1 90 ? 0.712 83.761 39.016 1.00 89.31 90 SER F N 1
ATOM 5663 C CA . SER F 1 90 ? 0.610 82.315 39.208 1.00 86.99 90 SER F CA 1
ATOM 5664 C C . SER F 1 90 ? -0.765 81.791 38.797 1.00 85.48 90 SER F C 1
ATOM 5665 O O . SER F 1 90 ? -0.975 80.580 38.709 1.00 85.16 90 SER F O 1
ATOM 5668 N N . CYS F 1 91 ? -1.700 82.704 38.551 1.00 83.81 91 CYS F N 1
ATOM 5669 C CA . CYS F 1 91 ? -3.047 82.320 38.136 1.00 82.31 91 CYS F CA 1
ATOM 5670 C C . CYS F 1 91 ? -3.760 83.460 37.411 1.00 80.28 91 CYS F C 1
ATOM 5671 O O . CYS F 1 91 ? -3.318 84.608 37.446 1.00 79.77 91 CYS F O 1
ATOM 5674 N N . THR F 1 92 ? -4.867 83.141 36.752 1.00 78.13 92 THR F N 1
ATOM 5675 C CA . THR F 1 92 ? -5.614 84.159 36.032 1.00 76.81 92 THR F CA 1
ATOM 5676 C C . THR F 1 92 ? -6.363 85.034 37.015 1.00 75.40 92 THR F C 1
ATOM 5677 O O . THR F 1 92 ? -6.263 84.855 38.227 1.00 75.27 92 THR F O 1
ATOM 5681 N N . VAL F 1 93 ? -7.115 85.985 36.481 1.00 74.11 93 VAL F N 1
ATOM 5682 C CA . VAL F 1 93 ? -7.889 86.885 37.311 1.00 73.30 93 VAL F CA 1
ATOM 5683 C C . VAL F 1 93 ? -9.040 86.111 37.953 1.00 73.41 93 VAL F C 1
ATOM 5684 O O . VAL F 1 93 ? -9.101 85.983 39.175 1.00 73.55 93 VAL F O 1
ATOM 5696 N N . GLU F 1 95 ? -9.534 83.116 38.305 1.00 66.76 95 GLU F N 1
ATOM 5697 C CA . GLU F 1 95 ? -9.047 82.020 39.137 1.00 63.01 95 GLU F CA 1
ATOM 5698 C C . GLU F 1 95 ? -8.802 82.517 40.553 1.00 60.35 95 GLU F C 1
ATOM 5699 O O . GLU F 1 95 ? -9.128 81.839 41.526 1.00 59.45 95 GLU F O 1
ATOM 5705 N N . TYR F 1 96 ? -8.228 83.710 40.657 1.00 56.59 96 TYR F N 1
ATOM 5706 C CA . TYR F 1 96 ? -7.949 84.294 41.953 1.00 53.43 96 TYR F CA 1
ATOM 5707 C C . TYR F 1 96 ? -9.253 84.761 42.608 1.00 50.70 96 TYR F C 1
ATOM 5708 O O . TYR F 1 96 ? -9.415 84.671 43.827 1.00 50.79 96 TYR F O 1
ATOM 5717 N N . LYS F 1 97 ? -10.191 85.242 41.799 1.00 46.53 97 LYS F N 1
ATOM 5718 C CA . LYS F 1 97 ? -11.472 85.700 42.323 1.00 42.98 97 LYS F CA 1
ATOM 5719 C C . LYS F 1 97 ? -12.248 84.543 42.936 1.00 40.15 97 LYS F C 1
ATOM 5720 O O . LYS F 1 97 ? -12.909 84.700 43.962 1.00 39.63 97 LYS F O 1
ATOM 5726 N N . GLU F 1 98 ? -12.173 83.384 42.292 1.00 36.94 98 GLU F N 1
ATOM 5727 C CA . GLU F 1 98 ? -12.880 82.197 42.757 1.00 36.31 98 GLU F CA 1
ATOM 5728 C C . GLU F 1 98 ? -12.293 81.626 44.034 1.00 34.35 98 GLU F C 1
ATOM 5729 O O . GLU F 1 98 ? -13.008 81.104 44.895 1.00 33.52 98 GLU F O 1
ATOM 5735 N N . ALA F 1 99 ? -10.975 81.720 44.134 1.00 32.72 99 ALA F N 1
ATOM 5736 C CA . ALA F 1 99 ? -10.247 81.240 45.291 1.00 30.46 99 ALA F CA 1
ATOM 5737 C C . ALA F 1 99 ? -10.719 82.021 46.523 1.00 30.60 99 ALA F C 1
ATOM 5738 O O . ALA F 1 99 ? -11.074 81.430 47.556 1.00 31.00 99 ALA F O 1
ATOM 5740 N N . THR F 1 100 ? -10.726 83.347 46.413 1.00 27.13 100 THR F N 1
ATOM 5741 C CA . THR F 1 100 ? -11.165 84.174 47.521 1.00 26.85 100 THR F CA 1
ATOM 5742 C C . THR F 1 100 ? -12.644 83.905 47.817 1.00 24.89 100 THR F C 1
ATOM 5743 O O . THR F 1 100 ? -13.104 84.081 48.943 1.00 26.20 100 THR F O 1
ATOM 5747 N N . ALA F 1 101 ? -13.381 83.447 46.810 1.00 21.74 101 ALA F N 1
ATOM 5748 C CA . ALA F 1 101 ? -14.803 83.158 46.975 1.00 19.46 101 ALA F CA 1
ATOM 5749 C C . ALA F 1 101 ? -15.014 81.877 47.776 1.00 19.64 101 ALA F C 1
ATOM 5750 O O . ALA F 1 101 ? -15.952 81.772 48.566 1.00 18.91 101 ALA F O 1
ATOM 5752 N N . LEU F 1 102 ? -14.165 80.883 47.541 1.00 18.79 102 LEU F N 1
ATOM 5753 C CA . LEU F 1 102 ? -14.280 79.641 48.280 1.00 19.87 102 LEU F CA 1
ATOM 5754 C C . LEU F 1 102 ? -13.978 79.935 49.749 1.00 19.98 102 LEU F C 1
ATOM 5755 O O . LEU F 1 102 ? -14.715 79.550 50.665 1.00 19.80 102 LEU F O 1
ATOM 5760 N N . GLU F 1 103 ? -12.879 80.638 49.963 1.00 18.62 103 GLU F N 1
ATOM 5761 C CA . GLU F 1 103 ? -12.477 80.973 51.310 1.00 17.79 103 GLU F CA 1
ATOM 5762 C C . GLU F 1 103 ? -13.555 81.771 52.007 1.00 18.57 103 GLU F C 1
ATOM 5763 O O . GLU F 1 103 ? -13.953 81.424 53.128 1.00 17.53 103 GLU F O 1
ATOM 5769 N N . ALA F 1 104 ? -14.044 82.816 51.333 1.00 18.50 104 ALA F N 1
ATOM 5770 C CA . ALA F 1 104 ? -15.095 83.670 51.886 1.00 19.02 104 ALA F CA 1
ATOM 5771 C C . ALA F 1 104 ? -16.276 82.808 52.286 1.00 20.09 104 ALA F C 1
ATOM 5772 O O . ALA F 1 104 ? -16.854 82.950 53.375 1.00 20.03 104 ALA F O 1
ATOM 5774 N N . ILE F 1 105 ? -16.635 81.890 51.408 1.00 21.44 105 ILE F N 1
ATOM 5775 C CA . ILE F 1 105 ? -17.741 81.024 51.737 1.00 23.05 105 ILE F CA 1
ATOM 5776 C C . ILE F 1 105 ? -17.345 80.197 52.954 1.00 24.40 105 ILE F C 1
ATOM 5777 O O . ILE F 1 105 ? -18.118 80.095 53.915 1.00 23.42 105 ILE F O 1
ATOM 5782 N N . ILE F 1 106 ? -16.136 79.624 52.911 1.00 25.26 106 ILE F N 1
ATOM 5783 C CA . ILE F 1 106 ? -15.627 78.807 54.020 1.00 27.51 106 ILE F CA 1
ATOM 5784 C C . ILE F 1 106 ? -15.735 79.605 55.317 1.00 28.48 106 ILE F C 1
ATOM 5785 O O . ILE F 1 106 ? -16.410 79.186 56.261 1.00 28.54 106 ILE F O 1
ATOM 5790 N N . GLY F 1 107 ? -15.088 80.764 55.345 1.00 29.70 107 GLY F N 1
ATOM 5791 C CA . GLY F 1 107 ? -15.140 81.608 56.524 1.00 34.11 107 GLY F CA 1
ATOM 5792 C C . GLY F 1 107 ? -16.557 81.823 57.018 1.00 35.33 107 GLY F C 1
ATOM 5793 O O . GLY F 1 107 ? -16.828 81.758 58.223 1.00 36.64 107 GLY F O 1
ATOM 5794 N N . ALA F 1 108 ? -17.469 82.075 56.087 1.00 35.52 108 ALA F N 1
ATOM 5795 C CA . ALA F 1 108 ? -18.863 82.295 56.441 1.00 35.13 108 ALA F CA 1
ATOM 5796 C C . ALA F 1 108 ? -19.435 81.069 57.135 1.00 34.44 108 ALA F C 1
ATOM 5797 O O . ALA F 1 108 ? -20.147 81.193 58.125 1.00 33.56 108 ALA F O 1
ATOM 5807 N N . TYR F 1 110 ? -17.820 78.809 58.783 1.00 35.34 110 TYR F N 1
ATOM 5808 C CA . TYR F 1 110 ? -17.202 78.681 60.088 1.00 34.06 110 TYR F CA 1
ATOM 5809 C C . TYR F 1 110 ? -17.948 79.617 61.037 1.00 33.61 110 TYR F C 1
ATOM 5810 O O . TYR F 1 110 ? -18.595 79.167 61.976 1.00 33.20 110 TYR F O 1
ATOM 5819 N N . LEU F 1 111 ? -17.882 80.921 60.776 1.00 32.86 111 LEU F N 1
ATOM 5820 C CA . LEU F 1 111 ? -18.554 81.882 61.639 1.00 32.46 111 LEU F CA 1
ATOM 5821 C C . LEU F 1 111 ? -20.007 81.490 61.911 1.00 33.18 111 LEU F C 1
ATOM 5822 O O . LEU F 1 111 ? -20.577 81.866 62.939 1.00 32.84 111 LEU F O 1
ATOM 5827 N N . LEU F 1 112 ? -20.604 80.725 61.003 1.00 34.61 112 LEU F N 1
ATOM 5828 C CA . LEU F 1 112 ? -21.998 80.305 61.166 1.00 37.48 112 LEU F CA 1
ATOM 5829 C C . LEU F 1 112 ? -22.131 78.959 61.865 1.00 38.85 112 LEU F C 1
ATOM 5830 O O . LEU F 1 112 ? -23.234 78.447 62.037 1.00 38.96 112 LEU F O 1
ATOM 5835 N N . LYS F 1 113 ? -21.000 78.400 62.281 1.00 41.85 113 LYS F N 1
ATOM 5836 C CA . LYS F 1 113 ? -20.970 77.108 62.965 1.00 44.68 113 LYS F CA 1
ATOM 5837 C C . LYS F 1 113 ? -21.520 76.007 62.083 1.00 46.42 113 LYS F C 1
ATOM 5838 O O . LYS F 1 113 ? -21.905 74.948 62.563 1.00 47.09 113 LYS F O 1
ATOM 5844 N N . LYS F 1 114 ? -21.539 76.279 60.783 1.00 48.82 114 LYS F N 1
ATOM 5845 C CA . LYS F 1 114 ? -22.014 75.337 59.786 1.00 50.91 114 LYS F CA 1
ATOM 5846 C C . LYS F 1 114 ? -20.801 74.494 59.401 1.00 51.96 114 LYS F C 1
ATOM 5847 O O . LYS F 1 114 ? -20.562 74.219 58.223 1.00 52.57 114 LYS F O 1
ATOM 5853 N N . GLU F 1 115 ? -20.025 74.098 60.401 1.00 52.72 115 GLU F N 1
ATOM 5854 C CA . GLU F 1 115 ? -18.824 73.315 60.155 1.00 53.40 115 GLU F CA 1
ATOM 5855 C C . GLU F 1 115 ? -19.100 71.996 59.458 1.00 54.00 115 GLU F C 1
ATOM 5856 O O . GLU F 1 115 ? -18.247 71.483 58.733 1.00 54.37 115 GLU F O 1
ATOM 5862 N N . GLU F 1 116 ? -20.296 71.454 59.657 1.00 53.90 116 GLU F N 1
ATOM 5863 C CA . GLU F 1 116 ? -20.637 70.190 59.029 1.00 54.32 116 GLU F CA 1
ATOM 5864 C C . GLU F 1 116 ? -20.632 70.332 57.517 1.00 54.11 116 GLU F C 1
ATOM 5865 O O . GLU F 1 116 ? -20.392 69.365 56.793 1.00 54.71 116 GLU F O 1
ATOM 5871 N N . GLU F 1 117 ? -20.889 71.542 57.034 1.00 52.22 117 GLU F N 1
ATOM 5872 C CA . GLU F 1 117 ? -20.896 71.769 55.598 1.00 49.84 117 GLU F CA 1
ATOM 5873 C C . GLU F 1 117 ? -19.465 71.923 55.083 1.00 47.51 117 GLU F C 1
ATOM 5874 O O . GLU F 1 117 ? -19.183 71.578 53.933 1.00 47.29 117 GLU F O 1
ATOM 5880 N N . ILE F 1 118 ? -18.573 72.443 55.936 1.00 44.33 118 ILE F N 1
ATOM 5881 C CA . ILE F 1 118 ? -17.155 72.636 55.590 1.00 39.25 118 ILE F CA 1
ATOM 5882 C C . ILE F 1 118 ? -16.479 71.280 55.447 1.00 35.87 118 ILE F C 1
ATOM 5883 O O . ILE F 1 118 ? -15.626 71.088 54.587 1.00 34.90 118 ILE F O 1
ATOM 5888 N N . LYS F 1 119 ? -16.880 70.338 56.288 1.00 34.99 119 LYS F N 1
ATOM 5889 C CA . LYS F 1 119 ? -16.320 68.997 56.239 1.00 36.84 119 LYS F CA 1
ATOM 5890 C C . LYS F 1 119 ? -16.666 68.360 54.891 1.00 38.10 119 LYS F C 1
ATOM 5891 O O . LYS F 1 119 ? -15.866 67.611 54.328 1.00 38.73 119 LYS F O 1
ATOM 5897 N N . LYS F 1 120 ? -17.862 68.667 54.381 1.00 38.47 120 LYS F N 1
ATOM 5898 C CA . LYS F 1 120 ? -18.328 68.154 53.089 1.00 37.50 120 LYS F CA 1
ATOM 5899 C C . LYS F 1 120 ? -17.395 68.624 51.973 1.00 36.49 120 LYS F C 1
ATOM 5900 O O . LYS F 1 120 ? -17.010 67.850 51.103 1.00 35.90 120 LYS F O 1
ATOM 5906 N N . ILE F 1 121 ? -17.036 69.901 52.005 1.00 36.61 121 ILE F N 1
ATOM 5907 C CA . ILE F 1 121 ? -16.149 70.459 50.997 1.00 37.22 121 ILE F CA 1
ATOM 5908 C C . ILE F 1 121 ? -14.786 69.752 51.049 1.00 36.87 121 ILE F C 1
ATOM 5909 O O . ILE F 1 121 ? -14.241 69.355 50.008 1.00 35.15 121 ILE F O 1
ATOM 5914 N N . ILE F 1 122 ? -14.246 69.576 52.256 1.00 36.27 122 ILE F N 1
ATOM 5915 C CA . ILE F 1 122 ? -12.950 68.908 52.427 1.00 35.97 122 ILE F CA 1
ATOM 5916 C C . ILE F 1 122 ? -13.031 67.439 51.985 1.00 35.09 122 ILE F C 1
ATOM 5917 O O . ILE F 1 122 ? -12.055 66.873 51.494 1.00 32.57 122 ILE F O 1
ATOM 5922 N N . ASN F 1 123 ? -14.198 66.825 52.152 1.00 36.97 123 ASN F N 1
ATOM 5923 C CA . ASN F 1 123 ? -14.360 65.435 51.743 1.00 39.11 123 ASN F CA 1
ATOM 5924 C C . ASN F 1 123 ? -14.278 65.285 50.229 1.00 39.37 123 ASN F C 1
ATOM 5925 O O . ASN F 1 123 ? -13.671 64.333 49.735 1.00 40.27 123 ASN F O 1
ATOM 5930 N N . ILE F 1 124 ? -14.869 66.213 49.483 1.00 38.73 124 ILE F N 1
ATOM 5931 C CA . ILE F 1 124 ? -14.798 66.100 48.035 1.00 40.07 124 ILE F CA 1
ATOM 5932 C C . ILE F 1 124 ? -13.344 66.298 47.607 1.00 42.10 124 ILE F C 1
ATOM 5933 O O . ILE F 1 124 ? -12.906 65.765 46.591 1.00 44.59 124 ILE F O 1
ATOM 5938 N N . VAL F 1 125 ? -12.584 67.046 48.392 1.00 43.86 125 VAL F N 1
ATOM 5939 C CA . VAL F 1 125 ? -11.186 67.279 48.063 1.00 45.48 125 VAL F CA 1
ATOM 5940 C C . VAL F 1 125 ? -10.393 66.014 48.309 1.00 46.63 125 VAL F C 1
ATOM 5941 O O . VAL F 1 125 ? -9.725 65.511 47.425 1.00 46.08 125 VAL F O 1
ATOM 5945 N N . ILE F 1 126 ? -10.477 65.501 49.526 1.00 50.19 126 ILE F N 1
ATOM 5946 C CA . ILE F 1 126 ? -9.739 64.304 49.883 1.00 52.99 126 ILE F CA 1
ATOM 5947 C C . ILE F 1 126 ? -10.221 63.046 49.177 1.00 54.77 126 ILE F C 1
ATOM 5948 O O . ILE F 1 126 ? -9.413 62.308 48.619 1.00 55.62 126 ILE F O 1
ATOM 5953 N N . LYS F 1 127 ? -11.527 62.788 49.201 1.00 56.10 127 LYS F N 1
ATOM 5954 C CA . LYS F 1 127 ? -12.055 61.589 48.554 1.00 57.58 127 LYS F CA 1
ATOM 5955 C C . LYS F 1 127 ? -11.560 61.503 47.110 1.00 57.69 127 LYS F C 1
ATOM 5956 O O . LYS F 1 127 ? -11.542 60.429 46.515 1.00 56.61 127 LYS F O 1
ATOM 5962 N N . GLY F 1 128 ? -11.149 62.639 46.556 1.00 58.28 128 GLY F N 1
ATOM 5963 C CA . GLY F 1 128 ? -10.639 62.641 45.202 1.00 60.05 128 GLY F CA 1
ATOM 5964 C C . GLY F 1 128 ? -9.287 61.954 45.188 1.00 61.70 128 GLY F C 1
ATOM 5965 O O . GLY F 1 128 ? -8.768 61.587 44.135 1.00 62.56 128 GLY F O 1
ATOM 5966 N N . GLU F 1 129 ? -8.714 61.774 46.373 1.00 62.95 129 GLU F N 1
ATOM 5967 C CA . GLU F 1 129 ? -7.417 61.120 46.506 1.00 63.33 129 GLU F CA 1
ATOM 5968 C C . GLU F 1 129 ? -7.539 59.721 47.089 1.00 63.60 129 GLU F C 1
ATOM 5969 O O . GLU F 1 129 ? -6.885 58.796 46.620 1.00 63.65 129 GLU F O 1
ATOM 5975 N N . LEU F 1 130 ? -8.367 59.564 48.115 1.00 64.49 130 LEU F N 1
ATOM 5976 C CA . LEU F 1 130 ? -8.542 58.252 48.717 1.00 66.35 130 LEU F CA 1
ATOM 5977 C C . LEU F 1 130 ? -9.213 57.314 47.718 1.00 67.02 130 LEU F C 1
ATOM 5978 O O . LEU F 1 130 ? -9.247 56.095 47.910 1.00 68.56 130 LEU F O 1
ATOM 5983 N N . GLU F 1 131 ? -9.736 57.890 46.643 1.00 67.06 131 GLU F N 1
ATOM 5984 C CA . GLU F 1 131 ? -10.395 57.119 45.601 1.00 66.50 131 GLU F CA 1
ATOM 5985 C C . GLU F 1 131 ? -9.376 56.271 44.842 1.00 66.96 131 GLU F C 1
ATOM 5986 O O . GLU F 1 131 ? -9.622 55.096 44.554 1.00 67.00 131 GLU F O 1
ATOM 5992 N N . HIS F 1 132 ? -8.229 56.863 44.524 1.00 15.00 132 HIS F N 1
ATOM 5993 C CA . HIS F 1 132 ? -7.186 56.162 43.785 1.00 15.00 132 HIS F CA 1
ATOM 5994 C C . HIS F 1 132 ? -6.384 55.249 44.706 1.00 15.00 132 HIS F C 1
ATOM 5995 O O . HIS F 1 132 ? -5.420 54.583 44.274 1.00 67.46 132 HIS F O 1
ATOM 6002 N N . HIS F 1 133 ? -6.783 55.166 45.980 1.00 70.78 133 HIS F N 1
ATOM 6003 C CA . HIS F 1 133 ? -6.156 54.310 46.989 1.00 72.81 133 HIS F CA 1
ATOM 6004 C C . HIS F 1 133 ? -4.699 54.618 47.365 1.00 73.54 133 HIS F C 1
ATOM 6005 O O . HIS F 1 133 ? -4.048 53.804 48.028 1.00 73.66 133 HIS F O 1
ATOM 6012 N N . HIS F 1 134 ? -4.177 55.772 46.956 1.00 74.31 134 HIS F N 1
ATOM 6013 C CA . HIS F 1 134 ? -2.801 56.107 47.315 1.00 74.99 134 HIS F CA 1
ATOM 6014 C C . HIS F 1 134 ? -2.778 56.816 48.664 1.00 74.71 134 HIS F C 1
ATOM 6015 O O . HIS F 1 134 ? -3.810 57.303 49.132 1.00 74.80 134 HIS F O 1
ATOM 6022 N N . HIS F 1 135 ? -1.593 56.854 49.271 1.00 74.23 135 HIS F N 1
ATOM 6023 C CA . HIS F 1 135 ? -1.340 57.449 50.591 1.00 73.31 135 HIS F CA 1
ATOM 6024 C C . HIS F 1 135 ? -1.182 56.355 51.635 1.00 73.03 135 HIS F C 1
ATOM 6025 O O . HIS F 1 135 ? -0.198 56.421 52.408 1.00 72.17 135 HIS F O 1
#

CATH classification: 1.10.1520.10

Secondary structure (DSSP, 8-state):
----TTTS--HHHHHHHHHHHHHHHHHHHHTTS-B-HHHHHHHHHHHHSHHHHHHHHHHHGGGS-HHHHHHHHHHH---S--SSS---HHHHHHHHHHHH--TTS-HHHHHHHHHHHHHTT-/--HHHH--HHHHHHHHHHHHHHHHHHHHTTTT--HHHHHHHHHHHHSHHHHHHHHHTTTTTS-HHHHHHHHHH-----SSS---HHHHHHHHHHHH--TTS-TTTTHHHHHHHHTT-/--HHHH--HHHHHHHHHHHHHHHHHHHHTTS-B-HHHHHHHHHHHHSHHHHHHHHHHHTTTS-HHHHHHHHHHH---S--TTS---HHHHHHHHHHHH--TTS-HHHHHHHHHHHHHTT-/---TTTS--HHHHHHHHHHHHHHHHHHHHTTS---HHHHHHHHHHHHSHHHHHHHHHHHSTTS-HHHHHHHHTTTTT-----SS---HHHHHHHHHHHH--TTS-TTHHHHHHHHHHT-/--STTT--HHHHHHHHHHHHHHHHHHHHTSS---HHHHHHHHHHHHSHHHHHHHHHHHSTTS-HHHHHHHHHHHT------SSS---HHHHHHHHHHHH--TT--TTHHHHHHHHHH--/--HHHH--HHHHHHHHHHHHHHHHHHHHTTS---HHHHHHHHHHHHSHHHHHHHHHHHSSSS-HHHHHHHHHHHS-----TTS---HHHHHHHHHHHH--TTS-HHHHHHHHHHHHHHHHTTT--

Organism: Fusobacterium nucleatum subsp. nucleatum (strain ATCC 25586 / DSM 15643 / BCRC 10681 / CIP 101130 / JCM 8532 / KCTC 2640 / LMG 13131 / VPI 4355) (NCBI:txid190304)

InterPro domains:
  IPR000999 Ribonuclease III domain [PF00636] (17-111)
  IPR008226 Mini-ribonuclease 3 family [PIRSF005520] (2-127)
  IPR036389 Ribonuclease III, endonuclease domain superfamily [G3DSA:1.10.1520.10] (1-129)
  IPR036389 Ribonuclease III, endonuclease domain superfamily [SSF69065] (9-126)

Solvent-accessible surface area: 39607 Å² total

Radius of gyration: 31.42 Å; Cα contacts (8 Å, |Δi|>4): 928; chains: 6; bounding box: 70×77×93 Å

Nearest PDB structures (foldseek):
  2gsl-assembly2_C  TM=9.906E-01  e=4.426E-15  Fusobacterium nucleatum subsp. nucleatum ATCC 25586
  2gsl-assembly3_F  TM=9.858E-01  e=5.706E-14  Fusobacterium nucleatum subsp. nucleatum ATCC 25586
  2gsl-assembly1_B  TM=9.831E-01  e=8.162E-14  Fusobacterium nucleatum subsp. nucleatum ATCC 25586
  2gsl-assembly3_E  TM=9.844E-01  e=1.587E-13  Fusobacterium nucleatum subsp. nucleatum ATCC 25586
  2gsl-assembly2_D  TM=9.680E-01  e=3.596E-13  Fusobacterium nucleatum subsp. nucleatum ATCC 25586